Protein AF-A0A534GHW7-F1 (afdb_monomer)

Foldseek 3Di:
DQVLCVVQAQEEEEALLDDCVPVVVVVVSVVVVGHYHHAFAALLLEGDLVSLLVRDDSRAAEYEYAQARPAQQFGYPQQSSLVSCVVSVHAYEYECQQPQLQHDDDPVNGSHQWYKYDQVNLVFDPPDIDIDGDPVCPSVDDAPDQDDCPPNRNDDDDDPVVRVVRSVVSNVVSVVCRVVFQVVLQVLQVLLVVLQVVLPQKDWRNPPGDGGSFKTKIFHPQAAQQQLVVQLPPDDWDAQQRVPPPDSFFNSSNVSSVDDRRRSSRMIMTGDDDPDDSVNSVSNSVSNSVSSLVSNLQAPVDDPNHPPCVPVPDPDPFDWFKFWFDDPPDQKIKMKIFGHDAFFTQFIDMGMHHHPLLVVLLVVLRVVQHGDGLVCRDPDDLVVSCVVSVPDPVCSVNVVRVVRRSVRSSVRPDHDD

Structure (mmCIF, N/CA/C/O backbone):
data_AF-A0A534GHW7-F1
#
_entry.id   AF-A0A534GHW7-F1
#
loop_
_atom_site.group_PDB
_atom_site.id
_atom_site.type_symbol
_atom_site.label_atom_id
_atom_site.label_alt_id
_atom_site.label_comp_id
_atom_site.label_asym_id
_atom_site.label_entity_id
_atom_site.label_seq_id
_atom_site.pdbx_PDB_ins_code
_atom_site.Cartn_x
_atom_site.Cartn_y
_atom_site.Cartn_z
_atom_site.occupancy
_atom_site.B_iso_or_equiv
_atom_site.auth_seq_id
_atom_site.auth_comp_id
_atom_site.auth_asym_id
_atom_site.auth_atom_id
_atom_site.pdbx_PDB_model_num
ATOM 1 N N . VAL A 1 1 ? -13.220 -8.724 21.062 1.00 96.31 1 VAL A N 1
ATOM 2 C CA . VAL A 1 1 ? -14.625 -8.481 20.675 1.00 96.31 1 VAL A CA 1
ATOM 3 C C . VAL A 1 1 ? -15.309 -9.759 20.235 1.00 96.31 1 VAL A C 1
ATOM 5 O O . VAL A 1 1 ? -16.036 -10.298 21.050 1.00 96.31 1 VAL A O 1
ATOM 8 N N . ALA A 1 2 ? -15.024 -10.292 19.038 1.00 96.94 2 ALA A N 1
ATOM 9 C CA . ALA A 1 2 ? -15.758 -11.433 18.470 1.00 96.94 2 ALA A CA 1
ATOM 10 C C . ALA A 1 2 ? -15.942 -12.621 19.438 1.00 96.94 2 ALA A C 1
ATOM 12 O O . ALA A 1 2 ? -17.065 -12.957 19.785 1.00 96.94 2 ALA A O 1
ATOM 13 N N . ARG A 1 3 ? -14.846 -13.180 19.970 1.00 96.75 3 ARG A N 1
ATOM 14 C CA . ARG A 1 3 ? -14.887 -14.295 20.940 1.00 96.75 3 ARG A CA 1
ATOM 15 C C . ARG A 1 3 ? -15.690 -13.995 22.213 1.00 96.75 3 ARG A C 1
ATOM 17 O O . ARG A 1 3 ? -16.431 -14.851 22.672 1.00 96.75 3 ARG A O 1
ATOM 24 N N . ALA A 1 4 ? -15.579 -12.773 22.734 1.00 96.62 4 ALA A N 1
ATOM 25 C CA . ALA A 1 4 ? -16.242 -12.354 23.970 1.00 96.62 4 ALA A CA 1
ATOM 26 C C . ALA A 1 4 ? -17.755 -12.134 23.809 1.00 96.62 4 ALA A C 1
ATOM 28 O O . ALA A 1 4 ? -18.448 -11.999 24.805 1.00 96.62 4 ALA A O 1
ATOM 29 N N . ASN A 1 5 ? -18.244 -12.043 22.569 1.00 97.12 5 ASN A N 1
ATOM 30 C CA . ASN A 1 5 ? -19.647 -11.783 22.238 1.00 97.12 5 ASN A CA 1
ATOM 31 C C . ASN A 1 5 ? -20.218 -12.902 21.347 1.00 97.12 5 ASN A C 1
ATOM 33 O O . ASN A 1 5 ? -21.164 -12.674 20.598 1.00 97.12 5 ASN A O 1
ATOM 37 N N . ALA A 1 6 ? -19.609 -14.092 21.369 1.00 96.38 6 ALA A N 1
ATOM 38 C CA . ALA A 1 6 ? -19.961 -15.204 20.484 1.00 96.38 6 ALA A CA 1
ATOM 39 C C . ALA A 1 6 ? -21.380 -15.755 20.722 1.00 96.38 6 ALA A C 1
ATOM 41 O O . ALA A 1 6 ? -21.933 -16.426 19.853 1.00 96.38 6 ALA A O 1
ATOM 42 N N . ASP A 1 7 ? -21.934 -15.498 21.906 1.00 95.94 7 ASP A N 1
ATOM 43 C CA . ASP A 1 7 ? -23.313 -15.762 22.318 1.00 95.94 7 ASP A CA 1
ATOM 44 C C . ASP A 1 7 ? -24.317 -14.814 21.643 1.00 95.94 7 ASP A C 1
ATOM 46 O O . ASP A 1 7 ? -25.435 -15.218 21.335 1.00 95.94 7 ASP A O 1
ATOM 50 N N . ARG A 1 8 ? -23.904 -13.572 21.364 1.00 95.19 8 ARG A N 1
ATOM 51 C CA . ARG A 1 8 ? -24.715 -12.557 20.672 1.00 95.19 8 ARG A CA 1
ATOM 52 C C . ARG A 1 8 ? -24.676 -12.704 19.154 1.00 95.19 8 ARG A C 1
ATOM 54 O O . ARG A 1 8 ? -25.601 -12.275 18.474 1.00 95.19 8 ARG A O 1
ATOM 61 N N . GLY A 1 9 ? -23.600 -13.275 18.622 1.00 97.62 9 GLY A N 1
ATOM 62 C CA . GLY A 1 9 ? -23.440 -13.488 17.192 1.00 97.62 9 GLY A CA 1
ATOM 63 C C . GLY A 1 9 ? -22.033 -13.927 16.809 1.00 97.62 9 GLY A C 1
ATOM 64 O O . GLY A 1 9 ? -21.072 -13.799 17.570 1.00 97.62 9 GLY A O 1
ATOM 65 N N . ARG A 1 10 ? -21.899 -14.476 15.602 1.00 98.19 10 ARG A N 1
ATOM 66 C CA . ARG A 1 10 ? -20.637 -15.043 15.100 1.00 98.19 10 ARG A CA 1
ATOM 67 C C . ARG A 1 10 ? -20.241 -14.463 13.753 1.00 98.19 10 ARG A C 1
ATOM 69 O O . ARG A 1 10 ? -19.628 -15.147 12.934 1.00 98.19 10 ARG A O 1
ATOM 76 N N . HIS A 1 11 ? -20.565 -13.195 13.535 1.00 98.75 11 HIS A N 1
ATOM 77 C CA . HIS A 1 11 ? -20.242 -12.504 12.299 1.00 98.75 11 HIS A CA 1
ATOM 78 C C . HIS A 1 11 ? -19.362 -11.276 12.509 1.00 98.75 11 HIS A C 1
ATOM 80 O O . HIS A 1 11 ? -19.588 -10.465 13.410 1.00 98.75 11 HIS A O 1
ATOM 86 N N . VAL A 1 12 ? -18.349 -11.146 11.655 1.00 98.88 12 VAL A N 1
ATOM 87 C CA . VAL A 1 12 ? -17.439 -10.000 11.605 1.00 98.88 12 VAL A CA 1
ATOM 88 C C . VAL A 1 12 ? -17.437 -9.420 10.196 1.00 98.88 12 VAL A C 1
ATOM 90 O O . VAL A 1 12 ? -17.382 -10.160 9.218 1.00 98.88 12 VAL A O 1
ATOM 93 N N . VAL A 1 13 ? -17.450 -8.095 10.084 1.00 98.88 13 VAL A N 1
ATOM 94 C CA . VAL A 1 13 ? -17.284 -7.389 8.805 1.00 98.88 13 VAL A CA 1
ATOM 95 C C . VAL A 1 13 ? -15.915 -6.721 8.766 1.00 98.88 13 VAL A C 1
ATOM 97 O O . VAL A 1 13 ? -15.499 -6.073 9.726 1.00 98.88 13 VAL A O 1
ATOM 100 N N . SER A 1 14 ? -15.196 -6.874 7.660 1.00 98.62 14 SER A N 1
ATOM 101 C CA . SER A 1 14 ? -13.912 -6.216 7.423 1.00 98.62 14 SER A CA 1
ATOM 102 C C . SER A 1 14 ? -13.704 -5.95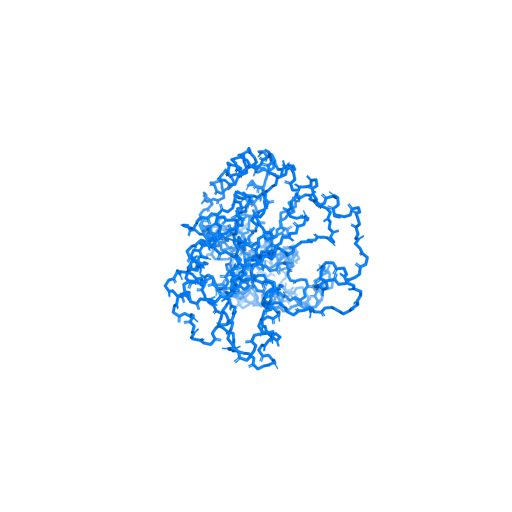1 5.929 1.00 98.62 14 SER A C 1
ATOM 104 O O . SER A 1 14 ? -14.601 -6.215 5.132 1.00 98.62 14 SER A O 1
ATOM 106 N N . ALA A 1 15 ? -12.553 -5.418 5.520 1.00 98.06 15 ALA A N 1
ATOM 107 C CA . ALA A 1 15 ? -12.258 -5.104 4.121 1.00 98.06 15 ALA A CA 1
ATOM 108 C C . ALA A 1 15 ? -11.076 -5.919 3.583 1.00 98.06 15 ALA A C 1
ATOM 110 O O . ALA A 1 15 ? -10.134 -6.243 4.303 1.00 98.06 15 ALA A O 1
ATOM 111 N N . ARG A 1 16 ? -11.084 -6.221 2.279 1.00 96.19 16 ARG A N 1
ATOM 112 C CA . ARG A 1 16 ? -9.970 -6.912 1.597 1.00 96.19 16 ARG A CA 1
ATOM 113 C C . ARG A 1 16 ? -8.669 -6.113 1.613 1.00 96.19 16 ARG A C 1
ATOM 115 O O . ARG A 1 16 ? -7.601 -6.692 1.449 1.00 96.19 16 ARG A O 1
ATOM 122 N N . THR A 1 17 ? -8.765 -4.801 1.798 1.00 95.62 17 THR A N 1
ATOM 123 C CA . THR A 1 17 ? -7.642 -3.861 1.806 1.00 95.62 17 THR A CA 1
ATOM 124 C C . THR A 1 17 ? -7.060 -3.601 3.191 1.00 95.62 17 THR A C 1
ATOM 126 O O . THR A 1 17 ? -6.163 -2.771 3.309 1.00 95.62 17 THR A O 1
ATOM 129 N N . GLU A 1 18 ? -7.554 -4.272 4.233 1.00 97.44 18 GLU A N 1
ATOM 130 C CA . GLU A 1 18 ? -7.006 -4.142 5.582 1.00 97.44 18 GLU A CA 1
ATOM 131 C C . GLU A 1 18 ? -5.560 -4.638 5.673 1.00 97.44 18 GLU A C 1
ATOM 133 O O . GLU A 1 18 ? -5.123 -5.518 4.930 1.00 97.44 18 GLU A O 1
ATOM 138 N N . HIS A 1 19 ? -4.833 -4.139 6.672 1.00 95.56 19 HIS A N 1
ATOM 139 C CA . HIS A 1 19 ? -3.516 -4.665 7.003 1.00 95.56 19 HIS A CA 1
ATOM 140 C C . HIS A 1 19 ? -3.597 -6.140 7.450 1.00 95.56 19 HIS A C 1
ATOM 142 O O . HIS A 1 19 ? -4.580 -6.585 8.049 1.00 95.56 19 HIS A O 1
ATOM 148 N N . LYS A 1 20 ? -2.517 -6.909 7.249 1.00 93.69 20 LYS A N 1
ATOM 149 C CA . LYS A 1 20 ? -2.427 -8.319 7.686 1.00 93.69 20 LYS A CA 1
ATOM 150 C C . LYS A 1 20 ? -2.700 -8.513 9.180 1.00 93.69 20 LYS A C 1
ATOM 152 O O . LYS A 1 20 ? -3.294 -9.511 9.569 1.00 93.69 20 LYS A O 1
ATOM 157 N N . ALA A 1 21 ? -2.370 -7.512 9.998 1.00 95.38 21 ALA A N 1
ATOM 158 C CA . ALA A 1 21 ? -2.681 -7.492 11.430 1.00 95.38 21 ALA A CA 1
ATOM 159 C C . ALA A 1 21 ? -4.191 -7.491 11.753 1.00 95.38 21 ALA A C 1
ATOM 161 O O . ALA A 1 21 ? -4.546 -7.747 12.896 1.00 95.38 21 ALA A O 1
ATOM 162 N N . VAL A 1 22 ? -5.067 -7.235 10.777 1.00 98.06 22 VAL A N 1
ATOM 163 C CA . VAL A 1 22 ? -6.527 -7.397 10.883 1.00 98.06 22 VAL A CA 1
ATOM 164 C C . VAL A 1 22 ? -6.985 -8.627 10.096 1.00 98.06 22 VAL A C 1
ATOM 166 O O . VAL A 1 22 ? -7.738 -9.448 10.624 1.00 98.06 22 VAL A O 1
ATOM 169 N N . LEU A 1 23 ? -6.489 -8.807 8.864 1.00 97.50 23 LEU A N 1
ATOM 170 C CA . LEU A 1 23 ? -6.886 -9.927 8.003 1.00 97.50 23 LEU A CA 1
ATOM 171 C C . LEU A 1 23 ? -6.559 -11.295 8.612 1.00 97.50 23 LEU A C 1
ATOM 173 O O . LEU A 1 23 ? -7.390 -12.198 8.545 1.00 97.50 23 LEU A O 1
ATOM 177 N N . ASP A 1 24 ? -5.376 -11.471 9.199 1.00 97.44 24 ASP A N 1
ATOM 178 C CA . ASP A 1 24 ? -4.948 -12.773 9.716 1.00 97.44 24 ASP A CA 1
ATOM 179 C C . ASP A 1 24 ? -5.665 -13.158 11.024 1.00 97.44 24 ASP A C 1
ATOM 181 O O . ASP A 1 24 ? -6.090 -14.312 11.136 1.00 97.44 24 ASP A O 1
ATOM 185 N N . PRO A 1 25 ? -5.928 -12.234 11.975 1.00 97.69 25 PRO A N 1
ATOM 186 C CA . PRO A 1 25 ? -6.873 -12.501 13.057 1.00 97.69 25 PRO A CA 1
ATOM 187 C C . PRO A 1 25 ? -8.283 -12.843 12.572 1.00 97.69 25 PRO A C 1
ATOM 189 O O . PRO A 1 25 ? -8.900 -13.743 13.137 1.00 97.69 25 PRO A O 1
ATOM 192 N N . CYS A 1 26 ? -8.783 -12.197 11.513 1.00 98.38 26 CYS A N 1
ATOM 193 C CA . CYS A 1 26 ? -10.072 -12.562 10.921 1.00 98.38 26 CYS A CA 1
ATOM 194 C C . CYS A 1 26 ? -10.055 -13.998 10.369 1.00 98.38 26 CYS A C 1
ATOM 196 O O . CYS A 1 26 ? -10.910 -14.793 10.743 1.00 98.38 26 CYS A O 1
ATOM 198 N N . LYS A 1 27 ? -9.020 -14.386 9.610 1.00 98.19 27 LYS A N 1
ATOM 199 C CA . LYS A 1 27 ? -8.849 -15.777 9.139 1.00 98.19 27 LYS A CA 1
ATOM 200 C C . LYS A 1 27 ? -8.752 -16.781 10.281 1.00 98.19 27 LYS A C 1
ATOM 202 O O . LYS A 1 27 ? -9.168 -17.932 10.163 1.00 98.19 27 LYS A O 1
ATOM 207 N N . ARG A 1 28 ? -8.149 -16.378 11.402 1.00 98.12 28 ARG A N 1
ATOM 208 C CA . ARG A 1 28 ? -8.100 -17.216 12.599 1.00 98.12 28 ARG A CA 1
ATOM 209 C C . ARG A 1 28 ? -9.494 -17.395 13.204 1.00 98.12 28 ARG A C 1
ATOM 211 O O . ARG A 1 28 ? -9.811 -18.514 13.588 1.00 98.12 28 ARG A O 1
ATOM 218 N N . LEU A 1 29 ? -10.311 -16.342 13.255 1.00 98.19 29 LEU A N 1
ATOM 219 C CA . LEU A 1 29 ? -11.706 -16.427 13.701 1.00 98.19 29 LEU A CA 1
ATOM 220 C C . LEU A 1 29 ? -12.549 -17.325 12.783 1.00 98.19 29 LEU A C 1
ATOM 222 O O . LEU A 1 29 ? -13.358 -18.095 13.291 1.00 98.19 29 LEU A O 1
ATOM 226 N N . GLU A 1 30 ? -12.321 -17.305 11.466 1.00 98.50 30 GLU A N 1
ATOM 227 C CA . GLU A 1 30 ? -12.989 -18.229 10.532 1.00 98.50 30 GLU A CA 1
ATOM 228 C C . GLU A 1 30 ? -12.737 -19.697 10.905 1.00 98.50 30 GLU A C 1
ATOM 230 O O . GLU A 1 30 ? -13.670 -20.491 11.012 1.00 98.50 30 GLU A O 1
ATOM 235 N N . LYS A 1 31 ? -11.483 -20.047 11.225 1.00 98.19 31 LYS A N 1
ATOM 236 C CA . LYS A 1 31 ? -11.115 -21.391 11.714 1.00 98.19 31 LYS A CA 1
ATOM 237 C C . LYS A 1 31 ? -11.736 -21.744 13.071 1.00 98.19 31 LYS A C 1
ATOM 239 O O . LYS A 1 31 ? -11.753 -22.911 13.444 1.00 98.19 31 LYS A O 1
ATOM 244 N N . GLU A 1 32 ? -12.217 -20.753 13.814 1.00 97.44 32 GLU A N 1
ATOM 245 C CA . GLU A 1 32 ? -12.887 -20.902 15.111 1.00 97.44 32 GLU A CA 1
ATOM 246 C C . GLU A 1 32 ? -14.426 -20.891 14.978 1.00 97.44 32 GLU A C 1
ATOM 248 O O . GLU A 1 32 ? -15.141 -20.831 15.982 1.00 97.44 32 GLU A O 1
ATOM 253 N N . GLY A 1 33 ? -14.952 -20.960 13.748 1.00 97.88 33 GLY A N 1
ATOM 254 C CA . GLY A 1 33 ? -16.387 -21.035 13.467 1.00 97.88 33 GLY A CA 1
ATOM 255 C C . GLY A 1 33 ? -17.099 -19.682 13.441 1.00 97.88 33 GLY A C 1
ATOM 256 O O . GLY A 1 33 ? -18.316 -19.633 13.610 1.00 97.88 33 GLY A O 1
ATOM 257 N N . PHE A 1 34 ? -16.365 -18.579 13.271 1.00 98.56 34 PHE A N 1
ATOM 258 C CA . PHE A 1 34 ? -16.959 -17.292 12.907 1.00 98.56 34 PHE A CA 1
ATOM 259 C C . PHE A 1 34 ? -17.116 -17.194 11.389 1.00 98.56 34 PHE A C 1
ATOM 261 O O . PHE A 1 34 ? -16.341 -17.763 10.628 1.00 98.56 34 PHE A O 1
ATOM 268 N N . SER A 1 35 ? -18.095 -16.417 10.948 1.00 98.50 35 SER A N 1
ATOM 269 C CA . SER A 1 35 ? -18.194 -15.971 9.561 1.00 98.50 35 SER A CA 1
ATOM 270 C C . SER A 1 35 ? -17.586 -14.577 9.436 1.00 98.50 35 SER A C 1
ATOM 272 O O . SER A 1 35 ? -17.829 -13.714 10.285 1.00 98.50 35 SER A O 1
ATOM 274 N N . VAL A 1 36 ? -16.792 -14.346 8.390 1.00 98.75 36 VAL A N 1
ATOM 275 C CA . VAL A 1 36 ? -16.214 -13.030 8.108 1.00 98.75 36 VAL A CA 1
ATOM 276 C C . VAL A 1 36 ? -16.628 -12.576 6.71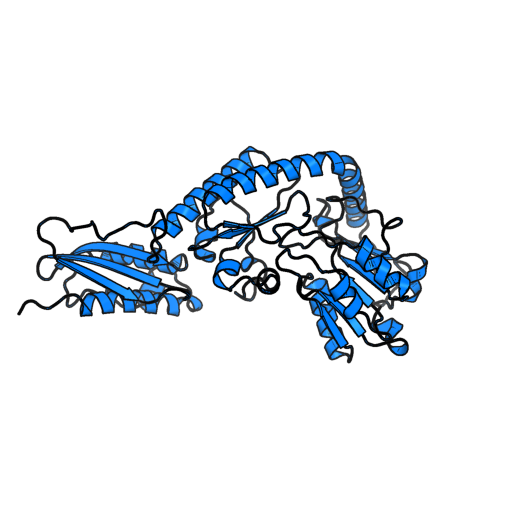5 1.00 98.75 36 VAL A C 1
ATOM 278 O O . VAL A 1 36 ? -16.375 -13.260 5.726 1.00 98.75 36 VAL A O 1
ATOM 281 N N . THR A 1 37 ? -17.242 -11.399 6.627 1.00 98.75 37 THR A N 1
ATOM 282 C CA . THR A 1 37 ? -17.497 -10.736 5.346 1.00 98.75 37 THR A CA 1
ATOM 283 C C . THR A 1 37 ? -16.350 -9.783 5.035 1.00 98.75 37 THR A C 1
ATOM 285 O O . THR A 1 37 ? -16.127 -8.817 5.764 1.00 98.75 37 THR A O 1
ATOM 288 N N . TYR A 1 38 ? -15.634 -10.042 3.937 1.00 98.44 38 TYR A N 1
ATOM 289 C CA . TYR A 1 38 ? -14.576 -9.170 3.423 1.00 98.44 38 TYR A CA 1
ATOM 290 C C . TYR A 1 38 ? -15.097 -8.299 2.278 1.00 98.44 38 TYR A C 1
ATOM 292 O O . TYR A 1 38 ? -15.200 -8.752 1.133 1.00 98.44 38 TYR A O 1
ATOM 300 N N . LEU A 1 39 ? -15.387 -7.038 2.587 1.00 98.25 39 LEU A N 1
ATOM 301 C CA . LEU A 1 39 ? -15.814 -6.025 1.630 1.00 98.25 39 LEU A CA 1
ATOM 302 C C . LEU A 1 39 ? -14.727 -5.758 0.588 1.00 98.25 39 LEU A C 1
ATOM 304 O O . LEU A 1 39 ? -13.536 -5.669 0.906 1.00 98.25 39 LEU A O 1
ATOM 308 N N . SER A 1 40 ? -15.156 -5.612 -0.661 1.00 96.06 40 SER A N 1
ATOM 309 C CA . SER A 1 40 ? -14.298 -5.155 -1.750 1.00 96.06 40 SER A CA 1
ATOM 310 C C . SER A 1 40 ? -14.448 -3.639 -1.877 1.00 96.06 40 SER A C 1
ATOM 312 O O . SER A 1 40 ? -15.584 -3.162 -1.870 1.00 96.06 40 SER A O 1
ATOM 314 N N . PRO A 1 41 ? -13.348 -2.878 -1.971 1.00 95.56 41 PRO A N 1
ATOM 315 C CA . PRO A 1 41 ? -13.435 -1.445 -2.212 1.00 95.56 41 PRO A CA 1
ATOM 316 C C . PRO A 1 41 ? -13.905 -1.161 -3.642 1.00 95.56 41 PRO A C 1
ATOM 318 O O . PRO A 1 41 ? -13.810 -2.017 -4.527 1.00 95.56 41 PRO A O 1
ATOM 321 N N . SER A 1 42 ? -14.343 0.068 -3.896 1.00 94.88 42 SER A N 1
ATOM 322 C CA . SER A 1 42 ? -14.475 0.576 -5.258 1.00 94.88 42 SER A CA 1
ATOM 323 C C . SER A 1 42 ? -13.092 0.801 -5.895 1.00 94.88 42 SER A C 1
ATOM 325 O O . SER A 1 42 ? -12.046 0.678 -5.249 1.00 94.88 42 SER A O 1
ATOM 327 N N . ARG A 1 43 ? -13.045 1.148 -7.190 1.00 92.94 43 ARG A N 1
ATOM 328 C CA . ARG A 1 43 ? -11.772 1.420 -7.897 1.00 92.94 43 ARG A CA 1
ATOM 329 C C . ARG A 1 43 ? -10.969 2.576 -7.282 1.00 92.94 43 ARG A C 1
ATOM 331 O O . ARG A 1 43 ? -9.760 2.655 -7.492 1.00 92.94 43 ARG A O 1
ATOM 338 N N . SER A 1 44 ? -11.623 3.456 -6.522 1.00 94.19 44 SER A N 1
ATOM 339 C CA . SER A 1 44 ? -10.986 4.544 -5.773 1.00 94.19 44 SER A CA 1
ATOM 340 C C . SER A 1 44 ? -10.346 4.070 -4.459 1.00 94.19 44 SER A C 1
ATOM 342 O O . SER A 1 44 ? -9.649 4.839 -3.805 1.00 94.19 44 SER A O 1
ATOM 344 N N . GLY A 1 45 ? -10.552 2.810 -4.060 1.00 95.06 45 GLY A N 1
ATOM 345 C CA . GLY A 1 45 ? -10.089 2.262 -2.787 1.00 95.06 45 GLY A CA 1
ATOM 346 C C . GLY A 1 45 ? -11.010 2.553 -1.597 1.00 95.06 45 GLY A C 1
ATOM 347 O O . GLY A 1 45 ? -10.707 2.100 -0.492 1.00 95.06 45 GLY A O 1
ATOM 348 N N . ALA A 1 46 ? -12.109 3.286 -1.797 1.00 96.25 46 ALA A N 1
ATOM 349 C CA . ALA A 1 46 ? -13.095 3.564 -0.759 1.00 96.25 46 ALA A CA 1
ATOM 350 C C . ALA A 1 46 ? -14.039 2.370 -0.541 1.00 96.25 46 ALA A C 1
ATOM 352 O O . ALA A 1 46 ? -14.342 1.612 -1.465 1.00 96.25 46 ALA A O 1
ATOM 353 N N . ILE A 1 47 ? -14.494 2.198 0.695 1.00 97.44 47 ILE A N 1
ATOM 354 C CA . ILE A 1 47 ? -15.586 1.298 1.055 1.00 97.44 47 ILE A CA 1
ATOM 355 C C . ILE A 1 47 ? -16.880 2.106 1.005 1.00 97.44 47 ILE A C 1
ATOM 357 O O . ILE A 1 47 ? -17.060 3.033 1.792 1.00 97.44 47 ILE A O 1
ATOM 361 N N . GLU A 1 48 ? -17.774 1.739 0.089 1.00 95.19 48 GLU A N 1
ATOM 362 C CA . GLU A 1 48 ? -19.055 2.428 -0.078 1.00 95.19 48 GLU A CA 1
ATOM 363 C C . GLU A 1 48 ? -19.969 2.180 1.143 1.00 95.19 48 GLU A C 1
ATOM 365 O O . GLU A 1 48 ? -20.140 1.016 1.543 1.00 95.19 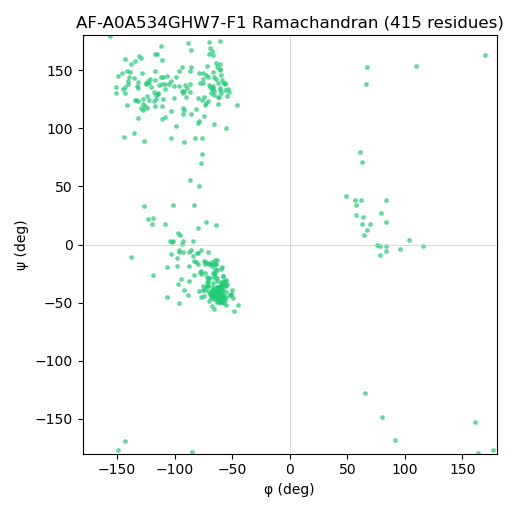48 GLU A O 1
ATOM 370 N N . PRO A 1 49 ? -20.570 3.226 1.748 1.00 96.00 49 PRO A N 1
ATOM 371 C CA . PRO A 1 49 ? -21.440 3.087 2.917 1.00 96.00 49 PRO A CA 1
ATOM 372 C C . PRO A 1 49 ? -22.608 2.118 2.712 1.00 96.00 49 PRO A C 1
ATOM 374 O O . PRO A 1 49 ? -22.961 1.379 3.631 1.00 96.00 49 PRO A O 1
ATOM 377 N N . GLU A 1 50 ? -23.178 2.061 1.509 1.00 97.00 50 GLU A N 1
ATOM 378 C CA . GLU A 1 50 ? -24.285 1.167 1.162 1.00 97.00 50 GLU A CA 1
ATOM 379 C C . GLU A 1 50 ? -23.839 -0.298 1.176 1.00 97.00 50 GLU A C 1
ATOM 381 O O . GLU A 1 50 ? -24.515 -1.154 1.749 1.00 97.00 50 GLU A O 1
ATOM 386 N N . ALA A 1 51 ? -22.669 -0.589 0.597 1.00 97.56 51 ALA A N 1
ATOM 387 C CA . ALA A 1 51 ? -22.091 -1.931 0.605 1.00 97.56 51 ALA A CA 1
ATOM 388 C C . ALA A 1 51 ? -21.731 -2.368 2.031 1.00 97.56 51 ALA A C 1
ATOM 390 O O . ALA A 1 51 ? -21.952 -3.521 2.408 1.00 97.56 51 ALA A O 1
ATOM 391 N N . PHE A 1 52 ? -21.221 -1.439 2.844 1.00 98.50 52 PHE A N 1
ATOM 392 C CA . PHE A 1 52 ? -20.962 -1.686 4.255 1.00 98.50 52 PHE A CA 1
ATOM 393 C C . PHE A 1 52 ? -22.253 -1.979 5.025 1.00 98.50 52 PHE A C 1
ATOM 395 O O . PHE A 1 52 ? -22.327 -2.997 5.707 1.00 98.50 52 PHE A O 1
ATOM 402 N N . ALA A 1 53 ? -23.287 -1.146 4.873 1.00 98.38 53 ALA A N 1
ATOM 403 C CA . ALA A 1 53 ? -24.581 -1.327 5.525 1.00 98.38 53 ALA A CA 1
ATOM 404 C C . ALA A 1 53 ? -25.236 -2.665 5.156 1.00 98.38 53 ALA A C 1
ATOM 406 O O . ALA A 1 53 ? -25.742 -3.353 6.041 1.00 98.38 53 ALA A O 1
ATOM 407 N N . ALA A 1 54 ? -25.182 -3.057 3.879 1.00 98.25 54 ALA A N 1
ATOM 408 C CA . ALA A 1 54 ? -25.716 -4.330 3.393 1.00 98.25 54 ALA A CA 1
ATOM 409 C C . ALA A 1 54 ? -24.972 -5.554 3.956 1.00 98.25 54 ALA A C 1
ATOM 411 O O . ALA A 1 54 ? -25.556 -6.628 4.088 1.00 98.25 54 ALA A O 1
ATOM 412 N N . ALA A 1 55 ? -23.692 -5.404 4.311 1.00 98.44 55 ALA A N 1
ATOM 413 C CA . ALA A 1 55 ? -22.919 -6.460 4.957 1.00 98.44 55 ALA A CA 1
ATOM 414 C C . ALA A 1 55 ? -23.206 -6.589 6.461 1.00 98.44 55 ALA A C 1
ATOM 416 O O . ALA A 1 55 ? -22.865 -7.612 7.054 1.00 98.44 55 ALA A O 1
ATOM 417 N N . LEU A 1 56 ? -23.814 -5.590 7.109 1.00 98.50 56 LEU A N 1
ATOM 418 C CA . LEU A 1 56 ? -24.185 -5.684 8.521 1.00 98.50 56 LEU A CA 1
ATOM 419 C C . LEU A 1 56 ? -25.438 -6.558 8.677 1.00 98.50 56 LEU A C 1
ATOM 421 O O . LEU A 1 56 ? -26.487 -6.288 8.099 1.00 98.50 56 LEU A O 1
ATOM 425 N N . ARG A 1 57 ? -25.330 -7.602 9.499 1.00 97.94 57 ARG A N 1
ATOM 426 C CA . ARG A 1 57 ? -26.377 -8.587 9.779 1.00 97.94 57 ARG A CA 1
ATOM 427 C C . ARG A 1 57 ? -26.808 -8.502 11.247 1.00 97.94 57 ARG A C 1
ATOM 429 O O . ARG A 1 57 ? -26.050 -7.968 12.060 1.00 97.94 57 ARG A O 1
ATOM 436 N N . PRO A 1 58 ? -27.964 -9.079 11.623 1.00 97.38 58 PRO A N 1
ATOM 437 C CA . PRO A 1 58 ? -28.390 -9.140 13.023 1.00 97.38 58 PRO A CA 1
ATOM 438 C C . PRO A 1 58 ? -27.397 -9.846 13.963 1.00 97.38 58 PRO A C 1
ATOM 440 O O . PRO A 1 58 ? -27.349 -9.525 15.143 1.00 97.38 58 PRO A O 1
ATOM 443 N N . ASP A 1 59 ? -26.588 -10.779 13.446 1.00 98.06 59 ASP A N 1
ATOM 444 C CA . ASP A 1 59 ? -25.568 -11.525 14.197 1.00 98.06 59 ASP A CA 1
ATOM 445 C C . ASP A 1 59 ? -24.150 -10.918 14.098 1.00 98.06 59 ASP A C 1
ATOM 447 O O . ASP A 1 59 ? -23.173 -11.539 14.537 1.00 98.06 59 ASP A O 1
ATOM 451 N N . THR A 1 60 ? -23.999 -9.724 13.503 1.00 98.75 60 THR A N 1
ATOM 452 C CA . THR A 1 60 ? -22.709 -9.022 13.435 1.00 98.75 60 THR A CA 1
ATOM 453 C C . THR A 1 60 ? -22.308 -8.504 14.811 1.00 98.75 60 THR A C 1
ATOM 455 O O . THR A 1 60 ? -23.005 -7.694 15.411 1.00 98.75 60 THR A O 1
ATOM 458 N N . VAL A 1 61 ? -21.128 -8.904 15.286 1.00 98.44 61 VAL A N 1
ATOM 459 C CA . VAL A 1 61 ? -20.601 -8.483 16.598 1.00 98.44 61 VAL A CA 1
ATOM 460 C C . VAL A 1 61 ? -19.458 -7.478 16.507 1.00 98.44 61 VAL A C 1
ATOM 462 O O . VAL A 1 61 ? -19.154 -6.800 17.488 1.00 98.44 61 VAL A O 1
ATOM 465 N N . LEU A 1 62 ? -18.802 -7.383 15.350 1.00 98.75 62 LEU A N 1
ATOM 466 C CA . LEU A 1 62 ? -17.697 -6.460 15.111 1.00 98.75 62 LEU A CA 1
ATOM 467 C C . LEU A 1 62 ? -17.650 -6.061 13.636 1.00 98.75 62 LEU A C 1
ATOM 469 O O . LEU A 1 62 ? -17.685 -6.925 12.762 1.00 98.75 62 LEU A O 1
ATOM 473 N N . ALA A 1 63 ? -17.455 -4.774 13.376 1.00 98.81 63 ALA A N 1
ATOM 474 C CA . ALA A 1 63 ? -16.942 -4.288 12.105 1.00 98.81 63 ALA A CA 1
ATOM 475 C C . ALA A 1 63 ? -15.549 -3.665 12.303 1.00 98.81 63 ALA A C 1
ATOM 477 O O . ALA A 1 63 ? -15.316 -2.955 13.283 1.00 98.81 63 ALA A O 1
ATOM 478 N N . SER A 1 64 ? -14.614 -3.955 11.397 1.00 98.81 64 SER A N 1
ATOM 479 C CA . SER A 1 64 ? -13.238 -3.447 11.430 1.00 98.81 64 SER A CA 1
ATOM 480 C C . SER A 1 64 ? -12.825 -2.898 10.072 1.00 98.81 64 SER A C 1
ATOM 482 O O . SER A 1 64 ? -12.590 -3.686 9.152 1.00 98.81 64 SER A O 1
ATOM 484 N N . ILE A 1 65 ? -12.697 -1.574 9.977 1.00 98.69 65 ILE A N 1
ATOM 485 C CA . ILE A 1 65 ? -12.284 -0.855 8.765 1.00 98.69 65 ILE A CA 1
ATOM 486 C C . ILE A 1 65 ? -11.191 0.144 9.141 1.00 98.69 65 ILE A C 1
ATOM 488 O O . ILE A 1 65 ? -11.389 0.981 10.017 1.00 98.69 65 ILE A O 1
ATOM 492 N N . MET A 1 66 ? -10.030 0.060 8.502 1.00 98.50 66 MET A N 1
ATOM 493 C CA . MET A 1 66 ? -8.917 0.974 8.721 1.00 98.50 66 MET A CA 1
ATOM 494 C C . MET A 1 66 ? -9.262 2.395 8.279 1.00 98.50 66 MET A C 1
ATOM 496 O O . MET A 1 66 ? -9.905 2.599 7.253 1.00 98.50 66 MET A O 1
ATOM 500 N N . TYR A 1 67 ? -8.769 3.395 9.006 1.00 98.56 67 TYR A N 1
ATOM 501 C CA . TYR A 1 67 ? -9.055 4.792 8.680 1.00 98.56 67 TYR A CA 1
ATOM 502 C C . TYR A 1 67 ? -8.265 5.261 7.454 1.00 98.56 67 TYR A C 1
ATOM 504 O O . TYR A 1 67 ? -8.807 5.906 6.564 1.00 98.56 67 TYR A O 1
ATOM 512 N N . VAL A 1 68 ? -6.976 4.919 7.386 1.00 98.25 68 VAL A N 1
ATOM 513 C CA . VAL A 1 68 ? -6.096 5.270 6.264 1.00 98.25 68 VAL A CA 1
ATOM 514 C C . VAL A 1 68 ? -5.429 4.010 5.750 1.00 98.25 68 VAL A C 1
ATOM 516 O O . VAL A 1 68 ? -4.682 3.362 6.488 1.00 98.25 68 VAL A O 1
ATOM 519 N N . ASN A 1 69 ? -5.631 3.694 4.472 1.00 97.75 69 ASN A N 1
ATOM 520 C CA . ASN A 1 69 ? -4.954 2.562 3.857 1.00 97.75 69 ASN A CA 1
ATOM 521 C C . ASN A 1 69 ? -3.439 2.799 3.775 1.00 97.75 69 ASN A C 1
ATOM 523 O O . ASN A 1 69 ? -2.970 3.812 3.258 1.00 97.75 69 ASN A O 1
ATOM 527 N N . ASN A 1 70 ? -2.648 1.844 4.264 1.00 95.12 70 ASN A N 1
ATOM 528 C CA . ASN A 1 70 ? -1.194 1.982 4.331 1.00 95.12 70 ASN A CA 1
ATOM 529 C C . ASN A 1 70 ? -0.473 1.852 2.981 1.00 95.12 70 ASN A C 1
ATOM 531 O O . ASN A 1 70 ? 0.715 2.173 2.918 1.00 95.12 70 ASN A O 1
ATOM 535 N N . GLU A 1 71 ? -1.127 1.351 1.934 1.00 94.38 71 GLU A N 1
ATOM 536 C CA . GLU A 1 71 ? -0.543 1.206 0.597 1.00 94.38 71 GLU A CA 1
ATOM 537 C C . GLU A 1 71 ? -0.897 2.377 -0.316 1.00 94.38 71 GLU A C 1
ATOM 539 O O . GLU A 1 71 ? 0.008 2.967 -0.902 1.00 94.38 71 GLU A O 1
ATOM 544 N N . ILE A 1 72 ? -2.181 2.731 -0.414 1.00 96.31 72 ILE A N 1
ATOM 545 C CA . ILE A 1 72 ? -2.678 3.762 -1.345 1.00 96.31 72 ILE A CA 1
ATOM 546 C C . ILE A 1 72 ? -3.002 5.102 -0.668 1.00 96.31 72 ILE A C 1
ATOM 548 O O . ILE A 1 72 ? -3.276 6.092 -1.341 1.00 96.31 72 ILE A O 1
ATOM 552 N N . GLY A 1 73 ? -2.976 5.155 0.667 1.00 96.94 73 GLY A N 1
ATOM 553 C CA . GLY A 1 73 ? -3.202 6.375 1.448 1.00 96.94 73 GLY A CA 1
ATOM 554 C C . GLY A 1 73 ? -4.658 6.834 1.540 1.00 96.94 73 GLY A C 1
ATOM 555 O O . GLY A 1 73 ? -4.908 7.874 2.149 1.00 96.94 73 GLY A O 1
ATOM 556 N N . VAL A 1 74 ? -5.594 6.118 0.912 1.00 98.12 74 VAL A N 1
ATOM 557 C CA . VAL A 1 74 ? -7.023 6.463 0.869 1.00 98.12 74 VAL A CA 1
ATOM 558 C C . VAL A 1 74 ? -7.612 6.497 2.275 1.00 98.12 74 VAL A C 1
ATOM 560 O O . VAL A 1 74 ? -7.336 5.601 3.078 1.00 98.12 74 VAL A O 1
ATOM 563 N N . LEU A 1 75 ? -8.399 7.538 2.554 1.00 98.25 75 LEU A N 1
ATOM 564 C CA . LEU A 1 75 ? -9.186 7.675 3.775 1.00 98.25 75 LEU A CA 1
ATOM 565 C C . LEU A 1 75 ? -10.539 6.993 3.589 1.00 98.25 75 LEU A C 1
ATOM 567 O O . LEU A 1 75 ? -11.236 7.258 2.612 1.00 98.25 75 LEU A O 1
ATOM 571 N N . GLN A 1 76 ? -10.919 6.169 4.558 1.00 98.38 76 GLN A N 1
ATOM 572 C CA . GLN A 1 76 ? -12.282 5.656 4.669 1.00 98.38 76 GLN A CA 1
ATOM 573 C C . GLN A 1 76 ? -13.153 6.644 5.449 1.00 98.38 76 GLN A C 1
ATOM 575 O O . GLN A 1 76 ? -12.663 7.315 6.363 1.00 98.38 76 GLN A O 1
ATOM 580 N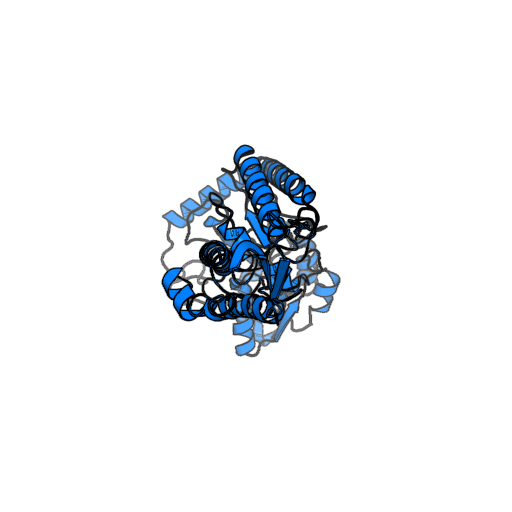 N . ASP A 1 77 ? -14.450 6.697 5.140 1.00 97.38 77 ASP A N 1
ATOM 581 C CA . ASP A 1 77 ? -15.419 7.508 5.886 1.00 97.38 77 ASP A CA 1
ATOM 582 C C . ASP A 1 77 ? -15.802 6.833 7.214 1.00 97.38 77 ASP A C 1
ATOM 584 O O . ASP A 1 77 ? -16.901 6.324 7.423 1.00 97.38 77 ASP A O 1
ATOM 588 N N . VAL A 1 78 ? -14.849 6.799 8.144 1.00 98.00 78 VAL A N 1
ATOM 589 C CA . VAL A 1 78 ? -15.013 6.191 9.474 1.00 98.00 78 VAL A CA 1
ATOM 590 C C . VAL A 1 78 ? -16.170 6.831 10.252 1.00 98.00 78 VAL A C 1
ATOM 592 O O . VAL A 1 78 ? -16.779 6.164 11.091 1.00 98.00 78 VAL A O 1
ATOM 595 N N . ALA A 1 79 ? -16.505 8.095 9.971 1.00 97.88 79 ALA A N 1
ATOM 596 C CA . ALA A 1 79 ? -17.645 8.764 10.582 1.00 97.88 79 ALA A CA 1
ATOM 597 C C . ALA A 1 79 ? -18.970 8.142 10.118 1.00 97.88 79 ALA A C 1
ATOM 599 O O . ALA A 1 79 ? -19.751 7.695 10.960 1.00 97.88 79 ALA A O 1
ATOM 600 N N . ALA A 1 80 ? -19.194 8.031 8.808 1.00 98.00 80 ALA A N 1
ATOM 601 C CA . ALA A 1 80 ? -20.399 7.404 8.269 1.00 98.00 80 ALA A CA 1
ATOM 602 C C . ALA A 1 80 ? -20.484 5.909 8.625 1.00 98.00 80 ALA A C 1
ATOM 604 O O . ALA A 1 80 ? -21.508 5.435 9.123 1.00 98.00 80 ALA A O 1
ATOM 605 N N . LEU A 1 81 ? -19.388 5.164 8.449 1.00 98.56 81 LEU A N 1
ATOM 606 C CA . LEU A 1 81 ? -19.352 3.720 8.712 1.00 98.56 81 LEU A CA 1
ATOM 607 C C . LEU A 1 81 ? -19.580 3.398 10.198 1.00 98.56 81 LEU A C 1
ATOM 609 O O . LEU A 1 81 ? -20.316 2.469 10.540 1.00 98.56 81 LEU A O 1
ATOM 613 N N . GLY A 1 82 ? -18.994 4.185 11.103 1.00 98.38 82 GLY A N 1
ATOM 614 C CA . GLY A 1 82 ? -19.202 3.998 12.535 1.00 98.38 82 GLY A CA 1
ATOM 615 C C . GLY A 1 82 ? -20.605 4.402 12.995 1.00 98.38 82 GLY A C 1
ATOM 616 O O . GLY A 1 82 ? -21.145 3.765 13.900 1.00 98.38 82 GLY A O 1
ATOM 617 N N . ALA A 1 83 ? -21.237 5.399 12.361 1.00 98.44 83 ALA A N 1
ATOM 618 C CA . ALA A 1 83 ? -22.630 5.755 12.642 1.00 98.44 83 ALA A CA 1
ATOM 619 C C . ALA A 1 83 ? -23.572 4.577 12.337 1.00 98.44 83 ALA A C 1
ATOM 621 O O . ALA A 1 83 ? -24.350 4.178 13.205 1.00 98.44 83 ALA A O 1
ATOM 622 N N . LEU A 1 84 ? -23.392 3.924 11.183 1.00 98.50 84 LEU A N 1
ATOM 623 C CA . LEU A 1 84 ? -24.137 2.718 10.797 1.00 98.50 84 LEU A CA 1
ATOM 624 C C . LEU A 1 84 ? -23.958 1.554 11.785 1.00 98.50 84 LEU A C 1
ATOM 626 O O . LEU A 1 84 ? -24.897 0.785 12.016 1.00 98.50 84 LEU A O 1
ATOM 630 N N . CYS A 1 85 ? -22.761 1.403 12.361 1.00 98.50 85 CYS A N 1
ATOM 631 C CA . CYS A 1 85 ? -22.500 0.406 13.403 1.00 98.50 85 CYS A CA 1
ATOM 632 C C . CYS A 1 85 ? -23.228 0.755 14.703 1.00 98.50 85 CYS A C 1
ATOM 634 O O . CYS A 1 85 ? -23.885 -0.100 15.298 1.00 98.50 85 CYS A O 1
ATOM 636 N N . ARG A 1 86 ? -23.145 2.024 15.119 1.00 97.19 86 ARG A N 1
ATOM 637 C CA . ARG A 1 86 ? -23.755 2.529 16.351 1.00 97.19 86 ARG A CA 1
ATOM 638 C C . ARG A 1 86 ? -25.273 2.392 16.340 1.00 97.19 86 ARG A C 1
ATOM 640 O O . ARG A 1 86 ? -25.825 1.931 17.333 1.00 97.19 86 ARG A O 1
ATOM 647 N N . GLU A 1 87 ? -25.924 2.721 15.226 1.00 97.31 87 GLU A N 1
ATOM 648 C CA . GLU A 1 87 ? -27.373 2.547 15.031 1.00 97.31 87 GLU A CA 1
ATOM 649 C C . GLU A 1 87 ? -27.831 1.099 15.253 1.00 97.31 87 GLU A C 1
ATOM 651 O O . GLU A 1 87 ? -28.942 0.860 15.718 1.00 97.31 87 GLU A O 1
ATOM 656 N N . ARG A 1 88 ? -26.961 0.127 14.958 1.00 97.19 88 ARG A N 1
ATOM 657 C CA . ARG A 1 88 ? -27.245 -1.311 15.069 1.00 97.19 88 ARG A CA 1
ATOM 658 C C . ARG A 1 88 ? -26.660 -1.956 16.330 1.00 97.19 88 ARG A C 1
ATOM 660 O O . ARG A 1 88 ? -26.750 -3.169 16.486 1.00 97.19 88 ARG A O 1
ATOM 667 N N . GLY A 1 89 ? -26.032 -1.181 17.219 1.00 96.50 89 GLY A N 1
ATOM 668 C CA . GLY A 1 89 ? -25.368 -1.710 18.417 1.00 96.50 89 GLY A CA 1
ATOM 669 C C . GLY A 1 89 ? -24.185 -2.646 18.122 1.00 96.50 89 GLY A C 1
ATOM 670 O O . GLY A 1 89 ? -23.842 -3.490 18.956 1.00 96.50 89 GLY A O 1
ATOM 671 N N . ILE A 1 90 ? -23.577 -2.511 16.939 1.00 98.56 90 ILE A N 1
ATOM 672 C CA . ILE A 1 90 ? -22.423 -3.290 16.484 1.00 98.56 90 ILE A CA 1
ATOM 673 C C . ILE A 1 90 ? -21.152 -2.566 16.917 1.00 98.56 90 ILE A C 1
ATOM 675 O O . ILE A 1 90 ? -21.021 -1.359 16.725 1.00 98.56 90 ILE A O 1
ATOM 679 N N . ALA A 1 91 ? -20.193 -3.307 17.471 1.00 98.56 91 ALA A N 1
ATOM 680 C CA . ALA A 1 91 ? -18.925 -2.721 17.871 1.00 98.56 91 ALA A CA 1
ATOM 681 C C . ALA A 1 91 ? -18.090 -2.318 16.647 1.00 98.56 91 ALA A C 1
ATOM 683 O O . ALA A 1 91 ? -17.955 -3.108 15.708 1.00 98.56 91 ALA A O 1
ATOM 684 N N . PHE A 1 92 ? -17.471 -1.138 16.685 1.00 98.81 92 PHE A N 1
ATOM 685 C CA . PHE A 1 92 ? -16.662 -0.639 15.574 1.00 98.81 92 PHE A CA 1
ATOM 686 C C . PHE A 1 92 ? -15.194 -0.423 15.953 1.00 98.81 92 PHE A C 1
ATOM 688 O O . PHE A 1 92 ? -14.864 0.322 16.881 1.00 98.81 92 PHE A O 1
ATOM 695 N N . HIS A 1 93 ? -14.300 -1.079 15.216 1.00 98.88 93 HIS A N 1
ATOM 696 C CA . HIS A 1 93 ? -12.854 -0.902 15.300 1.00 98.88 93 HIS A CA 1
ATOM 697 C C . HIS A 1 93 ? -12.328 -0.182 14.058 1.00 98.88 93 HIS A C 1
ATOM 699 O O . HIS A 1 93 ? -12.693 -0.525 12.935 1.00 98.88 93 HIS A O 1
ATOM 705 N N . SER A 1 94 ? -11.404 0.753 14.268 1.00 98.75 94 SER A N 1
ATOM 706 C CA . SER A 1 94 ? -10.648 1.370 13.185 1.00 98.75 94 SER A CA 1
ATOM 707 C C . SER A 1 94 ? -9.144 1.301 13.435 1.00 98.75 94 SER A C 1
ATOM 709 O O . SER A 1 94 ? -8.643 1.774 14.460 1.00 98.75 94 SER A O 1
ATOM 711 N N . ASP A 1 95 ? -8.401 0.740 12.477 1.00 98.69 95 ASP A N 1
ATOM 712 C CA . ASP A 1 95 ? -6.940 0.842 12.458 1.00 98.69 95 ASP A CA 1
ATOM 713 C C . ASP A 1 95 ? -6.531 2.254 12.012 1.00 98.69 95 ASP A C 1
ATOM 715 O O . ASP A 1 95 ? -6.711 2.653 10.859 1.00 98.69 95 ASP A O 1
ATOM 719 N N . CYS A 1 96 ? -5.974 3.021 12.947 1.00 98.44 96 CYS A N 1
ATOM 720 C CA . CYS A 1 96 ? -5.525 4.392 12.741 1.00 98.44 96 CYS A CA 1
ATOM 721 C C . CYS A 1 96 ? -3.996 4.508 12.735 1.00 98.44 96 CYS A C 1
ATOM 723 O O . CYS A 1 96 ? -3.474 5.618 12.854 1.00 98.44 96 CYS A O 1
ATOM 725 N N . ALA A 1 97 ? -3.254 3.409 12.552 1.00 97.69 97 ALA A N 1
ATOM 726 C CA . ALA A 1 97 ? -1.791 3.414 12.527 1.00 97.69 97 ALA A CA 1
ATOM 727 C C . ALA A 1 97 ? -1.204 4.400 11.503 1.00 97.69 97 ALA A C 1
ATOM 729 O O . ALA A 1 97 ? -0.148 4.986 11.740 1.00 97.69 97 ALA A O 1
ATOM 730 N N . GLN A 1 98 ? -1.874 4.591 10.362 1.00 97.50 98 GLN A N 1
ATOM 731 C CA . GLN A 1 98 ? -1.481 5.578 9.352 1.00 97.50 98 GLN A CA 1
ATOM 732 C C . GLN A 1 98 ? -2.248 6.902 9.433 1.00 97.50 98 GLN A C 1
ATOM 734 O O . GLN A 1 98 ? -1.818 7.864 8.806 1.00 97.50 98 GLN A O 1
ATOM 739 N N . ALA A 1 99 ? -3.328 6.975 10.211 1.00 97.62 99 ALA A N 1
ATOM 740 C CA . ALA A 1 99 ? -4.136 8.183 10.358 1.00 97.62 99 ALA A CA 1
ATOM 741 C C . ALA A 1 99 ? -3.618 9.097 11.475 1.00 97.62 99 ALA A C 1
ATOM 743 O O . ALA A 1 99 ? -3.518 10.311 11.289 1.00 97.62 99 ALA A O 1
ATOM 744 N N . ALA A 1 100 ? -3.252 8.511 12.621 1.00 97.06 100 ALA A N 1
ATOM 745 C CA . ALA A 1 100 ? -2.781 9.256 13.780 1.00 97.06 100 ALA A CA 1
ATOM 746 C C . ALA A 1 100 ? -1.630 10.195 13.388 1.00 97.06 100 ALA A C 1
ATOM 748 O O . ALA A 1 100 ? -0.692 9.783 12.696 1.00 97.06 100 ALA A O 1
ATOM 749 N N . GLY A 1 101 ? -1.739 11.461 13.812 1.00 95.50 101 GLY A N 1
ATOM 750 C CA . GLY A 1 101 ? -0.756 12.525 13.576 1.00 95.50 101 GLY A CA 1
ATOM 751 C C . GLY A 1 101 ? -0.542 12.928 12.116 1.00 95.50 101 GLY A C 1
ATOM 752 O O . GLY A 1 101 ? 0.374 13.693 11.839 1.00 95.50 101 GLY A O 1
ATOM 753 N N . LYS A 1 102 ? -1.365 12.430 11.186 1.00 96.75 102 LYS A N 1
ATOM 754 C CA . LYS A 1 102 ? -1.341 12.824 9.764 1.00 96.75 102 LYS A CA 1
ATOM 755 C C . LYS A 1 102 ? -2.652 13.447 9.305 1.00 96.75 102 LYS A C 1
ATOM 757 O O . LYS A 1 102 ? -2.652 14.238 8.368 1.00 96.75 102 LYS A O 1
ATOM 762 N N . VAL A 1 103 ? -3.751 13.090 9.964 1.00 96.38 103 VAL A N 1
ATOM 763 C CA . VAL A 1 103 ? -5.073 13.695 9.791 1.00 96.38 103 VAL A CA 1
ATOM 764 C C . VAL A 1 103 ? -5.694 13.962 11.166 1.00 96.38 103 VAL A C 1
ATOM 766 O O . VAL A 1 103 ? -5.287 13.318 12.142 1.00 96.38 103 VAL A O 1
ATOM 769 N N . PRO A 1 104 ? -6.664 14.888 11.277 1.00 95.31 104 PRO A N 1
ATOM 770 C CA . PRO A 1 104 ? -7.418 15.069 12.511 1.00 95.31 104 PRO A CA 1
ATOM 771 C C . PRO A 1 104 ? -8.056 13.752 12.974 1.00 95.31 104 PRO A C 1
ATOM 773 O O . PRO A 1 104 ? -8.742 13.069 12.210 1.00 95.31 104 PRO A O 1
ATOM 776 N N . LEU A 1 105 ? -7.813 13.388 14.233 1.00 96.06 105 LEU A N 1
ATOM 777 C CA . LEU A 1 105 ? -8.315 12.163 14.848 1.00 96.06 105 LEU A CA 1
ATOM 778 C C . LEU A 1 105 ? -8.857 12.489 16.239 1.00 96.06 105 LEU A C 1
ATOM 780 O O . LEU A 1 105 ? -8.106 12.522 17.210 1.00 96.06 105 LEU A O 1
ATOM 784 N N . ASP A 1 106 ? -10.167 12.709 16.321 1.00 96.56 106 ASP A N 1
ATOM 785 C CA . ASP A 1 106 ? -10.875 12.876 17.586 1.00 96.56 106 ASP A CA 1
ATOM 786 C C . ASP A 1 106 ? -11.787 11.670 17.837 1.00 96.56 106 ASP A C 1
ATOM 788 O O . ASP A 1 106 ? -12.821 11.485 17.196 1.00 96.56 106 ASP A O 1
ATOM 792 N N . VAL A 1 107 ? -11.397 10.831 18.795 1.00 95.94 107 VAL A N 1
ATOM 793 C CA . VAL A 1 107 ? -12.165 9.645 19.198 1.00 95.94 107 VAL A CA 1
ATOM 794 C C . VAL A 1 107 ? -13.454 9.993 19.947 1.00 95.94 107 VAL A C 1
ATOM 796 O O . VAL A 1 107 ? -14.322 9.133 20.090 1.00 95.94 107 VAL A O 1
ATOM 799 N N . HIS A 1 108 ? -13.611 11.223 20.440 1.00 94.94 108 HIS A N 1
ATOM 800 C CA . HIS A 1 108 ? -14.856 11.679 21.055 1.00 94.94 108 HIS A CA 1
ATOM 801 C C . HIS A 1 108 ? -15.895 12.045 19.996 1.00 94.94 108 HIS A C 1
ATOM 803 O O . HIS A 1 108 ? -17.055 11.664 20.156 1.00 94.94 108 HIS A O 1
ATOM 809 N N . ALA A 1 109 ? -15.468 12.689 18.908 1.00 96.12 109 ALA A N 1
ATOM 810 C CA . ALA A 1 109 ? -16.319 12.998 17.762 1.00 96.12 109 ALA A CA 1
ATOM 811 C C . ALA A 1 109 ? -16.612 11.768 16.883 1.00 96.12 109 ALA A C 1
ATOM 813 O O . ALA A 1 109 ? -17.734 11.596 16.409 1.00 96.12 109 ALA A O 1
ATOM 814 N N . LEU A 1 110 ? -15.628 10.885 16.676 1.00 96.44 110 LEU A N 1
ATOM 815 C CA . LEU A 1 110 ? -15.796 9.725 15.800 1.00 96.44 110 LEU A CA 1
ATOM 816 C C . LEU A 1 110 ? -16.644 8.614 16.447 1.00 96.44 110 LEU A C 1
ATOM 818 O O . LEU A 1 110 ? -16.430 8.262 17.615 1.00 96.44 110 LEU A O 1
ATOM 822 N N . PRO A 1 111 ? -17.554 7.969 15.693 1.00 97.25 111 PRO A N 1
ATOM 823 C CA . PRO A 1 111 ? -18.388 6.879 16.181 1.00 97.25 111 PRO A CA 1
ATOM 824 C C . PRO A 1 111 ? -17.660 5.520 16.251 1.00 97.25 111 PRO A C 1
ATOM 826 O O . PRO A 1 111 ? -18.157 4.507 15.780 1.00 97.25 111 PRO A O 1
ATOM 829 N N . VAL A 1 112 ? -16.480 5.494 16.874 1.00 98.06 112 VAL A N 1
ATOM 830 C CA . VAL A 1 112 ? -15.611 4.310 17.027 1.00 98.06 112 VAL A CA 1
ATOM 831 C C . VAL A 1 112 ? -15.622 3.774 18.457 1.00 98.06 112 VAL A C 1
ATOM 833 O O . VAL A 1 112 ? -15.661 4.555 19.405 1.00 98.06 112 VAL A O 1
ATOM 836 N N . ASP A 1 113 ? -15.529 2.463 18.649 1.00 98.62 113 ASP A N 1
ATOM 837 C CA . ASP A 1 113 ? -15.377 1.851 19.980 1.00 98.62 113 ASP A CA 1
ATOM 838 C C . ASP A 1 113 ? -13.921 1.527 20.297 1.00 98.62 113 ASP A C 1
ATOM 840 O O . ASP A 1 113 ? -13.483 1.645 21.448 1.00 98.62 113 ASP A O 1
ATOM 844 N N . PHE A 1 114 ? -13.170 1.164 19.258 1.00 98.75 114 PHE A N 1
ATOM 845 C CA . PHE A 1 114 ? -11.775 0.771 19.346 1.00 98.75 114 PHE A CA 1
ATOM 846 C C . PHE A 1 114 ? -10.944 1.474 18.279 1.00 98.75 114 PHE A C 1
ATOM 848 O O . PHE A 1 114 ? -11.340 1.523 17.114 1.00 98.75 114 PHE A O 1
ATOM 855 N N . VAL A 1 115 ? -9.770 1.976 18.659 1.00 98.62 115 VAL A N 1
ATOM 856 C CA . VAL A 1 115 ? -8.822 2.576 17.711 1.00 98.62 115 VAL A CA 1
ATOM 857 C C . VAL A 1 115 ? -7.416 2.056 17.966 1.00 98.62 115 VAL A C 1
ATOM 859 O O . VAL A 1 115 ? -6.899 2.192 19.074 1.00 98.62 115 VAL A O 1
ATOM 862 N N . SER A 1 116 ? -6.790 1.492 16.934 1.00 98.69 116 SER A N 1
ATOM 863 C CA . SER A 1 116 ? -5.394 1.044 16.995 1.00 98.69 116 SER A CA 1
ATOM 864 C C . SER A 1 116 ? -4.443 2.151 16.540 1.00 98.69 116 SER A C 1
ATOM 866 O O . SER A 1 116 ? -4.649 2.762 15.492 1.00 98.69 116 SER A O 1
ATOM 868 N N . VAL A 1 117 ? -3.382 2.405 17.309 1.00 98.31 117 VAL A N 1
ATOM 869 C CA . VAL A 1 117 ? -2.325 3.379 16.985 1.00 98.31 117 VAL A CA 1
ATOM 870 C C . VAL A 1 117 ? -0.937 2.828 17.308 1.00 98.31 117 VAL A C 1
ATOM 872 O O . VAL A 1 117 ? -0.771 1.958 18.163 1.00 98.31 117 VAL A O 1
ATOM 875 N N . THR A 1 118 ? 0.085 3.353 16.633 1.00 98.31 118 THR A N 1
ATOM 876 C CA . THR A 1 118 ? 1.479 2.914 16.785 1.00 98.31 118 THR A CA 1
ATOM 877 C C . THR A 1 118 ? 2.441 4.096 16.749 1.00 98.31 118 THR A C 1
ATOM 879 O O . THR A 1 118 ? 2.275 5.016 15.947 1.00 98.31 118 THR A O 1
ATOM 882 N N . ALA A 1 119 ? 3.477 4.060 17.587 1.00 98.31 119 ALA A N 1
ATOM 883 C CA . ALA A 1 119 ? 4.401 5.180 17.745 1.00 98.31 119 ALA A CA 1
ATOM 884 C C . ALA A 1 119 ? 5.320 5.387 16.533 1.00 98.31 119 ALA A C 1
ATOM 886 O O . ALA A 1 119 ? 5.540 6.512 16.095 1.00 98.31 119 ALA A O 1
ATOM 887 N N . HIS A 1 120 ? 5.830 4.314 15.927 1.00 97.38 120 HIS A N 1
ATOM 888 C CA . HIS A 1 120 ? 6.828 4.424 14.852 1.00 97.38 120 HIS A CA 1
ATOM 889 C C . HIS A 1 120 ? 6.284 4.975 13.522 1.00 97.38 120 HIS A C 1
ATOM 891 O O . HIS A 1 120 ? 7.054 5.220 12.597 1.00 97.38 120 HIS A O 1
ATOM 897 N N . LYS A 1 121 ? 4.964 5.175 13.403 1.00 96.56 121 LYS A N 1
ATOM 898 C CA . LYS A 1 121 ? 4.334 5.894 12.279 1.00 96.56 121 LYS A CA 1
ATOM 899 C C . LYS A 1 121 ? 4.115 7.385 12.574 1.00 96.56 121 LYS A C 1
ATOM 901 O O . LYS A 1 121 ? 3.602 8.092 11.710 1.00 96.56 121 LYS A O 1
ATOM 906 N N . LEU A 1 122 ? 4.520 7.828 13.763 1.00 95.81 122 LEU A N 1
ATOM 907 C CA . LEU A 1 122 ? 4.481 9.191 14.304 1.00 95.81 122 LEU A CA 1
ATOM 908 C C . LEU A 1 122 ? 5.893 9.700 14.648 1.00 95.81 122 LEU A C 1
ATOM 910 O O . LEU A 1 122 ? 6.042 10.630 15.432 1.00 95.81 122 LEU A O 1
ATOM 914 N N . TYR A 1 123 ? 6.934 9.056 14.107 1.00 97.69 123 TYR A N 1
ATOM 915 C CA . TYR A 1 123 ? 8.344 9.289 14.458 1.00 97.69 123 TYR A CA 1
ATOM 916 C C . TYR A 1 123 ? 8.704 8.968 15.922 1.00 97.69 123 TYR A C 1
ATOM 918 O O . TYR A 1 123 ? 9.750 9.386 16.408 1.00 97.69 123 TYR A O 1
ATOM 926 N N . GLY A 1 124 ? 7.865 8.198 16.622 1.00 98.19 124 GLY A N 1
ATOM 927 C CA . GLY A 1 124 ? 8.174 7.636 17.935 1.00 98.19 124 GLY A CA 1
ATOM 928 C C . GLY A 1 124 ? 8.946 6.307 17.862 1.00 98.19 124 GLY A C 1
ATOM 929 O O . GLY A 1 124 ? 9.252 5.808 16.774 1.00 98.19 124 GLY A O 1
ATOM 930 N N . PRO A 1 125 ? 9.249 5.690 19.017 1.00 98.31 125 PRO A N 1
ATOM 931 C CA . PRO A 1 125 ? 10.018 4.448 19.073 1.00 98.31 125 PRO A CA 1
ATOM 932 C C . PRO A 1 125 ? 9.272 3.249 18.461 1.00 98.31 125 PRO A C 1
ATOM 934 O O . PRO A 1 125 ? 8.047 3.134 18.521 1.00 98.31 125 PRO A O 1
ATOM 937 N N . LYS A 1 126 ? 10.023 2.309 17.874 1.00 98.12 126 LYS A N 1
ATOM 938 C CA . LYS A 1 126 ? 9.498 0.996 17.461 1.00 98.12 126 LYS A CA 1
ATOM 939 C C . LYS A 1 126 ? 9.302 0.106 18.691 1.00 98.12 126 LYS A C 1
ATOM 941 O O . LYS A 1 126 ? 10.166 0.081 19.560 1.00 98.12 126 LYS A O 1
ATOM 946 N N . GLY A 1 127 ? 8.234 -0.693 18.697 1.00 97.31 127 GLY A N 1
ATOM 947 C CA . GLY A 1 127 ? 7.945 -1.654 19.772 1.00 97.31 127 GLY A CA 1
ATOM 948 C C . GLY A 1 127 ? 6.838 -1.229 20.740 1.00 97.31 127 GLY A C 1
ATOM 949 O O . GLY A 1 127 ? 6.540 -1.970 21.673 1.00 97.31 127 GLY A O 1
ATOM 950 N N . VAL A 1 128 ? 6.187 -0.087 20.499 1.00 98.38 128 VAL A N 1
ATOM 951 C CA . VAL A 1 128 ? 5.073 0.404 21.316 1.00 98.38 128 VAL A CA 1
ATOM 952 C C . VAL A 1 128 ? 3.921 0.925 20.459 1.00 98.38 128 VAL A C 1
ATOM 954 O O . VAL A 1 128 ? 4.104 1.526 19.396 1.00 98.38 128 VAL A O 1
ATOM 957 N N . GLY A 1 129 ? 2.712 0.674 20.945 1.00 98.00 129 GLY A N 1
ATOM 958 C CA . GLY A 1 129 ? 1.457 1.139 20.378 1.00 98.00 129 GLY A CA 1
ATOM 959 C C . GLY A 1 129 ? 0.384 1.168 21.458 1.00 98.00 129 GLY A C 1
ATOM 960 O O . GLY A 1 129 ? 0.649 0.832 22.612 1.00 98.00 129 GLY A O 1
ATOM 961 N N . ALA A 1 130 ? -0.821 1.580 21.084 1.00 98.19 130 ALA A N 1
ATOM 962 C CA . ALA A 1 130 ? -1.957 1.623 21.991 1.00 98.19 130 ALA A CA 1
ATOM 963 C C . ALA A 1 130 ? -3.236 1.200 21.271 1.00 98.19 130 ALA A C 1
ATOM 965 O O . ALA A 1 130 ? -3.407 1.434 20.074 1.00 98.19 130 ALA A O 1
ATOM 966 N N . LEU A 1 131 ? -4.138 0.594 22.039 1.00 98.19 131 LEU A N 1
ATOM 967 C CA . LEU A 1 131 ? -5.523 0.383 21.656 1.00 98.19 131 LEU A CA 1
ATOM 968 C C . LEU A 1 131 ? -6.368 1.325 22.507 1.00 98.19 131 LEU A C 1
ATOM 970 O O . LEU A 1 131 ? -6.504 1.126 23.715 1.00 98.19 131 LEU A O 1
ATOM 974 N N . TYR A 1 132 ? -6.935 2.353 21.889 1.00 98.50 132 TYR A N 1
ATOM 975 C CA . TYR A 1 132 ? -7.987 3.124 22.531 1.00 98.50 132 TYR A CA 1
ATOM 976 C C . TYR A 1 132 ? -9.220 2.235 22.691 1.00 98.50 132 TYR A C 1
ATOM 978 O O . TYR A 1 132 ? -9.629 1.552 21.751 1.00 98.50 132 TYR A O 1
ATOM 986 N N . VAL A 1 133 ? -9.817 2.278 23.879 1.00 98.25 133 VAL A N 1
ATOM 987 C CA . VAL A 1 133 ? -11.050 1.567 24.213 1.00 98.25 133 VAL A CA 1
ATOM 988 C C . VAL A 1 133 ? -12.030 2.579 24.785 1.00 98.25 133 VAL A C 1
ATOM 990 O O . VAL A 1 133 ? -11.791 3.140 25.861 1.00 98.25 133 VAL A O 1
ATOM 993 N N . ARG A 1 134 ? -13.152 2.802 24.094 1.00 97.56 134 ARG A N 1
ATOM 994 C CA . ARG A 1 134 ? -14.233 3.649 24.610 1.00 97.56 134 ARG A CA 1
ATOM 995 C C . ARG A 1 134 ? -14.723 3.089 25.947 1.00 97.56 134 ARG A C 1
ATOM 997 O O . ARG A 1 134 ? -14.888 1.881 26.097 1.00 97.56 134 ARG A O 1
ATOM 1004 N N . ARG A 1 135 ? -14.993 3.960 26.930 1.00 93.25 135 ARG A N 1
ATOM 1005 C CA . ARG A 1 135 ? -15.345 3.551 28.309 1.00 93.25 135 ARG A CA 1
ATOM 1006 C C . ARG A 1 135 ? -16.484 2.517 28.359 1.00 93.25 135 ARG A C 1
ATOM 1008 O O . ARG A 1 135 ? -16.354 1.539 29.086 1.00 93.25 135 ARG A O 1
ATOM 1015 N N . GLY A 1 136 ? -17.540 2.697 27.561 1.00 93.31 136 GLY A N 1
ATOM 1016 C CA . GLY A 1 136 ? -18.669 1.756 27.472 1.00 93.31 136 GLY A CA 1
ATOM 1017 C C . GLY A 1 136 ? -18.373 0.450 26.720 1.00 93.31 136 GLY A C 1
ATOM 1018 O O . GLY A 1 136 ? -19.087 -0.526 26.896 1.00 93.31 136 GLY A O 1
ATOM 1019 N N . ALA A 1 137 ? -17.297 0.395 25.931 1.00 96.38 137 ALA A N 1
ATOM 1020 C CA . ALA A 1 137 ? -16.939 -0.761 25.110 1.00 96.38 137 ALA A CA 1
ATOM 1021 C C . ALA A 1 137 ? -15.978 -1.740 25.809 1.00 96.38 137 ALA A C 1
ATOM 1023 O O . ALA A 1 137 ? -15.713 -2.819 25.280 1.00 96.38 137 ALA A O 1
ATOM 1024 N N . LYS A 1 138 ? -15.460 -1.411 27.007 1.00 95.25 138 LYS A N 1
ATOM 1025 C CA . LYS A 1 138 ? -14.516 -2.282 27.739 1.00 95.25 138 LYS A CA 1
ATOM 1026 C C . LYS A 1 138 ? -15.083 -3.689 27.964 1.00 95.25 138 LYS A C 1
ATOM 1028 O O . LYS A 1 138 ? -14.351 -4.660 27.802 1.00 95.25 138 LYS A O 1
ATOM 1033 N N . GLY A 1 139 ? -16.372 -3.796 28.300 1.00 95.12 139 GLY A N 1
ATOM 1034 C CA . GLY A 1 139 ? -17.048 -5.078 28.540 1.00 95.12 139 GLY A CA 1
ATOM 1035 C C . GLY A 1 139 ? -17.144 -5.984 27.308 1.00 95.12 139 GLY A C 1
ATOM 1036 O O . GLY A 1 139 ? -17.405 -7.169 27.446 1.00 95.12 139 GLY A O 1
ATOM 1037 N N . LEU A 1 140 ? -16.882 -5.455 26.109 1.00 96.69 140 LEU A N 1
ATOM 1038 C CA . LEU A 1 140 ? -16.893 -6.217 24.859 1.00 96.69 140 LEU A CA 1
ATOM 1039 C C . LEU A 1 140 ? -15.550 -6.916 24.578 1.00 96.69 140 LEU A C 1
ATOM 1041 O O . LEU A 1 140 ? -15.410 -7.619 23.573 1.00 96.69 140 LEU A O 1
ATOM 1045 N N . LEU A 1 141 ? -14.523 -6.687 25.398 1.00 96.94 141 LEU A N 1
ATOM 1046 C CA . LEU A 1 141 ? -13.196 -7.264 25.215 1.00 96.94 141 LEU A CA 1
ATOM 1047 C C . LEU A 1 141 ? -12.981 -8.467 26.132 1.00 96.94 141 LEU A C 1
ATOM 1049 O O . LEU A 1 141 ? -13.232 -8.400 27.329 1.00 96.94 141 LEU A O 1
ATOM 1053 N N . GLN A 1 142 ? -12.396 -9.522 25.566 1.00 94.31 142 GLN A N 1
ATOM 1054 C CA . GLN A 1 142 ? -11.669 -10.523 26.341 1.00 94.31 142 GLN A CA 1
ATOM 1055 C C . GLN A 1 142 ? -10.162 -10.275 26.177 1.00 94.31 142 GLN A C 1
ATOM 1057 O O . GLN A 1 142 ? -9.733 -9.966 25.055 1.00 94.31 142 GLN A O 1
ATOM 1062 N N . PRO A 1 143 ? -9.352 -10.427 27.236 1.00 93.44 143 PRO A N 1
ATOM 1063 C CA . PRO A 1 143 ? -7.897 -10.423 27.124 1.00 93.44 143 PRO A CA 1
ATOM 1064 C C . PRO A 1 143 ? -7.399 -11.545 26.201 1.00 93.44 143 PRO A C 1
ATOM 1066 O O . PRO A 1 143 ? -7.981 -12.629 26.150 1.00 93.44 143 PRO A O 1
ATOM 1069 N N . LEU A 1 144 ? -6.316 -11.283 25.463 1.00 93.44 144 LEU A N 1
ATOM 1070 C CA . LEU A 1 144 ? -5.608 -12.300 24.664 1.00 93.44 144 LEU A CA 1
ATOM 1071 C C . LEU A 1 144 ? -4.379 -12.866 25.383 1.00 93.44 144 LEU A C 1
ATOM 1073 O O . LEU A 1 144 ? -3.859 -13.908 24.997 1.00 93.44 144 LEU A O 1
ATOM 1077 N N . LEU A 1 145 ? -3.900 -12.147 26.393 1.00 94.19 145 LEU A N 1
ATOM 1078 C CA . LEU A 1 145 ? -2.726 -12.469 27.186 1.00 94.19 145 LEU A CA 1
ATOM 1079 C C . LEU A 1 145 ? -3.163 -12.581 28.646 1.00 94.19 145 LEU A C 1
ATOM 1081 O O . LEU A 1 145 ? -3.990 -11.790 29.103 1.00 94.19 145 LEU A O 1
ATOM 1085 N N . TYR A 1 146 ? -2.582 -13.532 29.371 1.00 92.88 146 TYR A N 1
ATOM 1086 C CA . TYR A 1 146 ? -2.910 -13.823 30.767 1.00 92.88 146 TYR A CA 1
ATOM 1087 C C . TYR A 1 146 ? -1.686 -13.575 31.656 1.00 92.88 146 TYR A C 1
ATOM 1089 O O . TYR A 1 146 ? -0.553 -13.819 31.243 1.00 92.88 146 TYR A O 1
ATOM 1097 N N . GLY A 1 147 ? -1.905 -13.023 32.848 1.00 91.94 147 GLY A N 1
ATOM 1098 C CA . GLY A 1 147 ? -0.851 -12.586 33.764 1.00 91.94 147 GLY A CA 1
ATOM 1099 C C . GLY A 1 147 ? -1.390 -11.590 34.794 1.00 91.94 147 GLY A C 1
ATOM 1100 O O . GLY A 1 147 ? -2.574 -11.626 35.119 1.00 91.94 147 GLY A O 1
ATOM 1101 N N . GLY A 1 148 ? -0.532 -10.700 35.302 1.00 91.81 148 GLY A N 1
ATOM 1102 C CA . GLY A 1 148 ? -0.907 -9.684 36.295 1.00 91.81 148 GLY A CA 1
ATOM 1103 C C . GLY A 1 148 ? -1.989 -8.686 35.837 1.00 91.81 148 GLY A C 1
ATOM 1104 O O . GLY A 1 148 ? -2.424 -8.669 34.689 1.00 91.81 148 GLY A O 1
ATOM 1105 N N . GLY A 1 149 ? -2.424 -7.812 36.751 1.00 92.81 149 GLY A N 1
ATOM 1106 C CA . GLY A 1 149 ? -3.534 -6.867 36.534 1.00 92.81 149 GLY A CA 1
ATOM 1107 C C . GLY A 1 149 ? -3.213 -5.587 35.744 1.00 92.81 149 GLY A C 1
ATOM 1108 O O . GLY A 1 149 ? -4.007 -4.646 35.782 1.00 92.81 149 GLY A O 1
ATOM 1109 N N . GLN A 1 150 ? -2.066 -5.506 35.058 1.00 96.44 150 GLN A N 1
ATOM 1110 C CA . GLN A 1 150 ? -1.675 -4.314 34.288 1.00 96.44 150 GLN A CA 1
ATOM 1111 C C . GLN A 1 150 ? -2.683 -3.994 33.171 1.00 96.44 150 GLN A C 1
ATOM 1113 O O . GLN A 1 150 ? -3.433 -4.864 32.724 1.00 96.44 150 GLN A O 1
ATOM 1118 N N . GLU A 1 151 ? -2.735 -2.723 32.747 1.00 95.69 151 GLU A N 1
ATOM 1119 C CA . GLU A 1 151 ? -3.676 -2.233 31.725 1.00 95.69 151 GLU A CA 1
ATOM 1120 C C . GLU A 1 151 ? -5.129 -2.661 32.001 1.00 95.69 151 GLU A C 1
ATOM 1122 O O . GLU A 1 151 ? -5.872 -3.079 31.110 1.00 95.69 151 GLU A O 1
ATOM 1127 N N . ARG A 1 152 ? -5.540 -2.591 33.277 1.00 93.75 152 ARG A N 1
ATOM 1128 C CA . ARG A 1 152 ? -6.883 -2.982 33.746 1.00 93.75 152 ARG A CA 1
ATOM 1129 C C . ARG A 1 152 ? -7.234 -4.435 33.388 1.00 93.75 152 ARG A C 1
ATOM 1131 O O . ARG A 1 152 ? -8.382 -4.705 33.016 1.00 93.75 152 ARG A O 1
ATOM 1138 N N . SER A 1 153 ? -6.237 -5.316 33.481 1.00 92.38 153 SER A N 1
ATOM 1139 C CA . SER A 1 153 ? -6.277 -6.750 33.160 1.00 92.38 153 SER A CA 1
ATOM 1140 C C . SER A 1 153 ? -6.478 -7.090 31.678 1.00 92.38 153 SER A C 1
ATOM 1142 O O . SER A 1 153 ? -6.744 -8.243 31.353 1.00 92.38 153 SER A O 1
ATOM 1144 N N . LEU A 1 154 ? -6.352 -6.119 30.764 1.00 93.38 154 LEU A N 1
ATOM 1145 C CA . LEU A 1 154 ? -6.481 -6.364 29.320 1.00 93.38 154 LEU A CA 1
ATOM 1146 C C . LEU A 1 154 ? -5.158 -6.779 28.668 1.00 93.38 154 LEU A C 1
ATOM 1148 O O . LEU A 1 154 ? -5.162 -7.525 27.687 1.00 93.38 154 LEU A O 1
ATOM 1152 N N . ARG A 1 155 ? -4.033 -6.282 29.195 1.00 96.25 155 ARG A N 1
ATOM 1153 C CA . ARG A 1 155 ? -2.690 -6.533 28.663 1.00 96.25 155 ARG A CA 1
ATOM 1154 C C . ARG A 1 155 ? -1.695 -6.644 29.831 1.00 96.25 155 ARG A C 1
ATOM 1156 O O . ARG A 1 155 ? -1.144 -5.627 30.252 1.00 96.25 155 ARG A O 1
ATOM 1163 N N . PRO A 1 156 ? -1.440 -7.857 30.349 1.00 95.25 156 PRO A N 1
ATOM 1164 C CA . PRO A 1 156 ? -0.465 -8.086 31.411 1.00 95.25 156 PRO A CA 1
ATOM 1165 C C . PRO A 1 156 ? 0.979 -7.812 30.967 1.00 95.25 156 PRO A C 1
ATOM 1167 O O . PRO A 1 156 ? 1.303 -7.793 29.776 1.00 95.25 156 PRO A O 1
ATOM 1170 N N . GLY A 1 157 ? 1.863 -7.662 31.953 1.00 94.94 157 GLY A N 1
ATOM 1171 C CA . GLY A 1 157 ? 3.308 -7.521 31.764 1.00 94.94 157 GLY A CA 1
ATOM 1172 C C . GLY A 1 157 ? 3.821 -6.120 32.082 1.00 94.94 157 GLY A C 1
ATOM 1173 O O . GLY A 1 157 ? 3.086 -5.136 31.996 1.00 94.94 157 GLY A O 1
ATOM 1174 N N . THR A 1 158 ? 5.098 -6.037 32.456 1.00 96.25 158 THR A N 1
ATOM 1175 C CA . THR A 1 158 ? 5.756 -4.778 32.825 1.00 96.25 158 THR A CA 1
ATOM 1176 C C . THR A 1 158 ? 5.653 -3.758 31.695 1.00 96.25 158 THR A C 1
ATOM 1178 O O . THR A 1 158 ? 5.904 -4.066 30.525 1.00 96.25 158 THR A O 1
ATOM 1181 N N . LEU A 1 159 ? 5.265 -2.535 32.048 1.00 97.06 159 LEU A N 1
ATOM 1182 C CA . LEU A 1 159 ? 5.150 -1.433 31.105 1.00 97.06 159 LEU A CA 1
ATOM 1183 C C . LEU A 1 159 ? 6.547 -0.928 30.733 1.00 97.06 159 LEU A C 1
ATOM 1185 O O . LEU A 1 159 ? 7.354 -0.602 31.602 1.00 97.06 159 LEU A O 1
ATOM 1189 N N . ALA A 1 160 ? 6.839 -0.860 29.435 1.00 97.75 160 ALA A N 1
ATOM 1190 C CA . ALA A 1 160 ? 8.103 -0.334 28.934 1.00 97.75 160 ALA A CA 1
ATOM 1191 C C . ALA A 1 160 ? 8.099 1.202 29.021 1.00 97.75 160 ALA A C 1
ATOM 1193 O O . ALA A 1 160 ? 7.870 1.885 28.025 1.00 97.75 160 ALA A O 1
ATOM 1194 N N . THR A 1 161 ? 8.323 1.746 30.221 1.00 98.38 161 THR A N 1
ATOM 1195 C CA . THR A 1 161 ? 8.145 3.176 30.536 1.00 98.38 161 THR A CA 1
ATOM 1196 C C . THR A 1 161 ? 8.830 4.104 29.533 1.00 98.38 161 THR A C 1
ATOM 1198 O O . THR A 1 161 ? 8.196 5.023 29.033 1.00 98.38 161 THR A O 1
ATOM 1201 N N . HIS A 1 162 ? 10.085 3.834 29.161 1.00 98.38 162 HIS A N 1
ATOM 1202 C CA . HIS A 1 162 ? 10.832 4.644 28.188 1.00 98.38 162 HIS A CA 1
ATOM 1203 C C . HIS A 1 162 ? 10.171 4.676 26.796 1.00 98.38 162 HIS A C 1
ATOM 1205 O O . HIS A 1 162 ? 10.120 5.724 26.156 1.00 98.38 162 HIS A O 1
ATOM 1211 N N . GLN A 1 163 ? 9.614 3.549 26.341 1.00 98.56 163 GLN A N 1
ATOM 1212 C CA . GLN A 1 163 ? 8.880 3.474 25.079 1.00 98.56 163 GLN A CA 1
ATOM 1213 C C . GLN A 1 163 ? 7.549 4.228 25.158 1.00 98.56 163 GLN A C 1
ATOM 1215 O O . GLN A 1 163 ? 7.200 4.954 24.232 1.00 98.56 163 GLN A O 1
ATOM 1220 N N . ILE A 1 164 ? 6.826 4.094 26.273 1.00 98.69 164 ILE A N 1
ATOM 1221 C CA . ILE A 1 164 ? 5.554 4.793 26.505 1.00 98.69 164 ILE A CA 1
ATOM 1222 C C . ILE A 1 164 ? 5.771 6.309 26.553 1.00 98.69 164 ILE A C 1
ATOM 1224 O O . ILE A 1 164 ? 5.034 7.045 25.902 1.00 98.69 164 ILE A O 1
ATOM 1228 N N . VAL A 1 165 ? 6.813 6.773 27.249 1.00 98.75 165 VAL A N 1
ATOM 1229 C CA . VAL A 1 165 ? 7.216 8.189 27.266 1.00 98.75 165 VAL A CA 1
ATOM 1230 C C . VAL A 1 165 ? 7.543 8.666 25.852 1.00 98.75 165 VAL A C 1
ATOM 1232 O O . VAL A 1 165 ? 6.993 9.671 25.408 1.00 98.75 165 VAL A O 1
ATOM 1235 N N . GLY A 1 166 ? 8.364 7.919 25.106 1.00 98.75 166 GLY A N 1
ATOM 1236 C CA . GLY A 1 166 ? 8.691 8.257 23.719 1.00 98.75 166 GLY A CA 1
ATOM 1237 C C . GLY A 1 166 ? 7.462 8.318 22.806 1.00 98.75 166 GLY A C 1
ATOM 1238 O O . GLY A 1 166 ? 7.387 9.176 21.929 1.00 98.75 166 GLY A O 1
ATOM 1239 N N . PHE A 1 167 ? 6.469 7.452 23.024 1.00 98.69 167 PHE A N 1
ATOM 1240 C CA . PHE A 1 167 ? 5.201 7.511 22.302 1.00 98.69 167 PHE A CA 1
ATOM 1241 C C . PHE A 1 167 ? 4.389 8.761 22.678 1.00 98.69 167 PHE A C 1
ATOM 1243 O O . PHE A 1 167 ? 3.920 9.465 21.787 1.00 98.69 167 PHE A O 1
ATOM 1250 N N . GLY A 1 168 ? 4.274 9.087 23.969 1.00 98.62 168 GLY A N 1
ATOM 1251 C CA . GLY A 1 168 ? 3.591 10.300 24.431 1.00 98.62 168 GLY A CA 1
ATOM 1252 C C . GLY A 1 168 ? 4.178 11.576 23.818 1.00 98.62 168 GLY A C 1
ATOM 1253 O O . GLY A 1 168 ? 3.439 12.377 23.248 1.00 98.62 168 GLY A O 1
ATOM 1254 N N . VAL A 1 169 ? 5.508 11.706 23.835 1.00 98.62 169 VAL A N 1
ATOM 1255 C CA . VAL A 1 169 ? 6.224 12.840 23.224 1.00 98.62 169 VAL A CA 1
ATOM 1256 C C . VAL A 1 169 ? 6.004 12.892 21.708 1.00 98.62 169 VAL A C 1
ATOM 1258 O O . VAL A 1 169 ? 5.760 13.962 21.153 1.00 98.62 169 VAL A O 1
ATOM 1261 N N . ALA A 1 170 ? 6.033 11.747 21.017 1.00 98.50 170 ALA A N 1
ATOM 1262 C CA . ALA A 1 170 ? 5.750 11.698 19.583 1.00 98.50 170 ALA A CA 1
ATOM 1263 C C . ALA A 1 170 ? 4.323 12.174 19.254 1.00 98.50 170 ALA A C 1
ATOM 1265 O O . ALA A 1 170 ? 4.135 12.922 18.294 1.00 98.50 170 ALA A O 1
ATOM 1266 N N . CYS A 1 171 ? 3.329 11.793 20.064 1.00 98.31 171 CYS A N 1
ATOM 1267 C CA . CYS A 1 171 ? 1.952 12.273 19.931 1.00 98.31 171 CYS A CA 1
ATOM 1268 C C . CYS A 1 171 ? 1.837 13.785 20.160 1.00 98.31 171 CYS A C 1
ATOM 1270 O O . CYS A 1 171 ? 1.154 14.454 19.388 1.00 98.31 171 CYS A O 1
ATOM 1272 N N . GLU A 1 172 ? 2.510 14.329 21.178 1.00 98.38 172 GLU A N 1
ATOM 1273 C CA . GLU A 1 172 ? 2.523 15.770 21.463 1.00 98.38 172 GLU A CA 1
ATOM 1274 C C . GLU A 1 172 ? 3.097 16.569 20.284 1.00 98.38 172 GLU A C 1
ATOM 1276 O O . GLU A 1 172 ? 2.473 17.516 19.797 1.00 98.38 172 GLU A O 1
ATOM 1281 N N . ILE A 1 173 ? 4.258 16.148 19.770 1.00 98.12 173 ILE A N 1
ATOM 1282 C CA . ILE A 1 173 ? 4.898 16.785 18.615 1.00 98.12 173 ILE A CA 1
ATOM 1283 C C . ILE A 1 173 ? 3.992 16.684 17.386 1.00 98.12 173 ILE A C 1
ATOM 1285 O O . ILE A 1 173 ? 3.774 17.683 16.705 1.00 98.12 173 ILE A O 1
ATOM 1289 N N . ALA A 1 174 ? 3.433 15.501 17.113 1.00 97.25 174 ALA A N 1
ATOM 1290 C CA . ALA A 1 174 ? 2.546 15.300 15.975 1.00 97.25 174 ALA A CA 1
ATOM 1291 C C . ALA A 1 174 ? 1.293 16.183 16.056 1.00 97.25 174 ALA A C 1
ATOM 1293 O O . ALA A 1 174 ? 0.914 16.774 15.052 1.00 97.25 174 ALA A O 1
ATOM 1294 N N . ALA A 1 175 ? 0.677 16.330 17.234 1.00 96.19 175 ALA A N 1
ATOM 1295 C CA . ALA A 1 175 ? -0.482 17.202 17.421 1.00 96.19 175 ALA A CA 1
ATOM 1296 C C . ALA A 1 175 ? -0.147 18.678 17.144 1.00 96.19 175 ALA A C 1
ATOM 1298 O O . ALA A 1 175 ? -0.912 19.366 16.469 1.00 96.19 175 ALA A O 1
ATOM 1299 N N . ARG A 1 176 ? 1.015 19.150 17.615 1.00 97.56 176 ARG A N 1
ATOM 1300 C CA . ARG A 1 176 ? 1.488 20.523 17.386 1.00 97.56 176 ARG A CA 1
ATOM 1301 C C . ARG A 1 176 ? 1.832 20.792 15.919 1.00 97.56 176 ARG A C 1
ATOM 1303 O O . ARG A 1 176 ? 1.567 21.880 15.414 1.00 97.56 176 ARG A O 1
ATOM 1310 N N . GLU A 1 177 ? 2.446 19.826 15.241 1.00 96.50 177 GLU A N 1
ATOM 1311 C CA . GLU A 1 177 ? 2.939 19.992 13.868 1.00 96.50 177 GLU A CA 1
ATOM 1312 C C . GLU A 1 177 ? 1.886 19.691 12.794 1.00 96.50 177 GLU A C 1
ATOM 1314 O O . GLU A 1 177 ? 2.040 20.160 11.664 1.00 96.50 177 GLU A O 1
ATOM 1319 N N . LEU A 1 178 ? 0.807 18.974 13.137 1.00 94.88 178 LEU A N 1
ATOM 1320 C CA . LEU A 1 178 ? -0.195 18.454 12.201 1.00 94.88 178 LEU A CA 1
ATOM 1321 C C . LEU A 1 178 ? -0.660 19.472 11.140 1.00 94.88 178 LEU A C 1
ATOM 1323 O O . LEU A 1 178 ? -0.572 19.131 9.960 1.00 94.88 178 LEU A O 1
ATOM 1327 N N . PRO A 1 179 ? -1.102 20.708 11.471 1.00 93.56 179 PRO A N 1
ATOM 1328 C CA . PRO A 1 179 ? -1.601 21.638 10.452 1.00 93.56 179 PRO A CA 1
ATOM 1329 C C . PRO A 1 179 ? -0.528 22.048 9.433 1.00 93.56 179 PRO A C 1
ATOM 1331 O O . PRO A 1 179 ? -0.802 22.163 8.237 1.00 93.56 179 PRO A O 1
ATOM 1334 N N . ARG A 1 180 ? 0.715 22.243 9.895 1.00 95.75 180 ARG A N 1
ATOM 1335 C CA . ARG A 1 180 ? 1.844 22.645 9.045 1.00 95.75 180 ARG A CA 1
ATOM 1336 C C . ARG A 1 180 ? 2.379 21.464 8.237 1.00 95.75 180 ARG A C 1
ATOM 1338 O O . ARG A 1 180 ? 2.637 21.612 7.043 1.00 95.75 180 ARG A O 1
ATOM 1345 N N . GLU A 1 181 ? 2.554 20.307 8.874 1.00 95.62 181 GLU A N 1
ATOM 1346 C CA . GLU A 1 181 ? 3.088 19.103 8.230 1.00 95.62 181 GLU A CA 1
ATOM 1347 C C . GLU A 1 181 ? 2.110 18.575 7.170 1.00 95.62 181 GLU A C 1
ATOM 1349 O O . GLU A 1 181 ? 2.542 18.262 6.063 1.00 95.62 181 GLU A O 1
ATOM 1354 N N . ALA A 1 182 ? 0.799 18.579 7.439 1.00 95.25 182 ALA A N 1
ATOM 1355 C CA . ALA A 1 182 ? -0.214 18.144 6.478 1.00 95.25 182 ALA A CA 1
ATOM 1356 C C . ALA A 1 182 ? -0.214 18.988 5.192 1.00 95.25 182 ALA A C 1
ATOM 1358 O O . ALA A 1 182 ? -0.161 18.430 4.093 1.00 95.25 182 ALA A O 1
ATOM 1359 N N . SER A 1 183 ? -0.216 20.320 5.307 1.00 96.56 183 SER A N 1
ATOM 1360 C CA . SER A 1 183 ? -0.193 21.217 4.141 1.00 96.56 183 SER A CA 1
ATOM 1361 C C . SER A 1 183 ? 1.092 21.056 3.328 1.00 96.56 183 SER A C 1
ATOM 1363 O O . SER A 1 183 ? 1.045 20.895 2.108 1.00 96.56 183 SER A O 1
ATOM 1365 N N . ARG A 1 184 ? 2.246 21.014 4.006 1.00 98.06 184 ARG A N 1
ATOM 1366 C CA . ARG A 1 184 ? 3.555 20.850 3.360 1.00 98.06 184 ARG A CA 1
ATOM 1367 C C . ARG A 1 184 ? 3.673 19.508 2.633 1.00 98.06 184 ARG A C 1
ATOM 1369 O O . ARG A 1 184 ? 4.086 19.474 1.479 1.00 98.06 184 ARG A O 1
ATOM 1376 N N . LEU A 1 185 ? 3.298 18.405 3.286 1.00 98.06 185 LEU A N 1
ATOM 1377 C CA . LEU A 1 185 ? 3.354 17.070 2.683 1.00 98.06 185 LEU A CA 1
ATOM 1378 C C . LEU A 1 185 ? 2.392 16.930 1.506 1.00 98.06 185 LEU A C 1
ATOM 1380 O O . LEU A 1 185 ? 2.761 16.315 0.511 1.00 98.06 185 LEU A O 1
ATOM 1384 N N . THR A 1 186 ? 1.202 17.532 1.592 1.00 97.88 186 THR A N 1
ATOM 1385 C CA . THR A 1 186 ? 0.253 17.559 0.473 1.00 97.88 186 THR A CA 1
ATOM 1386 C C . THR A 1 186 ? 0.868 18.267 -0.730 1.00 97.88 186 THR A C 1
ATOM 1388 O O . THR A 1 186 ? 0.862 17.706 -1.820 1.00 97.88 186 THR A O 1
ATOM 1391 N N . ALA A 1 187 ? 1.472 19.445 -0.538 1.00 98.25 187 ALA A N 1
ATOM 1392 C CA . ALA A 1 187 ? 2.131 20.173 -1.622 1.00 98.25 187 ALA A CA 1
ATOM 1393 C C . ALA A 1 187 ? 3.262 19.353 -2.269 1.00 98.25 187 ALA A C 1
ATOM 1395 O O . ALA A 1 187 ? 3.319 19.236 -3.491 1.00 98.25 187 ALA A O 1
ATOM 1396 N N . LEU A 1 188 ? 4.118 18.716 -1.461 1.00 98.62 188 LEU A N 1
ATOM 1397 C CA . LEU A 1 188 ? 5.179 17.839 -1.966 1.00 98.62 188 LEU A CA 1
ATOM 1398 C C . LEU A 1 188 ? 4.628 16.633 -2.742 1.00 98.62 188 LEU A C 1
ATOM 1400 O O . LEU A 1 188 ? 5.136 16.298 -3.812 1.00 98.62 188 LEU A O 1
ATOM 1404 N N . ARG A 1 189 ? 3.573 15.994 -2.222 1.00 98.06 189 ARG A N 1
ATOM 1405 C CA . ARG A 1 189 ? 2.901 14.864 -2.873 1.00 98.06 189 ARG A CA 1
ATOM 1406 C C . ARG A 1 189 ? 2.320 15.267 -4.225 1.00 98.06 189 ARG A C 1
ATOM 1408 O O . ARG A 1 189 ? 2.490 14.525 -5.188 1.00 98.06 189 ARG A O 1
ATOM 1415 N N . GLU A 1 190 ? 1.645 16.413 -4.299 1.00 97.81 190 GLU A N 1
ATOM 1416 C CA . GLU A 1 190 ? 1.050 16.905 -5.546 1.00 97.81 190 GLU A CA 1
ATOM 1417 C C . GLU A 1 190 ? 2.116 17.294 -6.575 1.00 97.81 190 GLU A C 1
ATOM 1419 O O . GLU A 1 190 ? 1.967 16.934 -7.739 1.00 97.81 190 GLU A O 1
ATOM 1424 N N . ARG A 1 191 ? 3.229 17.923 -6.163 1.00 98.06 191 ARG A N 1
ATOM 1425 C CA . ARG A 1 191 ? 4.368 18.189 -7.067 1.00 98.06 191 ARG A CA 1
ATOM 1426 C C . ARG A 1 191 ? 4.924 16.893 -7.663 1.00 98.06 191 ARG A C 1
ATOM 1428 O O . ARG A 1 191 ? 5.132 16.812 -8.873 1.00 98.06 191 ARG A O 1
ATOM 1435 N N . LEU A 1 192 ? 5.112 15.862 -6.831 1.00 98.38 192 LEU A N 1
ATOM 1436 C CA . LEU A 1 192 ? 5.556 14.547 -7.299 1.00 98.38 192 LEU A CA 1
ATOM 1437 C C . LEU A 1 192 ? 4.543 13.930 -8.272 1.00 98.38 192 LEU A C 1
ATOM 1439 O O . LEU A 1 192 ? 4.921 13.450 -9.337 1.00 98.38 192 LEU A O 1
ATOM 1443 N N . TRP A 1 193 ? 3.254 13.956 -7.926 1.00 98.00 193 TRP A N 1
ATOM 1444 C CA . TRP A 1 193 ? 2.195 13.407 -8.770 1.00 98.00 193 TRP A CA 1
ATOM 1445 C C . TRP A 1 193 ? 2.126 14.095 -10.136 1.00 98.00 193 TRP A C 1
ATOM 1447 O O . TRP A 1 193 ? 2.118 13.402 -11.151 1.00 98.00 193 TRP A O 1
ATOM 1457 N N . GLN A 1 194 ? 2.140 15.430 -10.172 1.00 97.00 194 GLN A N 1
ATOM 1458 C CA . GLN A 1 194 ? 2.119 16.209 -11.412 1.00 97.00 194 GLN A CA 1
ATOM 1459 C C . GLN A 1 194 ? 3.268 15.794 -12.336 1.00 97.00 194 GLN A C 1
ATOM 1461 O O . GLN A 1 194 ? 3.015 15.368 -13.462 1.00 97.00 194 GLN A O 1
ATOM 1466 N N . SER A 1 195 ? 4.502 15.781 -11.824 1.00 96.94 195 SER A N 1
ATOM 1467 C CA . SER A 1 195 ? 5.685 15.423 -12.615 1.00 96.94 195 SER A CA 1
ATOM 1468 C C . SER A 1 195 ? 5.640 13.992 -13.173 1.00 96.94 195 SER A C 1
ATOM 1470 O O . SER A 1 195 ? 6.038 13.746 -14.314 1.00 96.94 195 SER A O 1
ATOM 1472 N N . LEU A 1 196 ? 5.132 13.034 -12.391 1.00 97.50 196 LEU A N 1
ATOM 1473 C CA . LEU A 1 196 ? 5.012 11.642 -12.833 1.00 97.50 196 LEU A CA 1
ATOM 1474 C C . LEU A 1 196 ? 3.855 11.437 -13.818 1.00 97.50 196 LEU A C 1
ATOM 1476 O O . LEU A 1 196 ? 3.979 10.634 -14.740 1.00 97.50 196 LEU A O 1
ATOM 1480 N N . SER A 1 197 ? 2.743 12.155 -13.647 1.00 96.19 197 SER A N 1
ATOM 1481 C CA . SER A 1 197 ? 1.552 12.017 -14.494 1.00 96.19 197 SER A CA 1
ATOM 1482 C C . SER A 1 197 ? 1.796 12.423 -15.954 1.00 96.19 197 SER A C 1
ATOM 1484 O O . SER A 1 197 ? 1.213 11.834 -16.864 1.00 96.19 197 SER A O 1
ATOM 1486 N N . GLU A 1 198 ? 2.737 13.342 -16.195 1.00 94.25 198 GLU A N 1
ATOM 1487 C CA . GLU A 1 198 ? 3.151 13.792 -17.532 1.00 94.25 198 GLU A CA 1
ATOM 1488 C C . GLU A 1 198 ? 3.798 12.692 -18.390 1.00 94.25 198 GLU A C 1
ATOM 1490 O O . GLU A 1 198 ? 3.894 12.834 -19.608 1.00 94.25 198 GLU A O 1
ATOM 1495 N N . LEU A 1 199 ? 4.246 11.581 -17.792 1.00 91.69 199 LEU A N 1
ATOM 1496 C CA . LEU A 1 199 ? 4.853 10.470 -18.536 1.00 91.69 199 LEU A CA 1
ATOM 1497 C C . LEU A 1 199 ? 3.858 9.719 -19.433 1.00 91.69 199 LEU A C 1
ATOM 1499 O O . LEU A 1 199 ? 4.296 8.950 -20.292 1.00 91.69 199 LEU A O 1
ATOM 1503 N N . GLY A 1 200 ? 2.548 9.884 -19.218 1.00 90.00 200 GLY A N 1
ATOM 1504 C CA . GLY A 1 200 ? 1.510 9.085 -19.872 1.00 90.00 200 GLY A CA 1
ATOM 1505 C C . GLY A 1 200 ? 1.535 7.611 -19.439 1.00 90.00 200 GLY A C 1
ATOM 1506 O O . GLY A 1 200 ? 2.564 7.079 -19.010 1.00 90.00 200 GLY A O 1
ATOM 1507 N N . GLY A 1 201 ? 0.388 6.929 -19.500 1.00 92.12 201 GLY A N 1
ATOM 1508 C CA . GLY A 1 201 ? 0.274 5.544 -19.014 1.00 92.12 201 GLY A CA 1
ATOM 1509 C C . GLY A 1 201 ? 0.662 5.398 -17.534 1.00 92.12 201 GLY A C 1
ATOM 1510 O O . GLY A 1 201 ? 1.295 4.415 -17.149 1.00 92.12 201 GLY A O 1
ATOM 1511 N N . VAL A 1 202 ? 0.375 6.422 -16.722 1.00 95.62 202 VAL A N 1
ATOM 1512 C CA . VAL A 1 202 ? 0.613 6.439 -15.273 1.00 95.62 202 VAL A CA 1
ATOM 1513 C C . VAL A 1 202 ? -0.728 6.496 -14.561 1.00 95.62 202 VAL A C 1
ATOM 1515 O O . VAL A 1 202 ? -1.571 7.340 -14.856 1.00 95.62 202 VAL A O 1
ATOM 1518 N N . HIS A 1 203 ? -0.920 5.597 -13.603 1.00 94.94 203 HIS A N 1
ATOM 1519 C CA . HIS A 1 203 ? -2.186 5.399 -12.911 1.00 94.94 203 HIS A CA 1
ATOM 1520 C C . HIS A 1 203 ? -2.046 5.712 -11.432 1.00 94.94 203 HIS A C 1
ATOM 1522 O O . HIS A 1 203 ? -1.310 5.032 -10.721 1.00 94.94 203 HIS A O 1
ATOM 1528 N N . LEU A 1 204 ? -2.806 6.689 -10.946 1.00 96.31 204 LEU A N 1
ATOM 1529 C CA . LEU A 1 204 ? -2.940 6.930 -9.514 1.00 96.31 204 LEU A CA 1
ATOM 1530 C C . LEU A 1 204 ? -3.814 5.840 -8.882 1.00 96.31 204 LEU A C 1
ATOM 1532 O O . LEU A 1 204 ? -4.985 5.672 -9.233 1.00 96.31 204 LEU A O 1
ATOM 1536 N N . ASN A 1 205 ? -3.253 5.096 -7.933 1.00 96.31 205 ASN A N 1
ATOM 1537 C CA . ASN A 1 205 ? -3.994 4.095 -7.177 1.00 96.31 205 ASN A CA 1
ATOM 1538 C C . ASN A 1 205 ? -4.767 4.787 -6.049 1.00 96.31 205 ASN A C 1
ATOM 1540 O O . ASN A 1 205 ? -4.187 5.411 -5.162 1.00 96.31 205 ASN A O 1
ATOM 1544 N N . GLY A 1 206 ? -6.096 4.705 -6.127 1.00 93.88 206 GLY A N 1
ATOM 1545 C CA . GLY A 1 206 ? -7.008 5.483 -5.293 1.00 93.88 206 GLY A CA 1
ATOM 1546 C C . GLY A 1 206 ? -7.287 6.895 -5.817 1.00 93.88 206 GLY A C 1
ATOM 1547 O O . GLY A 1 206 ? -7.319 7.860 -5.049 1.00 93.88 206 GLY A O 1
ATOM 1548 N N . ALA A 1 207 ? -7.416 7.040 -7.140 1.00 93.31 207 ALA A N 1
ATOM 1549 C CA . ALA A 1 207 ? -7.849 8.282 -7.776 1.00 93.31 207 ALA A CA 1
ATOM 1550 C C . ALA A 1 207 ? -9.294 8.639 -7.378 1.00 93.31 207 ALA A C 1
ATOM 1552 O O . ALA A 1 207 ? -10.141 7.756 -7.253 1.00 93.31 207 ALA A O 1
ATOM 1553 N N . GLY A 1 208 ? -9.569 9.932 -7.182 1.00 90.19 208 GLY A N 1
ATOM 1554 C CA . GLY A 1 208 ? -10.899 10.444 -6.824 1.00 90.19 208 GLY A CA 1
ATOM 1555 C C . GLY A 1 208 ? -11.305 10.284 -5.353 1.00 90.19 208 GLY A C 1
ATOM 1556 O O . GLY A 1 208 ? -12.300 10.874 -4.952 1.00 90.19 208 GLY A O 1
ATOM 1557 N N . ALA A 1 209 ? -10.541 9.550 -4.536 1.00 93.62 209 ALA A N 1
ATOM 1558 C CA . ALA A 1 209 ? -10.799 9.418 -3.102 1.00 93.62 209 ALA A CA 1
ATOM 1559 C C . ALA A 1 209 ? -9.958 10.402 -2.261 1.00 93.62 209 ALA A C 1
ATOM 1561 O O . ALA A 1 209 ? -8.810 10.696 -2.623 1.00 93.62 209 ALA A O 1
ATOM 1562 N N . PRO A 1 210 ? -10.472 10.866 -1.103 1.00 95.50 210 PRO A N 1
ATOM 1563 C CA . PRO A 1 210 ? -9.673 11.591 -0.120 1.00 95.50 210 PRO A CA 1
ATOM 1564 C C . PRO A 1 210 ? -8.453 10.770 0.317 1.00 95.50 210 PRO A C 1
ATOM 1566 O O . PRO A 1 210 ? -8.540 9.557 0.520 1.00 95.50 210 PRO A O 1
ATOM 1569 N N . ARG A 1 211 ? -7.296 11.424 0.471 1.00 95.81 211 ARG A N 1
ATOM 1570 C CA . ARG A 1 211 ? -6.020 10.747 0.750 1.00 95.81 211 ARG A CA 1
ATOM 1571 C C . ARG A 1 211 ? -5.172 11.493 1.766 1.00 95.81 211 ARG A C 1
ATOM 1573 O O . ARG A 1 211 ? -5.080 12.719 1.735 1.00 95.81 211 ARG A O 1
ATOM 1580 N N . VAL A 1 212 ? -4.468 10.729 2.594 1.00 97.06 212 VAL A N 1
ATOM 1581 C CA . VAL A 1 212 ? -3.506 11.239 3.569 1.00 97.06 212 VAL A CA 1
ATOM 1582 C C . VAL A 1 212 ? -2.393 12.043 2.872 1.00 97.06 212 VAL A C 1
ATOM 1584 O O . VAL A 1 212 ? -1.941 11.640 1.793 1.00 97.06 212 VAL A O 1
ATOM 1587 N N . PRO A 1 213 ? -1.912 13.153 3.463 1.00 96.62 213 PRO A N 1
ATOM 1588 C CA . PRO A 1 213 ? -0.977 14.076 2.815 1.00 96.62 213 PRO A CA 1
ATOM 1589 C C . PRO A 1 213 ? 0.275 13.454 2.190 1.00 96.62 213 PRO A C 1
ATOM 1591 O O . PRO A 1 213 ? 0.656 13.834 1.093 1.00 96.62 213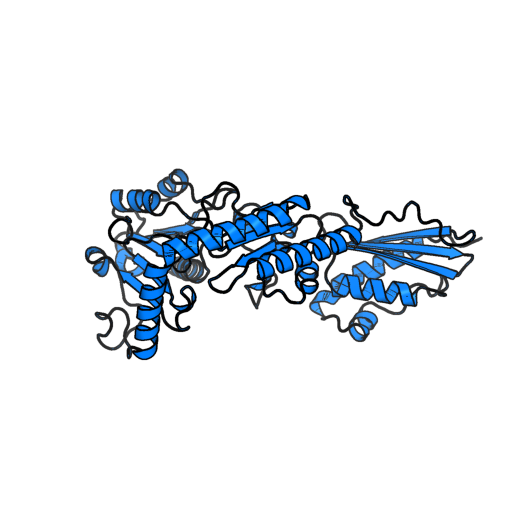 PRO A O 1
ATOM 1594 N N . GLY A 1 214 ? 0.919 12.498 2.867 1.00 95.75 214 GLY A N 1
ATOM 1595 C CA . GLY A 1 214 ? 2.259 12.030 2.491 1.00 95.75 214 GLY A CA 1
ATOM 1596 C C . GLY A 1 214 ? 2.327 10.769 1.626 1.00 95.75 214 GLY A C 1
ATOM 1597 O O . GLY A 1 214 ? 3.423 10.390 1.228 1.00 95.75 214 GLY A O 1
ATOM 1598 N N . ILE A 1 215 ? 1.214 10.079 1.352 1.00 97.69 215 ILE A N 1
ATOM 1599 C CA . ILE A 1 215 ? 1.248 8.823 0.579 1.00 97.69 215 ILE A CA 1
ATOM 1600 C C . ILE A 1 215 ? 0.843 9.088 -0.871 1.00 97.69 215 ILE A C 1
ATOM 1602 O O . ILE A 1 215 ? -0.237 9.612 -1.127 1.00 97.69 215 ILE A O 1
ATOM 1606 N N . LEU A 1 216 ? 1.691 8.668 -1.810 1.00 97.88 216 LEU A N 1
ATOM 1607 C CA . LEU A 1 216 ? 1.399 8.581 -3.239 1.00 97.88 216 LEU A CA 1
ATOM 1608 C C . LEU A 1 216 ? 1.664 7.149 -3.700 1.00 97.88 216 LEU A C 1
ATOM 1610 O O . LEU A 1 216 ? 2.746 6.617 -3.462 1.00 97.88 216 LEU A O 1
ATOM 1614 N N . ASN A 1 217 ? 0.692 6.528 -4.360 1.00 97.56 217 ASN A N 1
ATOM 1615 C CA . ASN A 1 217 ? 0.847 5.198 -4.936 1.00 97.56 217 ASN A CA 1
ATOM 1616 C C . ASN A 1 217 ? 0.479 5.247 -6.417 1.00 97.56 217 ASN A C 1
ATOM 1618 O O . ASN A 1 217 ? -0.646 5.612 -6.760 1.00 97.56 217 ASN A O 1
ATOM 1622 N N . VAL A 1 218 ? 1.435 4.913 -7.276 1.00 96.81 218 VAL A N 1
ATOM 1623 C CA . VAL A 1 218 ? 1.307 5.046 -8.729 1.00 96.81 218 VAL A CA 1
ATOM 1624 C C . VAL A 1 218 ? 1.749 3.773 -9.426 1.00 96.81 218 VAL A C 1
ATOM 1626 O O . VAL A 1 218 ? 2.741 3.167 -9.030 1.00 96.81 218 VAL A O 1
ATOM 1629 N N . SER A 1 219 ? 1.020 3.382 -10.466 1.00 95.38 219 SER A N 1
ATOM 1630 C CA . SER A 1 219 ? 1.377 2.273 -11.349 1.00 95.38 219 SER A CA 1
ATOM 1631 C C . SER A 1 219 ? 1.772 2.778 -12.730 1.00 95.38 219 SER A C 1
ATOM 1633 O O . SER A 1 219 ? 1.174 3.727 -13.239 1.00 95.38 219 SER A O 1
ATOM 1635 N N . PHE A 1 220 ? 2.748 2.120 -13.347 1.00 94.12 220 PHE A N 1
ATOM 1636 C CA . PHE A 1 220 ? 3.307 2.514 -14.637 1.00 94.12 220 PHE A CA 1
ATOM 1637 C C . PHE A 1 220 ? 3.033 1.437 -15.689 1.00 94.12 220 PHE A C 1
ATOM 1639 O O . PHE A 1 220 ? 3.385 0.272 -15.514 1.00 94.12 220 PHE A O 1
ATOM 1646 N N . GLU A 1 221 ? 2.416 1.813 -16.804 1.00 91.38 221 GLU A N 1
ATOM 1647 C CA . GLU A 1 221 ? 2.241 0.913 -17.943 1.00 91.38 221 GLU A CA 1
ATOM 1648 C C . GLU A 1 221 ? 3.560 0.661 -18.676 1.00 91.38 221 GLU A C 1
ATOM 1650 O O . GLU A 1 221 ? 4.451 1.522 -18.711 1.00 91.38 221 GLU A O 1
ATOM 1655 N N . ALA A 1 222 ? 3.629 -0.504 -19.327 1.00 87.25 222 ALA A N 1
ATOM 1656 C CA . ALA A 1 222 ? 4.722 -0.917 -20.206 1.00 87.25 222 ALA A CA 1
ATOM 1657 C C . ALA A 1 222 ? 6.114 -0.936 -19.544 1.00 87.25 222 ALA A C 1
ATOM 1659 O O . ALA A 1 222 ? 7.128 -0.844 -20.235 1.00 87.25 222 ALA A O 1
ATOM 1660 N N . VAL A 1 223 ? 6.170 -1.100 -18.219 1.00 88.94 223 VAL A N 1
ATOM 1661 C CA . VAL A 1 223 ? 7.408 -1.341 -17.466 1.00 88.94 223 VAL A CA 1
ATOM 1662 C C . VAL A 1 223 ? 7.257 -2.569 -16.575 1.00 88.94 223 VAL A C 1
ATOM 1664 O O . VAL A 1 223 ? 6.163 -2.875 -16.103 1.00 88.94 223 VAL A O 1
ATOM 1667 N N . GLU A 1 224 ? 8.355 -3.288 -16.373 1.00 88.62 224 GLU A N 1
ATOM 1668 C CA . GLU A 1 224 ? 8.412 -4.430 -15.461 1.00 88.62 224 GLU A CA 1
ATOM 1669 C C . GLU A 1 224 ? 8.840 -3.943 -14.064 1.00 88.62 224 GLU A C 1
ATOM 1671 O O . GLU A 1 224 ? 9.700 -3.067 -13.939 1.00 88.62 224 GLU A O 1
ATOM 1676 N N . GLY A 1 225 ? 8.189 -4.460 -13.018 1.00 86.69 225 GLY A N 1
ATOM 1677 C CA . GLY A 1 225 ? 8.287 -3.934 -11.655 1.00 86.69 225 GLY A CA 1
ATOM 1678 C C . GLY A 1 225 ? 9.651 -4.123 -10.988 1.00 86.69 225 GLY A C 1
ATOM 1679 O O . GLY A 1 225 ? 10.152 -3.183 -10.370 1.00 86.69 225 GLY A O 1
ATOM 1680 N N . GLU A 1 226 ? 10.276 -5.299 -11.108 1.00 86.25 226 GLU A N 1
ATOM 1681 C CA . GLU A 1 226 ? 11.608 -5.545 -10.535 1.00 86.25 226 GLU A CA 1
ATOM 1682 C C . GLU A 1 226 ? 12.670 -4.653 -11.192 1.00 86.25 226 GLU A C 1
ATOM 1684 O O . GLU A 1 226 ? 13.528 -4.088 -10.510 1.00 86.25 226 GLU A O 1
ATOM 1689 N N . SER A 1 227 ? 12.587 -4.500 -12.513 1.00 88.69 227 SER A N 1
ATOM 1690 C CA . SER A 1 227 ? 13.455 -3.637 -13.307 1.00 88.69 227 SER A CA 1
ATOM 1691 C C . SER A 1 227 ? 13.299 -2.176 -12.926 1.00 88.69 227 SER A C 1
ATOM 1693 O O . SER A 1 227 ? 14.308 -1.507 -12.711 1.00 88.69 227 SER A O 1
ATOM 1695 N N . LEU A 1 228 ? 12.058 -1.708 -12.751 1.00 91.44 228 LEU A N 1
ATOM 1696 C CA . LEU A 1 228 ? 11.789 -0.346 -12.299 1.00 91.44 228 LEU A CA 1
ATOM 1697 C C . LEU A 1 228 ? 12.473 -0.064 -10.959 1.00 91.44 228 LEU A C 1
ATOM 1699 O O . LEU A 1 228 ? 13.201 0.910 -10.846 1.00 91.44 228 LEU A O 1
ATOM 1703 N N . VAL A 1 229 ? 12.303 -0.923 -9.954 1.00 90.00 229 VAL A N 1
ATOM 1704 C CA . VAL A 1 229 ? 12.923 -0.705 -8.632 1.00 90.00 229 VAL A CA 1
ATOM 1705 C C . VAL A 1 229 ? 14.439 -0.765 -8.704 1.00 90.00 229 VAL A C 1
ATOM 1707 O O . VAL A 1 229 ? 15.114 0.065 -8.100 1.00 90.00 229 VAL A O 1
ATOM 1710 N N . SER A 1 230 ? 14.978 -1.740 -9.437 1.00 88.12 230 SER A N 1
ATOM 1711 C CA . SER A 1 230 ? 16.422 -1.936 -9.542 1.00 88.12 230 SER A CA 1
ATOM 1712 C C . SER A 1 230 ? 17.128 -0.752 -10.204 1.00 88.12 230 SER A C 1
ATOM 1714 O O . SER A 1 230 ? 18.304 -0.531 -9.919 1.00 88.12 230 SER A O 1
ATOM 1716 N N . GLY A 1 231 ? 16.447 -0.015 -11.087 1.00 89.81 231 GLY A N 1
ATOM 1717 C CA . GLY A 1 231 ? 16.997 1.175 -11.734 1.00 89.81 231 GLY A CA 1
ATOM 1718 C C . GLY A 1 231 ? 16.937 2.450 -10.887 1.00 89.81 231 GLY A C 1
ATOM 1719 O O . GLY A 1 231 ? 17.646 3.410 -11.176 1.00 89.81 231 GLY A O 1
ATOM 1720 N N . LEU A 1 232 ? 16.149 2.474 -9.807 1.00 93.00 232 LEU A N 1
ATOM 1721 C CA . LEU A 1 232 ? 15.976 3.645 -8.937 1.00 93.00 232 LEU A CA 1
ATOM 1722 C C . LEU A 1 232 ? 17.043 3.722 -7.838 1.00 93.00 232 LEU A C 1
ATOM 1724 O O . LEU A 1 232 ? 16.746 3.801 -6.642 1.00 93.00 232 LEU A O 1
ATOM 1728 N N . THR A 1 233 ? 18.313 3.716 -8.241 1.00 88.44 233 THR A N 1
ATOM 1729 C CA . THR A 1 233 ? 19.441 3.849 -7.313 1.00 88.44 233 THR A CA 1
ATOM 1730 C C . THR A 1 233 ? 19.386 5.192 -6.587 1.00 88.44 233 THR A C 1
ATOM 1732 O O . THR A 1 233 ? 19.308 6.242 -7.221 1.00 88.44 233 THR A O 1
ATOM 1735 N N . GLY A 1 234 ? 19.446 5.164 -5.256 1.00 89.62 234 GLY A N 1
ATOM 1736 C CA . GLY A 1 234 ? 19.362 6.367 -4.419 1.00 89.62 234 GLY A CA 1
ATOM 1737 C C . GLY A 1 234 ? 17.960 6.678 -3.886 1.00 89.62 234 GLY A C 1
ATOM 1738 O O . GLY A 1 234 ? 17.824 7.589 -3.075 1.00 89.62 234 GLY A O 1
ATOM 1739 N N . LEU A 1 235 ? 16.931 5.907 -4.263 1.00 93.94 235 LEU A N 1
ATOM 1740 C CA . LEU A 1 235 ? 15.584 6.032 -3.704 1.00 93.94 235 LEU A CA 1
ATOM 1741 C C . LEU A 1 235 ? 15.216 4.836 -2.823 1.00 93.94 235 LEU A C 1
ATOM 1743 O O . LEU A 1 235 ? 15.209 3.688 -3.260 1.00 93.94 235 LEU A O 1
ATOM 1747 N N . ALA A 1 236 ? 14.820 5.117 -1.582 1.00 93.00 236 ALA A N 1
ATOM 1748 C CA . ALA A 1 236 ? 14.210 4.131 -0.695 1.00 93.00 236 ALA A CA 1
ATOM 1749 C C . ALA A 1 236 ? 12.681 4.165 -0.851 1.00 93.00 236 ALA A C 1
ATOM 1751 O O . ALA A 1 236 ? 11.982 4.891 -0.142 1.00 93.00 236 ALA A O 1
ATOM 1752 N N . VAL A 1 237 ? 12.161 3.382 -1.797 1.00 91.44 237 VAL A N 1
ATOM 1753 C CA . VAL A 1 237 ? 10.721 3.267 -2.081 1.00 91.44 237 VAL A CA 1
ATOM 1754 C C . VAL A 1 237 ? 10.212 1.854 -1.822 1.00 91.44 237 VAL A C 1
ATOM 1756 O O . VAL A 1 237 ? 10.974 0.900 -1.696 1.00 91.44 237 VAL A O 1
ATOM 1759 N N . SER A 1 238 ? 8.894 1.719 -1.716 1.00 85.88 238 SER A N 1
ATOM 1760 C CA . SER A 1 238 ? 8.226 0.430 -1.548 1.00 85.88 238 SER A CA 1
ATOM 1761 C C . SER A 1 238 ? 7.434 0.104 -2.804 1.00 85.88 238 SER A C 1
ATOM 1763 O O . SER A 1 238 ? 6.839 0.997 -3.403 1.00 85.88 238 SER A O 1
ATOM 1765 N N . THR A 1 239 ? 7.386 -1.172 -3.178 1.00 80.62 239 THR A N 1
ATOM 1766 C CA . THR A 1 239 ? 6.495 -1.656 -4.239 1.00 80.62 239 THR A CA 1
ATOM 1767 C C . THR A 1 239 ? 5.399 -2.535 -3.681 1.00 80.62 239 THR A C 1
ATOM 1769 O O . THR A 1 239 ? 5.544 -3.112 -2.598 1.00 80.62 239 THR A O 1
ATOM 1772 N N . GLY A 1 240 ? 4.311 -2.665 -4.444 1.00 60.59 240 GLY A N 1
ATOM 1773 C CA . GLY A 1 240 ? 3.205 -3.559 -4.105 1.00 60.59 240 GLY A CA 1
ATOM 1774 C C . GLY A 1 240 ? 3.613 -5.033 -3.969 1.00 60.59 240 GLY A C 1
ATOM 1775 O O . GLY A 1 240 ? 2.896 -5.790 -3.324 1.00 60.59 240 GLY A O 1
ATOM 1776 N N . ALA A 1 241 ? 4.761 -5.433 -4.527 1.00 51.12 241 ALA A N 1
ATOM 1777 C CA . ALA A 1 241 ? 5.321 -6.781 -4.403 1.00 51.12 241 ALA A CA 1
ATOM 1778 C C . ALA A 1 241 ? 6.341 -6.919 -3.248 1.00 51.12 241 ALA A C 1
ATOM 1780 O O . ALA A 1 241 ? 6.461 -7.984 -2.652 1.00 51.12 241 ALA A O 1
ATOM 1781 N N . ALA A 1 242 ? 7.067 -5.852 -2.884 1.00 37.41 242 ALA A N 1
ATOM 1782 C CA . ALA A 1 242 ? 8.249 -5.961 -2.017 1.00 37.41 242 ALA A CA 1
ATOM 1783 C C . ALA A 1 242 ? 7.971 -6.002 -0.502 1.00 37.41 242 ALA A C 1
ATOM 1785 O O . ALA A 1 242 ? 8.864 -6.348 0.269 1.00 37.41 242 ALA A O 1
ATOM 1786 N N . CYS A 1 243 ? 6.766 -5.658 -0.030 1.00 38.69 243 CYS A N 1
ATOM 1787 C CA . CYS A 1 243 ? 6.484 -5.681 1.416 1.00 38.69 243 CYS A CA 1
ATOM 1788 C C . CYS A 1 243 ? 6.167 -7.077 1.986 1.00 38.69 243 CYS A C 1
ATOM 1790 O O . CYS A 1 243 ? 6.101 -7.209 3.208 1.00 38.69 243 CYS A O 1
ATOM 1792 N N . ASN A 1 244 ? 6.026 -8.113 1.150 1.00 36.97 244 ASN A N 1
ATOM 1793 C CA . ASN A 1 244 ? 5.949 -9.504 1.597 1.00 36.97 244 ASN A CA 1
ATOM 1794 C C . ASN A 1 244 ? 7.296 -10.182 1.334 1.00 36.97 244 ASN A C 1
ATOM 1796 O O . ASN A 1 244 ? 7.514 -10.764 0.277 1.00 36.97 244 ASN A O 1
ATOM 1800 N N . SER A 1 245 ? 8.197 -10.156 2.315 1.00 35.38 245 SER A N 1
ATOM 1801 C CA . SER A 1 245 ? 9.537 -10.764 2.254 1.00 35.38 245 SER A CA 1
ATOM 1802 C C . SER A 1 245 ? 9.557 -12.301 2.109 1.00 35.38 245 SER A C 1
ATOM 1804 O O . SER A 1 245 ? 10.575 -12.922 2.389 1.00 35.38 245 SER A O 1
ATOM 1806 N N . ALA A 1 246 ? 8.448 -12.932 1.714 1.00 35.19 246 ALA A N 1
ATOM 1807 C CA . ALA A 1 246 ? 8.323 -14.383 1.594 1.00 35.19 246 ALA A CA 1
ATOM 1808 C C . ALA A 1 246 ? 7.567 -14.864 0.342 1.00 35.19 246 ALA A C 1
ATOM 1810 O O . ALA A 1 246 ? 7.581 -16.060 0.076 1.00 35.19 246 ALA A O 1
ATOM 1811 N N . THR A 1 247 ? 6.897 -13.994 -0.424 1.00 43.97 247 THR A N 1
ATOM 1812 C CA . THR A 1 247 ? 6.149 -14.415 -1.626 1.00 43.97 247 THR A CA 1
ATOM 1813 C C . THR A 1 247 ? 6.099 -13.293 -2.668 1.00 43.97 247 THR A C 1
ATOM 1815 O O . THR A 1 247 ? 5.708 -12.182 -2.316 1.00 43.97 247 THR A O 1
ATOM 1818 N N . PRO A 1 248 ? 6.432 -13.567 -3.946 1.00 53.62 248 PRO A N 1
ATOM 1819 C CA . PRO A 1 248 ? 6.434 -12.586 -5.042 1.00 53.62 248 PRO A CA 1
ATOM 1820 C C . PRO A 1 248 ? 5.024 -12.166 -5.510 1.00 53.62 248 PRO A C 1
ATOM 1822 O O . PRO A 1 248 ? 4.853 -11.655 -6.616 1.00 53.62 248 PRO A O 1
ATOM 1825 N N . ASP A 1 249 ? 3.998 -12.383 -4.686 1.00 63.75 249 ASP A N 1
ATOM 1826 C CA . ASP A 1 249 ? 2.617 -12.124 -5.064 1.00 63.75 249 ASP A CA 1
ATOM 1827 C C . ASP A 1 249 ? 2.352 -10.615 -5.208 1.00 63.75 249 ASP A C 1
ATOM 1829 O O . ASP A 1 249 ? 2.712 -9.833 -4.321 1.00 63.75 249 ASP A O 1
ATOM 1833 N N . PRO A 1 250 ? 1.644 -10.186 -6.269 1.00 73.81 250 PRO A N 1
ATOM 1834 C CA . PRO A 1 250 ? 1.251 -8.792 -6.440 1.00 73.81 250 PRO A CA 1
ATOM 1835 C C . PRO A 1 250 ? 0.368 -8.319 -5.278 1.00 73.81 250 PRO A C 1
ATOM 1837 O O . PRO A 1 250 ? -0.410 -9.102 -4.704 1.00 73.81 250 PRO A O 1
ATOM 1840 N N . SER A 1 251 ? 0.443 -7.016 -4.976 1.00 83.69 251 SER A N 1
ATOM 1841 C CA . SER A 1 251 ? -0.329 -6.379 -3.900 1.00 83.69 251 SER A CA 1
ATOM 1842 C C . SER A 1 251 ? -1.793 -6.817 -3.945 1.00 83.69 251 SER A C 1
ATOM 1844 O O . SER A 1 251 ? -2.511 -6.611 -4.928 1.00 83.69 251 SER A O 1
ATOM 1846 N N . TYR A 1 252 ? -2.248 -7.442 -2.857 1.00 88.44 252 TYR A N 1
ATOM 1847 C CA . TYR A 1 252 ? -3.650 -7.827 -2.706 1.00 88.44 252 TYR A CA 1
ATOM 1848 C C . TYR A 1 252 ? -4.556 -6.595 -2.592 1.00 88.44 252 TYR A C 1
ATOM 1850 O O . TYR A 1 252 ? -5.720 -6.681 -2.972 1.00 88.44 252 TYR A O 1
ATOM 1858 N N . VAL A 1 253 ? -4.019 -5.453 -2.139 1.00 91.81 253 VAL A N 1
ATOM 1859 C CA . VAL A 1 253 ? -4.727 -4.170 -2.152 1.00 91.81 253 VAL A CA 1
ATOM 1860 C C . VAL A 1 253 ? -4.965 -3.747 -3.595 1.00 91.81 253 VAL A C 1
ATOM 1862 O O . VAL A 1 253 ? -6.113 -3.597 -3.988 1.00 91.81 253 VAL A O 1
ATOM 1865 N N . LEU A 1 254 ? -3.924 -3.644 -4.426 1.00 92.69 254 LEU A N 1
ATOM 1866 C CA . LEU A 1 254 ? -4.086 -3.212 -5.822 1.00 92.69 254 LEU A CA 1
ATOM 1867 C C . LEU A 1 254 ? -4.960 -4.170 -6.644 1.00 92.69 254 LEU A C 1
ATOM 1869 O O . LEU A 1 254 ? -5.783 -3.713 -7.439 1.00 92.69 254 LEU A O 1
ATOM 1873 N N . ARG A 1 255 ? -4.866 -5.482 -6.397 1.00 90.81 255 ARG A N 1
ATOM 1874 C CA . ARG A 1 255 ? -5.798 -6.462 -6.981 1.00 90.81 255 ARG A CA 1
ATOM 1875 C C . ARG A 1 255 ? -7.242 -6.227 -6.536 1.00 90.81 255 ARG A C 1
ATOM 1877 O O . ARG A 1 255 ? -8.144 -6.323 -7.361 1.00 90.81 255 ARG A O 1
ATOM 1884 N N . ALA A 1 256 ? -7.476 -5.869 -5.272 1.00 90.00 256 ALA A N 1
ATOM 1885 C CA . ALA A 1 256 ? -8.813 -5.533 -4.778 1.00 90.00 256 ALA A CA 1
ATOM 1886 C C . ALA A 1 256 ? -9.386 -4.252 -5.414 1.00 90.00 256 ALA A C 1
ATOM 1888 O O . ALA A 1 256 ? -10.601 -4.138 -5.521 1.00 90.00 256 ALA A O 1
ATOM 1889 N N . LEU A 1 257 ? -8.539 -3.332 -5.897 1.00 91.25 257 LEU A N 1
ATOM 1890 C CA . LEU A 1 257 ? -8.954 -2.175 -6.711 1.00 91.25 257 LEU A CA 1
ATOM 1891 C C . LEU A 1 257 ? -9.265 -2.549 -8.178 1.00 91.25 257 LEU A C 1
ATOM 1893 O O . LEU A 1 257 ? -9.678 -1.693 -8.965 1.00 91.25 257 LEU A O 1
ATOM 1897 N N . GLY A 1 258 ? -9.044 -3.807 -8.575 1.00 89.00 258 GLY A N 1
ATOM 1898 C CA . GLY A 1 258 ? -9.236 -4.283 -9.943 1.00 89.00 258 GLY A CA 1
ATOM 1899 C C . GLY A 1 258 ? -8.087 -3.934 -10.891 1.00 89.00 258 GLY A C 1
ATOM 1900 O O . GLY A 1 258 ? -8.331 -3.770 -12.088 1.00 89.00 258 GLY A O 1
ATOM 1901 N N . ARG A 1 259 ? -6.859 -3.771 -10.373 1.00 88.94 259 ARG A N 1
ATOM 1902 C CA . ARG A 1 259 ? -5.639 -3.712 -11.195 1.00 88.94 259 ARG A CA 1
ATOM 1903 C C . ARG A 1 259 ? -5.239 -5.121 -11.622 1.00 88.94 259 ARG A C 1
ATOM 1905 O O . ARG A 1 259 ? -5.309 -6.050 -10.816 1.00 88.94 259 ARG A O 1
ATOM 1912 N N . ASP A 1 260 ? -4.808 -5.264 -12.871 1.00 87.50 260 ASP A N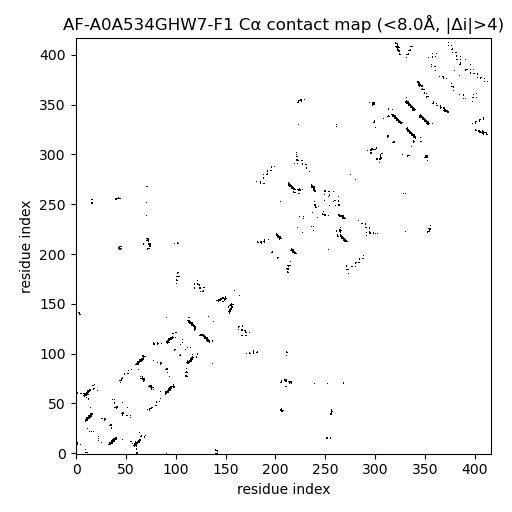 1
ATOM 1913 C CA . ASP A 1 260 ? -4.193 -6.507 -13.328 1.00 87.50 260 ASP A CA 1
ATOM 1914 C C . ASP A 1 260 ? -2.834 -6.750 -12.643 1.00 87.50 260 ASP A C 1
ATOM 1916 O O . ASP A 1 260 ? -2.267 -5.874 -11.980 1.00 87.50 260 ASP A O 1
ATOM 1920 N N . THR A 1 261 ? -2.327 -7.976 -12.775 1.00 83.88 261 THR A N 1
ATOM 1921 C CA . THR A 1 261 ? -1.074 -8.415 -12.150 1.00 83.88 261 THR A CA 1
ATOM 1922 C C . THR A 1 261 ? 0.116 -7.555 -12.564 1.00 83.88 261 THR A C 1
ATOM 1924 O O . THR A 1 261 ? 0.894 -7.152 -11.700 1.00 83.88 261 THR A O 1
ATOM 1927 N N . GLN A 1 262 ? 0.234 -7.240 -13.856 1.00 83.12 262 GLN A N 1
ATOM 1928 C CA . GLN A 1 262 ? 1.372 -6.508 -14.405 1.00 83.12 262 GLN A CA 1
ATOM 1929 C C . GLN A 1 262 ? 1.406 -5.079 -13.852 1.00 83.12 262 GLN A C 1
ATOM 1931 O O . GLN A 1 262 ? 2.434 -4.631 -13.348 1.00 83.12 262 GLN A O 1
ATOM 1936 N N . LEU A 1 263 ? 0.264 -4.393 -13.856 1.00 88.06 263 LEU A N 1
ATOM 1937 C CA . LEU A 1 263 ? 0.125 -3.028 -13.360 1.00 88.06 263 LEU A CA 1
ATOM 1938 C C . LEU A 1 263 ? 0.239 -2.945 -11.826 1.00 88.06 263 LEU A C 1
ATOM 1940 O O . LEU A 1 263 ? 0.682 -1.933 -11.275 1.00 88.06 263 LEU A O 1
ATOM 1944 N N . ALA A 1 264 ? -0.146 -4.006 -11.111 1.00 88.81 264 ALA A N 1
ATOM 1945 C CA . ALA A 1 264 ? 0.082 -4.118 -9.673 1.00 88.81 264 ALA A CA 1
ATOM 1946 C C . ALA A 1 264 ? 1.571 -4.334 -9.335 1.00 88.81 264 ALA A C 1
ATOM 1948 O O . ALA A 1 264 ? 2.046 -3.806 -8.325 1.00 88.81 264 ALA A O 1
ATOM 1949 N N . GLN A 1 265 ? 2.312 -5.076 -10.165 1.00 86.50 265 GLN A N 1
ATOM 1950 C CA . GLN A 1 265 ? 3.758 -5.288 -10.017 1.00 86.50 265 GLN A CA 1
ATOM 1951 C C . GLN A 1 265 ? 4.565 -4.034 -10.371 1.00 86.50 265 GLN A C 1
ATOM 1953 O O . GLN A 1 265 ? 5.531 -3.720 -9.679 1.00 86.50 265 GLN A O 1
ATOM 1958 N N . SER A 1 266 ? 4.139 -3.267 -11.376 1.00 90.44 266 SER A N 1
ATOM 1959 C CA . SER A 1 266 ? 4.765 -2.002 -11.780 1.00 90.44 266 SER A CA 1
ATOM 1960 C C . SER A 1 266 ? 4.301 -0.794 -10.950 1.00 90.44 266 SER A C 1
ATOM 1962 O O . SER A 1 266 ? 4.182 0.321 -11.463 1.00 90.44 266 SER A O 1
ATOM 1964 N N . SER A 1 267 ? 4.026 -1.005 -9.658 1.00 94.12 267 SER A N 1
ATOM 1965 C CA . SER A 1 267 ? 3.575 0.038 -8.732 1.00 94.12 267 SER A CA 1
ATOM 1966 C C . SER A 1 267 ? 4.670 0.503 -7.772 1.00 94.12 267 SER A C 1
ATOM 1968 O O . SER A 1 267 ? 5.397 -0.304 -7.188 1.00 94.12 267 SER A O 1
ATOM 1970 N N . LEU A 1 268 ? 4.740 1.817 -7.552 1.00 95.44 268 LEU A N 1
ATOM 1971 C CA . LEU A 1 268 ? 5.602 2.456 -6.561 1.00 95.44 268 LEU A CA 1
ATOM 1972 C C . LEU A 1 268 ? 4.754 3.195 -5.523 1.00 95.44 268 LEU A C 1
ATOM 1974 O O . LEU A 1 268 ? 3.878 3.994 -5.864 1.00 95.44 268 LEU A O 1
ATOM 1978 N N . ARG A 1 269 ? 5.059 2.970 -4.242 1.00 96.31 269 ARG A N 1
ATOM 1979 C CA . ARG A 1 269 ? 4.556 3.760 -3.118 1.00 96.31 269 ARG A CA 1
ATOM 1980 C C . ARG A 1 269 ? 5.643 4.704 -2.620 1.00 96.31 269 ARG A C 1
ATOM 1982 O O . ARG A 1 269 ? 6.622 4.273 -2.006 1.00 96.31 269 ARG A O 1
ATOM 1989 N N . PHE A 1 270 ? 5.386 5.994 -2.772 1.00 97.44 270 PHE A N 1
ATOM 1990 C CA . PHE A 1 270 ? 6.132 7.070 -2.136 1.00 97.44 270 PHE A CA 1
ATOM 1991 C C . PHE A 1 270 ? 5.442 7.442 -0.824 1.00 97.44 270 PHE A C 1
ATOM 1993 O O . PHE A 1 270 ? 4.223 7.613 -0.759 1.00 97.44 270 PHE A O 1
ATOM 2000 N N . SER A 1 271 ? 6.214 7.506 0.255 1.00 96.75 271 SER A N 1
ATOM 2001 C CA . SER A 1 271 ? 5.726 7.861 1.589 1.00 96.75 271 SER A CA 1
ATOM 2002 C C . SER A 1 271 ? 6.580 8.999 2.125 1.00 96.75 271 SER A C 1
ATOM 2004 O O . SER A 1 271 ? 7.614 8.773 2.746 1.00 96.75 271 SER A O 1
ATOM 2006 N N . LEU A 1 272 ? 6.151 10.220 1.820 1.00 97.88 272 LEU A N 1
ATOM 2007 C CA . LEU A 1 272 ? 6.803 11.455 2.227 1.00 97.88 272 LEU A CA 1
ATOM 2008 C C . LEU A 1 272 ? 6.590 11.697 3.723 1.00 97.88 272 LEU A C 1
ATOM 2010 O O . LEU A 1 272 ? 5.535 11.373 4.277 1.00 97.88 272 LEU A O 1
ATOM 2014 N N . GLY A 1 273 ? 7.594 12.285 4.366 1.00 96.81 273 GLY A N 1
ATOM 2015 C CA . GLY A 1 273 ? 7.592 12.535 5.801 1.00 96.81 273 GLY A CA 1
ATOM 2016 C C . GLY A 1 273 ? 8.240 13.859 6.189 1.00 96.81 273 GLY A C 1
ATOM 2017 O O . GLY A 1 273 ? 8.540 14.720 5.358 1.00 96.81 273 GLY A O 1
ATOM 2018 N N . ARG A 1 274 ? 8.464 14.023 7.489 1.00 96.31 274 ARG A N 1
ATOM 2019 C CA . ARG A 1 274 ? 8.883 15.265 8.140 1.00 96.31 274 ARG A CA 1
ATOM 2020 C C . ARG A 1 274 ? 10.171 15.831 7.558 1.00 96.31 274 ARG A C 1
ATOM 2022 O O . ARG A 1 274 ? 10.295 17.042 7.436 1.00 96.31 274 ARG A O 1
ATOM 2029 N N . PHE A 1 275 ? 11.075 14.945 7.158 1.00 97.00 275 PHE A N 1
ATOM 2030 C CA . PHE A 1 275 ? 12.386 15.291 6.616 1.00 97.00 275 PHE A CA 1
ATOM 2031 C C . PHE A 1 275 ? 12.438 15.321 5.086 1.00 97.00 275 PHE A C 1
ATOM 2033 O O . PHE A 1 275 ? 13.466 15.692 4.543 1.00 97.00 275 PHE A O 1
ATOM 2040 N N . SER A 1 276 ? 11.357 14.952 4.388 1.00 98.19 276 SER A N 1
ATOM 2041 C CA . SER A 1 276 ? 11.307 15.052 2.927 1.00 98.19 276 SER A CA 1
ATOM 2042 C C . SER A 1 276 ? 11.316 16.515 2.500 1.00 98.19 276 SER A C 1
ATOM 2044 O O . SER A 1 276 ? 10.545 17.313 3.035 1.00 98.19 276 SER A O 1
ATOM 2046 N N . THR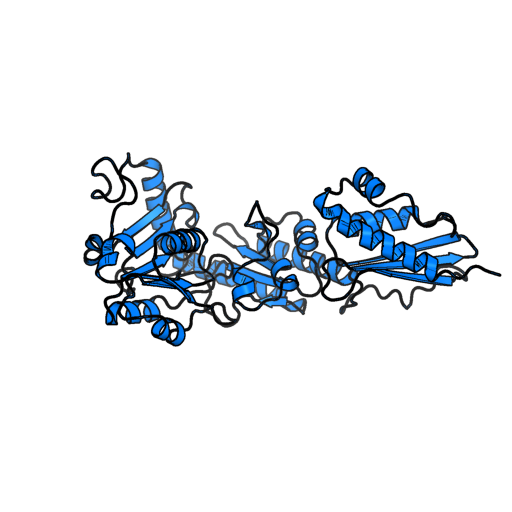 A 1 277 ? 12.138 16.856 1.521 1.00 98.12 277 THR A N 1
ATOM 2047 C CA . THR A 1 277 ? 12.301 18.208 0.976 1.00 98.12 277 THR A CA 1
ATOM 2048 C C . THR A 1 277 ? 11.773 18.308 -0.457 1.00 98.12 277 THR A C 1
ATOM 2050 O O . THR A 1 277 ? 11.425 17.305 -1.080 1.00 98.12 277 THR A O 1
ATOM 2053 N N . GLU A 1 278 ? 11.700 19.528 -0.993 1.00 98.06 278 GLU A N 1
ATOM 2054 C CA . GLU A 1 278 ? 11.381 19.746 -2.411 1.00 98.06 278 GLU A CA 1
ATOM 2055 C C . GLU A 1 278 ? 12.441 19.136 -3.333 1.00 98.06 278 GLU A C 1
ATOM 2057 O O . GLU A 1 278 ? 12.081 18.480 -4.306 1.00 98.06 278 GLU A O 1
ATOM 2062 N N . SER A 1 279 ? 13.724 19.249 -2.973 1.00 98.12 279 SER A N 1
ATOM 2063 C CA . SER A 1 279 ? 14.824 18.627 -3.717 1.00 98.12 279 SER A CA 1
ATOM 2064 C C . SER A 1 279 ? 14.731 17.102 -3.740 1.00 98.12 279 SER A C 1
ATOM 2066 O O . SER A 1 279 ? 15.010 16.499 -4.773 1.00 98.12 279 SER A O 1
ATOM 2068 N N . ASP A 1 280 ? 14.286 16.466 -2.648 1.00 98.06 280 ASP A N 1
ATOM 2069 C CA . ASP A 1 280 ? 14.075 15.010 -2.636 1.00 98.06 280 ASP A CA 1
ATOM 2070 C C . ASP A 1 280 ? 12.958 14.604 -3.603 1.00 98.06 280 ASP A C 1
ATOM 2072 O O . ASP A 1 280 ? 13.057 13.581 -4.278 1.00 98.06 280 ASP A O 1
ATOM 2076 N N . VAL A 1 281 ? 11.888 15.404 -3.675 1.00 98.31 281 VAL A N 1
ATOM 2077 C CA . VAL A 1 281 ? 10.769 15.177 -4.601 1.00 98.31 281 VAL A CA 1
ATOM 2078 C C . VAL A 1 281 ? 11.209 15.351 -6.049 1.00 98.31 281 VAL A C 1
ATOM 2080 O O . VAL A 1 281 ? 10.851 14.527 -6.885 1.00 98.31 281 VAL A O 1
ATOM 2083 N N . GLU A 1 282 ? 11.992 16.384 -6.346 1.00 97.94 282 GLU A N 1
ATOM 2084 C CA . GLU A 1 282 ? 12.512 16.650 -7.690 1.00 97.94 282 GLU A CA 1
ATOM 2085 C C . GLU A 1 282 ? 13.480 15.552 -8.140 1.00 97.94 282 GLU A C 1
ATOM 2087 O O . GLU A 1 282 ? 13.334 15.015 -9.239 1.00 97.94 282 GLU A O 1
ATOM 2092 N N . PHE A 1 283 ? 14.396 15.136 -7.259 1.00 98.00 283 PHE A N 1
ATOM 2093 C CA . PHE A 1 283 ? 15.278 13.997 -7.503 1.00 98.00 283 PHE A CA 1
ATOM 2094 C C . PHE A 1 283 ? 14.482 12.707 -7.738 1.00 98.00 283 PHE A C 1
ATOM 2096 O O . PHE A 1 283 ? 14.736 11.989 -8.706 1.00 98.00 283 PHE A O 1
ATOM 2103 N N . ALA A 1 284 ? 13.488 12.425 -6.889 1.00 97.94 284 ALA A N 1
ATOM 2104 C CA . ALA A 1 284 ? 12.660 11.233 -7.025 1.00 97.94 284 ALA A CA 1
ATOM 2105 C C . ALA A 1 284 ? 11.861 11.227 -8.331 1.00 97.94 284 ALA A C 1
ATOM 2107 O O . ALA A 1 284 ? 11.807 10.204 -9.014 1.00 97.94 284 ALA A O 1
ATOM 2108 N N . ALA A 1 285 ? 11.263 12.362 -8.693 1.00 97.75 285 ALA A N 1
ATOM 2109 C CA . ALA A 1 285 ? 10.516 12.506 -9.930 1.00 97.75 285 ALA A CA 1
ATOM 2110 C C . ALA A 1 285 ? 11.417 12.274 -11.149 1.00 97.75 285 ALA A C 1
ATOM 2112 O O . ALA A 1 285 ? 11.069 11.475 -12.018 1.00 97.75 285 ALA A O 1
ATOM 2113 N N . GLU A 1 286 ? 12.590 12.910 -11.199 1.00 97.56 286 GLU A N 1
ATOM 2114 C CA . GLU A 1 286 ? 13.488 12.773 -12.345 1.00 97.56 286 GLU A CA 1
ATOM 2115 C C . GLU A 1 286 ? 14.057 11.359 -12.471 1.00 97.56 286 GLU A C 1
ATOM 2117 O O . GLU A 1 286 ? 14.009 10.785 -13.559 1.00 97.56 286 GLU A O 1
ATOM 2122 N N . ALA A 1 287 ? 14.497 10.746 -11.368 1.00 97.44 287 ALA A N 1
ATOM 2123 C CA . ALA A 1 287 ? 14.990 9.371 -11.381 1.00 97.44 287 ALA A CA 1
ATOM 2124 C C . ALA A 1 287 ? 13.930 8.392 -11.918 1.00 97.44 287 ALA A C 1
ATOM 2126 O O . ALA A 1 287 ? 14.226 7.548 -12.765 1.00 97.44 287 ALA A O 1
ATOM 2127 N N . VAL A 1 288 ? 12.670 8.549 -11.495 1.00 97.38 288 VAL A N 1
ATOM 2128 C CA . VAL A 1 288 ? 11.554 7.727 -11.986 1.00 97.38 288 VAL A CA 1
ATOM 2129 C C . VAL A 1 288 ? 11.259 7.996 -13.456 1.00 97.38 288 VAL A C 1
ATOM 2131 O O . VAL A 1 288 ? 11.066 7.048 -14.215 1.00 97.38 288 VAL A O 1
ATOM 2134 N N . ARG A 1 289 ? 11.254 9.258 -13.900 1.00 96.56 289 ARG A N 1
ATOM 2135 C CA . ARG A 1 289 ? 11.023 9.606 -15.312 1.00 96.56 289 ARG A CA 1
ATOM 2136 C C . ARG A 1 289 ? 12.096 9.022 -16.221 1.00 96.56 289 ARG A C 1
ATOM 2138 O O . ARG A 1 289 ? 11.757 8.457 -17.262 1.00 96.56 289 ARG A O 1
ATOM 2145 N N . VAL A 1 290 ? 13.365 9.148 -15.837 1.00 95.69 290 VAL A N 1
ATOM 2146 C CA . VAL A 1 290 ? 14.501 8.581 -16.575 1.00 95.69 290 VAL A CA 1
ATOM 2147 C C . VAL A 1 290 ? 14.358 7.068 -16.674 1.00 95.69 290 VAL A C 1
ATOM 2149 O O . VAL A 1 290 ? 14.416 6.523 -17.777 1.00 95.69 290 VAL A O 1
ATOM 2152 N N . GLU A 1 291 ? 14.094 6.394 -15.555 1.00 95.44 291 GLU A N 1
ATOM 2153 C CA . GLU A 1 291 ? 14.025 4.935 -15.535 1.00 95.44 291 GLU A CA 1
ATOM 2154 C C . GLU A 1 291 ? 12.808 4.389 -16.294 1.00 95.44 291 GLU A C 1
ATOM 2156 O O . GLU A 1 291 ? 12.939 3.472 -17.106 1.00 95.44 291 GLU A O 1
ATOM 2161 N N . VAL A 1 292 ? 11.629 4.996 -16.127 1.00 94.69 292 VAL A N 1
ATOM 2162 C CA . VAL A 1 292 ? 10.419 4.608 -16.870 1.00 94.69 292 VAL A CA 1
ATOM 2163 C C . VAL A 1 292 ? 10.622 4.792 -18.373 1.00 94.69 292 VAL A C 1
ATOM 2165 O O . VAL A 1 292 ? 10.270 3.903 -19.149 1.00 94.69 292 VAL A O 1
ATOM 2168 N N . ARG A 1 293 ? 11.225 5.908 -18.810 1.00 93.44 293 ARG A N 1
ATOM 2169 C CA . ARG A 1 293 ? 11.548 6.128 -20.230 1.00 93.44 293 ARG A CA 1
ATOM 2170 C C . ARG A 1 293 ? 12.535 5.090 -20.747 1.00 93.44 293 ARG A C 1
ATOM 2172 O O . ARG A 1 293 ? 12.311 4.542 -21.822 1.00 93.44 293 ARG A O 1
ATOM 2179 N N . ARG A 1 294 ? 13.589 4.785 -19.984 1.00 92.56 294 ARG A N 1
ATOM 2180 C CA . ARG A 1 294 ? 14.594 3.776 -20.346 1.00 92.56 294 ARG A CA 1
ATOM 2181 C C . ARG A 1 294 ? 13.961 2.395 -20.532 1.00 92.56 294 ARG A C 1
ATOM 2183 O O . ARG A 1 294 ? 14.212 1.744 -21.543 1.00 92.56 294 ARG A O 1
ATOM 2190 N N . LEU A 1 295 ? 13.113 1.964 -19.598 1.00 92.25 295 LEU A N 1
ATOM 2191 C CA . LEU A 1 295 ? 12.431 0.666 -19.666 1.00 92.25 295 LEU A CA 1
ATOM 2192 C C . LEU A 1 295 ? 11.407 0.602 -20.802 1.00 92.25 295 LEU A C 1
ATOM 2194 O O . LEU A 1 295 ? 11.367 -0.386 -21.534 1.00 92.25 295 LEU A O 1
ATOM 2198 N N . ARG A 1 296 ? 10.628 1.669 -21.013 1.00 90.81 296 ARG A N 1
ATOM 2199 C CA . ARG A 1 296 ? 9.705 1.760 -22.155 1.00 90.81 296 ARG A CA 1
ATOM 2200 C C . ARG A 1 296 ? 10.444 1.744 -23.493 1.00 90.81 296 ARG A C 1
ATOM 2202 O O . ARG A 1 296 ? 9.962 1.113 -24.429 1.00 90.81 296 ARG A O 1
ATOM 2209 N N . ALA A 1 297 ? 11.617 2.378 -23.572 1.00 87.56 297 ALA A N 1
ATOM 2210 C CA . ALA A 1 297 ? 12.457 2.382 -24.767 1.00 87.56 297 ALA A CA 1
ATOM 2211 C C . ALA A 1 297 ? 13.024 0.992 -25.106 1.00 87.56 297 ALA A C 1
ATOM 2213 O O . ALA A 1 297 ? 13.187 0.667 -26.284 1.00 87.56 297 ALA A O 1
ATOM 2214 N N . LEU A 1 298 ? 13.306 0.181 -24.079 1.00 88.06 298 LEU A N 1
ATOM 2215 C CA . LEU A 1 298 ? 13.789 -1.196 -24.209 1.00 88.06 298 LEU A CA 1
ATOM 2216 C C . LEU A 1 298 ? 12.680 -2.198 -24.550 1.00 88.06 298 LEU A C 1
ATOM 2218 O O . LEU A 1 298 ? 12.983 -3.248 -25.106 1.00 88.06 298 LEU A O 1
ATOM 2222 N N . SER A 1 299 ? 11.418 -1.909 -24.233 1.00 86.06 299 SER A N 1
ATOM 2223 C CA . SER A 1 299 ? 10.313 -2.859 -24.403 1.00 86.06 299 SER A CA 1
ATOM 2224 C C . SER A 1 299 ? 10.020 -3.185 -25.883 1.00 86.06 299 SER A C 1
ATOM 2226 O O . SER A 1 299 ? 9.904 -2.268 -26.701 1.00 86.06 299 SER A O 1
ATOM 2228 N N . PRO A 1 300 ? 9.795 -4.466 -26.256 1.00 80.38 300 PRO A N 1
ATOM 2229 C CA . PRO A 1 300 ? 9.415 -4.843 -27.622 1.00 80.38 300 PRO A CA 1
ATOM 2230 C C . PRO A 1 300 ? 8.022 -4.355 -28.052 1.00 80.38 300 PRO A C 1
ATOM 2232 O O . PRO A 1 300 ? 7.714 -4.393 -29.247 1.00 80.38 300 PRO A O 1
ATOM 2235 N N . ALA A 1 301 ? 7.190 -3.924 -27.094 1.00 72.50 301 ALA A N 1
ATOM 2236 C CA . ALA A 1 301 ? 5.812 -3.487 -27.311 1.00 72.50 301 ALA A CA 1
ATOM 2237 C C . ALA A 1 301 ? 5.689 -2.144 -28.053 1.00 72.50 301 ALA A C 1
ATOM 2239 O O . ALA A 1 301 ? 4.611 -1.847 -28.550 1.00 72.50 301 ALA A O 1
ATOM 2240 N N . GLY A 1 302 ? 6.765 -1.349 -28.136 1.00 59.16 302 GLY A N 1
ATOM 2241 C CA . GLY A 1 302 ? 6.776 -0.076 -28.866 1.00 59.16 302 GLY A CA 1
ATOM 2242 C C . GLY A 1 302 ? 5.779 0.954 -28.318 1.00 59.16 302 GLY A C 1
ATOM 2243 O O . GLY A 1 302 ? 4.709 1.150 -28.879 1.00 59.16 302 GLY A O 1
ATOM 2244 N N . GLY A 1 303 ? 6.131 1.639 -27.227 1.00 51.97 303 GLY A N 1
ATOM 2245 C CA . GLY A 1 303 ? 5.426 2.854 -26.790 1.00 51.97 303 GLY A CA 1
ATOM 2246 C C . GLY A 1 303 ? 6.015 4.116 -27.432 1.00 51.97 303 GLY A C 1
ATOM 2247 O O . GLY A 1 303 ? 7.070 4.052 -28.061 1.00 51.97 303 GLY A O 1
ATOM 2248 N N . ALA A 1 304 ? 5.382 5.279 -27.236 1.00 40.69 304 ALA A N 1
ATOM 2249 C CA . ALA A 1 304 ? 5.952 6.579 -27.603 1.00 40.69 304 ALA A CA 1
ATOM 2250 C C . ALA A 1 304 ? 7.336 6.757 -26.932 1.00 40.69 304 ALA A C 1
ATOM 2252 O O . ALA A 1 304 ? 7.419 7.017 -25.734 1.00 40.69 304 ALA A O 1
ATOM 2253 N N . GLY A 1 305 ? 8.420 6.529 -27.684 1.00 44.06 305 GLY A N 1
ATOM 2254 C CA . GLY A 1 305 ? 9.805 6.506 -27.182 1.00 44.06 305 GLY A CA 1
ATOM 2255 C C . GLY A 1 305 ? 10.534 5.154 -27.275 1.00 44.06 305 GLY A C 1
ATOM 2256 O O . GLY A 1 305 ? 11.702 5.078 -26.899 1.00 44.06 305 GLY A O 1
ATOM 2257 N N . GLY A 1 306 ? 9.885 4.097 -27.776 1.00 52.69 306 GLY A N 1
ATOM 2258 C CA . GLY A 1 306 ? 10.521 2.825 -28.135 1.00 52.69 306 GLY A CA 1
ATOM 2259 C C . GLY A 1 306 ? 11.650 3.020 -29.148 1.00 52.69 306 GLY A C 1
ATOM 2260 O O . GLY A 1 306 ? 11.482 3.782 -30.099 1.00 52.69 306 GLY A O 1
ATOM 2261 N N . GLN A 1 307 ? 12.785 2.329 -28.985 1.00 57.19 307 GLN A N 1
ATOM 2262 C CA . GLN A 1 307 ? 13.773 2.267 -30.066 1.00 57.19 307 GLN A CA 1
ATOM 2263 C C . GLN A 1 307 ? 13.158 1.506 -31.244 1.00 57.19 307 GLN A C 1
ATOM 2265 O O . GLN A 1 307 ? 13.018 0.283 -31.197 1.00 57.19 307 GLN A O 1
ATOM 2270 N N . ASP A 1 308 ? 12.755 2.234 -32.285 1.00 61.50 308 ASP A N 1
ATOM 2271 C CA . ASP A 1 308 ? 12.290 1.624 -33.521 1.00 61.50 308 ASP A CA 1
ATOM 2272 C C . ASP A 1 308 ? 13.494 1.184 -34.358 1.00 61.50 308 ASP A C 1
ATOM 2274 O O . ASP A 1 308 ? 14.203 1.986 -34.969 1.00 61.50 308 ASP A O 1
ATOM 2278 N N . PHE A 1 309 ? 13.740 -0.123 -34.358 1.00 66.56 309 PHE A N 1
ATOM 2279 C CA . PHE A 1 309 ? 14.783 -0.729 -35.175 1.00 66.56 309 PHE A CA 1
ATOM 2280 C C . PHE A 1 309 ? 14.323 -1.014 -36.611 1.00 66.56 309 PHE A C 1
ATOM 2282 O O . PHE A 1 309 ? 15.116 -1.540 -37.386 1.00 66.56 309 PHE A O 1
ATOM 2289 N N . SER A 1 310 ? 13.095 -0.646 -37.005 1.00 62.34 310 SER A N 1
ATOM 2290 C CA . SER A 1 310 ? 12.619 -0.779 -38.391 1.00 62.34 310 SER A CA 1
ATOM 2291 C C . SER A 1 310 ? 13.482 0.012 -39.386 1.00 62.34 310 SER A C 1
ATOM 2293 O O . SER A 1 310 ? 13.700 -0.436 -40.509 1.00 62.34 310 SER A O 1
ATOM 2295 N N . ALA A 1 311 ? 14.036 1.150 -38.949 1.00 60.72 311 ALA A N 1
ATOM 2296 C CA . ALA A 1 311 ? 14.929 1.998 -39.737 1.00 60.72 311 ALA A CA 1
ATOM 2297 C C . ALA A 1 311 ? 16.417 1.598 -39.644 1.00 60.72 311 ALA A C 1
ATOM 2299 O O . ALA A 1 311 ? 17.257 2.171 -40.341 1.00 60.72 311 ALA A O 1
ATOM 2300 N N . TRP A 1 312 ? 16.784 0.640 -38.783 1.00 70.31 312 TRP A N 1
ATOM 2301 C CA . TRP A 1 312 ? 18.173 0.199 -38.638 1.00 70.31 312 TRP A CA 1
ATOM 2302 C C . TRP A 1 312 ? 18.542 -0.743 -39.781 1.00 70.31 312 TRP A C 1
ATOM 2304 O O . TRP A 1 312 ? 18.135 -1.892 -39.781 1.00 70.31 312 TRP A O 1
ATOM 2314 N N . GLN A 1 313 ? 19.337 -0.270 -40.742 1.00 62.88 313 GLN A N 1
ATOM 2315 C CA . GLN A 1 313 ? 19.690 -1.055 -41.934 1.00 62.88 313 GLN A CA 1
ATOM 2316 C C . GLN A 1 313 ? 20.879 -2.013 -41.738 1.00 62.88 313 GLN A C 1
ATOM 2318 O O . GLN A 1 313 ? 21.136 -2.842 -42.606 1.00 62.88 313 GLN A O 1
ATOM 2323 N N . GLY A 1 314 ? 21.602 -1.923 -40.612 1.00 60.16 314 GLY A N 1
ATOM 2324 C CA . GLY A 1 314 ? 22.898 -2.587 -40.435 1.00 60.16 314 GLY A CA 1
ATOM 2325 C C . GLY A 1 314 ? 23.964 -2.005 -41.381 1.00 60.16 314 GLY A C 1
ATOM 2326 O O . GLY A 1 314 ? 23.702 -1.686 -42.537 1.00 60.16 314 GLY A O 1
ATOM 2327 N N . GLY A 1 315 ? 25.192 -1.795 -40.909 1.00 58.66 315 GLY A N 1
ATOM 2328 C CA . GLY A 1 315 ? 26.239 -1.226 -41.769 1.00 58.66 315 GLY A CA 1
ATOM 2329 C C . GLY A 1 315 ? 26.530 -2.099 -43.005 1.00 58.66 315 GLY A C 1
ATOM 2330 O O . GLY A 1 315 ? 26.770 -3.295 -42.861 1.00 58.66 315 GLY A O 1
ATOM 2331 N N . GLY A 1 316 ? 26.552 -1.498 -44.204 1.00 59.22 316 GLY A N 1
ATOM 2332 C CA . GLY A 1 316 ? 27.157 -2.061 -45.423 1.00 59.22 316 GLY A CA 1
ATOM 2333 C C . GLY A 1 316 ? 26.554 -3.370 -45.959 1.00 59.22 316 GLY A C 1
ATOM 2334 O O . GLY A 1 316 ? 27.213 -4.405 -45.916 1.00 59.22 316 GLY A O 1
ATOM 2335 N N . GLY A 1 317 ? 25.336 -3.332 -46.516 1.00 68.38 317 GLY A N 1
ATOM 2336 C CA . GLY A 1 317 ? 24.747 -4.465 -47.257 1.00 68.38 317 GLY A CA 1
ATOM 2337 C C . GLY A 1 317 ? 24.373 -5.684 -46.401 1.00 68.38 317 GLY A C 1
ATOM 2338 O O . GLY A 1 317 ? 24.218 -6.787 -46.930 1.00 68.38 317 GLY A O 1
ATOM 2339 N N . ALA A 1 318 ? 24.259 -5.504 -45.083 1.00 80.12 318 ALA A N 1
ATOM 2340 C CA . ALA A 1 318 ? 23.847 -6.546 -44.154 1.00 80.12 318 ALA A CA 1
ATOM 2341 C C . ALA A 1 318 ? 22.354 -6.888 -44.316 1.00 80.12 318 ALA A C 1
ATOM 2343 O O . ALA A 1 318 ? 21.518 -6.029 -44.578 1.00 80.12 318 ALA A O 1
ATOM 2344 N N . THR A 1 319 ? 22.012 -8.163 -44.146 1.00 86.56 319 THR A N 1
ATOM 2345 C CA . THR A 1 319 ? 20.627 -8.628 -44.017 1.00 86.56 319 THR A CA 1
ATOM 2346 C C . THR A 1 319 ? 20.209 -8.538 -42.555 1.00 86.56 319 THR A C 1
ATOM 2348 O O . THR A 1 319 ? 20.981 -8.898 -41.667 1.00 86.56 319 THR A O 1
ATOM 2351 N N . LEU A 1 320 ? 18.992 -8.076 -42.291 1.00 89.44 320 LEU A N 1
ATOM 2352 C CA . LEU A 1 320 ? 18.447 -8.024 -40.938 1.00 89.44 320 LEU A CA 1
ATOM 2353 C C . LEU A 1 320 ? 17.714 -9.322 -40.617 1.00 89.44 320 LEU A C 1
ATOM 2355 O O . LEU A 1 320 ? 16.825 -9.747 -41.351 1.00 89.44 320 LEU A O 1
ATOM 2359 N N . VAL A 1 321 ? 18.080 -9.934 -39.499 1.00 90.88 321 VAL A N 1
ATOM 2360 C CA . VAL A 1 321 ? 17.440 -11.123 -38.943 1.00 90.88 321 VAL A CA 1
ATOM 2361 C C . VAL A 1 321 ? 16.808 -10.733 -37.619 1.00 90.88 321 VAL A C 1
ATOM 2363 O O . VAL A 1 321 ? 17.462 -10.145 -36.758 1.00 90.88 321 VAL A O 1
ATOM 2366 N N . ARG A 1 322 ? 15.539 -11.088 -37.440 1.00 92.44 322 ARG A N 1
ATOM 2367 C CA . ARG A 1 322 ? 14.793 -10.830 -36.212 1.00 92.44 322 ARG A CA 1
ATOM 2368 C C . ARG A 1 322 ? 14.270 -12.136 -35.636 1.00 92.44 322 ARG A C 1
ATOM 2370 O O . ARG A 1 322 ? 13.757 -12.975 -36.370 1.00 92.44 322 ARG A O 1
ATOM 2377 N N . GLY A 1 323 ? 14.361 -12.261 -34.320 1.00 93.25 323 GLY A N 1
ATOM 2378 C CA . GLY A 1 323 ? 13.799 -13.365 -33.554 1.00 93.25 323 GLY A CA 1
ATOM 2379 C C . GLY A 1 323 ? 13.209 -12.840 -32.258 1.00 93.25 323 GLY A C 1
ATOM 2380 O O . GLY A 1 323 ? 13.777 -11.947 -31.629 1.00 93.25 323 GLY A O 1
ATOM 2381 N N . GLU A 1 324 ? 12.042 -13.347 -31.882 1.00 94.38 324 GLU A N 1
ATOM 2382 C CA . GLU A 1 324 ? 11.352 -12.948 -30.661 1.00 94.38 324 GLU A CA 1
ATOM 2383 C C . GLU A 1 324 ? 10.750 -14.152 -29.952 1.00 94.38 324 GLU A C 1
ATOM 2385 O O . GLU A 1 324 ? 10.356 -15.125 -30.591 1.00 94.38 324 GLU A O 1
ATOM 2390 N N . ALA A 1 325 ? 10.687 -14.065 -28.629 1.00 94.75 325 ALA A N 1
ATOM 2391 C CA . ALA A 1 325 ? 10.007 -15.024 -27.777 1.00 94.75 325 ALA A CA 1
ATOM 2392 C C . ALA A 1 325 ? 9.394 -14.298 -26.582 1.00 94.75 325 ALA A C 1
ATOM 2394 O O . ALA A 1 325 ? 9.926 -13.295 -26.094 1.00 94.75 325 ALA A O 1
ATOM 2395 N N . GLY A 1 326 ? 8.263 -14.810 -26.119 1.00 90.88 326 GLY A N 1
ATOM 2396 C CA . GLY A 1 326 ? 7.394 -14.108 -25.190 1.00 90.88 326 GLY A CA 1
ATOM 2397 C C . GLY A 1 326 ? 6.312 -13.290 -25.910 1.00 90.88 326 GLY A C 1
ATOM 2398 O O . GLY A 1 326 ? 6.137 -13.415 -27.125 1.00 90.88 326 GLY A O 1
ATOM 2399 N N . GLY A 1 327 ? 5.603 -12.418 -25.192 1.00 85.94 327 GLY A N 1
ATOM 2400 C CA . GLY A 1 327 ? 4.608 -11.544 -25.815 1.00 85.94 327 GLY A CA 1
ATOM 2401 C C . GLY A 1 327 ? 3.818 -10.661 -24.846 1.00 85.94 327 GLY A C 1
ATOM 2402 O O . GLY A 1 327 ? 4.071 -10.672 -23.639 1.00 85.94 327 GLY A O 1
ATOM 2403 N N . PRO A 1 328 ? 2.847 -9.886 -25.364 1.00 80.62 328 PRO A N 1
ATOM 2404 C CA . PRO A 1 328 ? 1.963 -9.057 -24.549 1.00 80.62 328 PRO A CA 1
ATOM 2405 C C . PRO A 1 328 ? 1.261 -9.868 -23.451 1.00 80.62 328 PRO A C 1
ATOM 2407 O O . PRO A 1 328 ? 0.735 -10.949 -23.709 1.00 80.62 328 PRO A O 1
ATOM 2410 N N . GLY A 1 329 ? 1.253 -9.344 -22.224 1.00 75.44 329 GLY A N 1
ATOM 2411 C CA . GLY A 1 329 ? 0.644 -10.003 -21.063 1.00 75.44 329 GLY A CA 1
ATOM 2412 C C . GLY A 1 329 ? 1.476 -11.133 -20.445 1.00 75.44 329 GLY A C 1
ATOM 2413 O O . GLY A 1 329 ? 1.058 -11.698 -19.437 1.00 75.44 329 GLY A O 1
ATOM 2414 N N . GLN A 1 330 ? 2.648 -11.455 -21.002 1.00 83.19 330 GLN A N 1
ATOM 2415 C CA . GLN A 1 330 ? 3.607 -12.367 -20.378 1.00 83.19 330 GLN A CA 1
ATOM 2416 C C . GLN A 1 330 ? 4.642 -11.596 -19.549 1.00 83.19 330 GLN A C 1
ATOM 2418 O O . GLN A 1 330 ? 4.974 -10.449 -19.843 1.00 83.19 330 GLN A O 1
ATOM 2423 N N . GLU A 1 331 ? 5.190 -12.244 -18.518 1.00 82.06 331 GLU A N 1
ATOM 2424 C CA . GLU A 1 331 ? 6.172 -11.629 -17.608 1.00 82.06 331 GLU A CA 1
ATOM 2425 C C . GLU A 1 331 ? 7.521 -11.327 -18.274 1.00 82.06 331 GLU A C 1
ATOM 2427 O O . GLU A 1 331 ? 8.338 -10.577 -17.740 1.00 82.06 331 GLU A O 1
ATOM 2432 N N . THR A 1 332 ? 7.811 -11.958 -19.413 1.00 89.19 332 THR A N 1
ATOM 2433 C CA . THR A 1 332 ? 9.067 -11.785 -20.140 1.00 89.19 332 THR A CA 1
ATOM 2434 C C . THR A 1 332 ? 8.814 -11.811 -21.642 1.00 89.19 332 THR A C 1
ATOM 2436 O O . THR A 1 332 ? 8.154 -12.712 -22.153 1.00 89.19 332 THR A O 1
ATOM 2439 N N . TRP A 1 333 ? 9.355 -10.823 -22.350 1.00 92.88 333 TRP A N 1
ATOM 2440 C CA . TRP A 1 333 ? 9.318 -10.710 -23.803 1.00 92.88 333 TRP A CA 1
ATOM 2441 C C . TRP A 1 333 ? 10.656 -10.174 -24.296 1.00 92.88 333 TRP A C 1
ATOM 2443 O O . TRP A 1 333 ? 11.062 -9.076 -23.919 1.00 92.88 333 TRP A O 1
ATOM 2453 N N . VAL A 1 334 ? 11.346 -10.942 -25.135 1.00 94.25 334 VAL A N 1
ATOM 2454 C CA . VAL A 1 334 ? 12.658 -10.586 -25.681 1.00 94.25 334 VAL A CA 1
ATOM 2455 C C . VAL A 1 334 ? 12.606 -10.648 -27.198 1.00 94.25 334 VAL A C 1
ATOM 2457 O O . VAL A 1 334 ? 12.027 -11.563 -27.781 1.00 94.25 334 VAL A O 1
ATOM 2460 N N . ARG A 1 335 ? 13.234 -9.670 -27.847 1.00 94.50 335 ARG A N 1
ATOM 2461 C CA . ARG A 1 335 ? 13.410 -9.622 -29.296 1.00 94.50 335 ARG A CA 1
ATOM 2462 C C . ARG A 1 335 ? 14.845 -9.246 -29.622 1.00 94.50 335 ARG A C 1
ATOM 2464 O O . ARG A 1 335 ? 15.305 -8.187 -29.209 1.00 94.50 335 ARG A O 1
ATOM 2471 N N . PHE A 1 336 ? 15.521 -10.073 -30.405 1.00 94.62 336 PHE A N 1
ATOM 2472 C CA . PHE A 1 336 ? 16.835 -9.768 -30.960 1.00 94.62 336 PHE A CA 1
ATOM 2473 C C . PHE A 1 336 ? 16.711 -9.273 -32.400 1.00 94.62 336 PHE A C 1
ATOM 2475 O O . PHE A 1 336 ? 15.883 -9.755 -33.176 1.00 94.62 336 PHE A O 1
ATOM 2482 N N . HIS A 1 337 ? 17.575 -8.325 -32.747 1.00 93.12 337 HIS A N 1
ATOM 2483 C CA . HIS A 1 337 ? 17.765 -7.795 -34.092 1.00 93.12 337 HIS A CA 1
ATOM 2484 C C . HIS A 1 337 ? 19.239 -7.966 -34.455 1.00 93.12 337 HIS A C 1
ATOM 2486 O O . HIS A 1 337 ? 20.113 -7.409 -33.790 1.00 93.12 337 HIS A O 1
ATOM 2492 N N . LEU A 1 338 ? 19.531 -8.757 -35.482 1.00 93.38 338 LEU A N 1
ATOM 2493 C CA . LEU A 1 338 ? 20.887 -9.075 -35.920 1.00 93.38 338 LEU A CA 1
ATOM 2494 C C . LEU A 1 338 ? 21.105 -8.533 -37.331 1.00 93.38 338 LEU A C 1
ATOM 2496 O O . LEU A 1 338 ? 20.339 -8.845 -38.236 1.00 93.38 338 LEU A O 1
ATOM 2500 N N . ALA A 1 339 ? 22.178 -7.777 -37.534 1.00 92.38 339 ALA A N 1
ATOM 2501 C CA . ALA A 1 339 ? 22.663 -7.426 -38.858 1.00 92.38 339 ALA A CA 1
ATOM 2502 C C . ALA A 1 339 ? 23.710 -8.466 -39.247 1.00 92.38 339 ALA A C 1
ATOM 2504 O O . ALA A 1 339 ? 24.779 -8.544 -38.633 1.00 92.38 339 ALA A O 1
ATOM 2505 N N . VAL A 1 340 ? 23.399 -9.285 -40.245 1.00 91.00 340 VAL A N 1
ATOM 2506 C CA . VAL A 1 340 ? 24.259 -10.376 -40.707 1.00 91.00 340 VAL A CA 1
ATOM 2507 C C . VAL A 1 340 ? 24.803 -10.070 -42.096 1.00 91.00 340 VAL A C 1
ATOM 2509 O O . VAL A 1 340 ? 24.087 -9.584 -42.964 1.00 91.00 340 VAL A O 1
ATOM 2512 N N . ALA A 1 341 ? 26.078 -10.362 -42.333 1.00 89.62 341 ALA A N 1
ATOM 2513 C CA . ALA A 1 341 ? 26.671 -10.274 -43.665 1.00 89.62 341 ALA A CA 1
ATOM 2514 C C . ALA A 1 341 ? 27.402 -11.581 -43.969 1.00 89.62 341 ALA A C 1
ATOM 2516 O O . ALA A 1 341 ? 28.346 -11.953 -43.267 1.00 89.62 341 ALA A O 1
ATOM 2517 N N . GLY A 1 342 ? 26.932 -12.288 -44.999 1.00 86.50 342 GLY A N 1
ATOM 2518 C CA . GLY A 1 342 ? 27.332 -13.671 -45.254 1.00 86.50 342 GLY A CA 1
ATOM 2519 C C . GLY A 1 342 ? 26.858 -14.594 -44.129 1.00 86.50 342 GLY A C 1
ATOM 2520 O O . GLY A 1 342 ? 25.685 -14.566 -43.762 1.00 86.50 342 GLY A O 1
ATOM 2521 N N . ASP A 1 343 ? 27.780 -15.380 -43.576 1.00 89.75 343 ASP A N 1
ATOM 2522 C CA . ASP A 1 343 ? 27.537 -16.294 -42.454 1.00 89.75 343 ASP A CA 1
ATOM 2523 C C . ASP A 1 343 ? 28.044 -15.719 -41.120 1.00 89.75 343 ASP A C 1
ATOM 2525 O O . ASP A 1 343 ? 28.606 -16.425 -40.293 1.00 89.75 343 ASP A O 1
ATOM 2529 N N . THR A 1 344 ? 27.973 -14.401 -40.918 1.00 91.75 344 THR A N 1
ATOM 2530 C CA . THR A 1 344 ? 28.503 -13.778 -39.695 1.00 91.75 344 THR A CA 1
ATOM 2531 C C . THR A 1 344 ? 27.641 -12.621 -39.217 1.00 91.75 344 THR A C 1
ATOM 2533 O O . THR A 1 344 ? 27.271 -11.744 -40.001 1.00 91.75 344 THR A O 1
ATOM 2536 N N . VAL A 1 345 ? 27.391 -12.572 -37.908 1.00 93.88 345 VAL A N 1
ATOM 2537 C CA . VAL A 1 345 ? 26.748 -11.433 -37.240 1.00 93.88 345 VAL A CA 1
ATOM 2538 C C . VAL A 1 345 ? 27.724 -10.259 -37.170 1.00 93.88 345 VAL A C 1
ATOM 2540 O O . VAL A 1 345 ? 28.811 -10.363 -36.597 1.00 93.88 345 VAL A O 1
ATOM 2543 N N . LYS A 1 346 ? 27.348 -9.120 -37.746 1.00 93.19 346 LYS A N 1
ATOM 2544 C CA . LYS A 1 346 ? 28.145 -7.885 -37.726 1.00 93.19 346 LYS A CA 1
ATOM 2545 C C . LYS A 1 346 ? 27.787 -6.991 -36.550 1.00 93.19 346 LYS A C 1
ATOM 2547 O O . LYS A 1 346 ? 28.682 -6.418 -35.930 1.00 93.19 346 LYS A O 1
ATOM 2552 N N . GLU A 1 347 ? 26.504 -6.920 -36.229 1.00 92.38 347 GLU A N 1
ATOM 2553 C CA . GLU A 1 347 ? 25.973 -6.139 -35.119 1.00 92.38 347 GLU A CA 1
ATOM 2554 C C . GLU A 1 347 ? 24.722 -6.840 -34.571 1.00 92.38 347 GLU A C 1
ATOM 2556 O O . GLU A 1 347 ? 23.972 -7.466 -35.323 1.00 92.38 347 GLU A O 1
ATOM 2561 N N . ALA A 1 348 ? 24.520 -6.756 -33.259 1.00 92.56 348 ALA A N 1
ATOM 2562 C CA . ALA A 1 348 ? 23.371 -7.319 -32.566 1.00 92.56 348 ALA A CA 1
ATOM 2563 C C . ALA A 1 348 ? 22.779 -6.268 -31.626 1.00 92.56 348 ALA A C 1
ATOM 2565 O O . ALA A 1 348 ? 23.502 -5.585 -30.898 1.00 92.56 348 ALA A O 1
ATOM 2566 N N . ARG A 1 349 ? 21.456 -6.149 -31.646 1.00 92.69 349 ARG A N 1
ATOM 2567 C CA . ARG A 1 349 ? 20.660 -5.295 -30.764 1.00 92.69 349 ARG A CA 1
ATOM 2568 C C . ARG A 1 349 ? 19.516 -6.110 -30.183 1.00 92.69 349 ARG A C 1
ATOM 2570 O O . ARG A 1 349 ? 19.169 -7.169 -30.706 1.00 92.69 349 ARG A O 1
ATOM 2577 N N . PHE A 1 350 ? 18.917 -5.614 -29.109 1.00 93.44 350 PHE A N 1
ATOM 2578 C CA . PHE A 1 350 ? 17.791 -6.287 -28.478 1.00 93.44 350 PHE A CA 1
ATOM 2579 C C . PHE A 1 350 ? 16.750 -5.300 -27.955 1.00 93.44 350 PHE A C 1
ATOM 2581 O O . PHE A 1 350 ? 17.033 -4.126 -27.725 1.00 93.44 350 PHE A O 1
ATOM 2588 N N . GLN A 1 351 ? 15.545 -5.819 -27.765 1.00 93.31 351 GLN A N 1
ATOM 2589 C CA . GLN A 1 351 ? 14.467 -5.240 -26.978 1.00 93.31 351 GLN A CA 1
ATOM 2590 C C . GLN A 1 351 ? 14.074 -6.278 -25.926 1.00 93.31 351 GLN A C 1
ATOM 2592 O O . GLN A 1 351 ? 14.045 -7.476 -26.220 1.00 93.31 351 GLN A O 1
ATOM 2597 N N . ALA A 1 352 ? 13.782 -5.841 -24.706 1.00 92.44 352 ALA A N 1
ATOM 2598 C CA . ALA A 1 352 ? 13.343 -6.707 -23.626 1.00 92.44 352 ALA A CA 1
ATOM 2599 C C . ALA A 1 352 ? 12.324 -6.007 -22.719 1.00 92.44 352 ALA A C 1
ATOM 2601 O O . ALA A 1 352 ? 12.521 -4.874 -22.285 1.00 92.44 352 ALA A O 1
ATOM 2602 N N . PHE A 1 353 ? 11.254 -6.728 -22.404 1.00 90.75 353 PHE A N 1
ATOM 2603 C CA . PHE A 1 353 ? 10.393 -6.506 -21.254 1.00 90.75 353 PHE A CA 1
ATOM 2604 C C . PHE A 1 353 ? 10.630 -7.678 -20.303 1.00 90.75 353 PHE A C 1
ATOM 2606 O O . PHE A 1 353 ? 10.446 -8.830 -20.687 1.00 90.75 353 PHE A O 1
ATOM 2613 N N . GLY A 1 354 ? 11.095 -7.411 -19.091 1.00 89.69 354 GLY A N 1
ATOM 2614 C CA . GLY A 1 354 ? 11.440 -8.457 -18.135 1.00 89.69 354 GLY A CA 1
ATOM 2615 C C . GLY A 1 354 ? 12.307 -7.915 -17.010 1.00 89.69 354 GLY A C 1
ATOM 2616 O O . GLY A 1 354 ? 12.645 -6.732 -16.985 1.00 89.69 354 GLY A O 1
ATOM 2617 N N . CYS A 1 355 ? 12.680 -8.797 -16.090 1.00 89.00 355 CYS A N 1
ATOM 2618 C CA . CYS A 1 355 ? 13.454 -8.440 -14.904 1.00 89.00 355 CYS A CA 1
ATOM 2619 C C . CYS A 1 355 ? 14.908 -8.026 -15.205 1.00 89.00 355 CYS A C 1
ATOM 2621 O O . CYS A 1 355 ? 15.420 -8.366 -16.281 1.00 89.00 355 CYS A O 1
ATOM 2623 N N . PRO A 1 356 ? 15.645 -7.463 -14.222 1.00 89.38 356 PRO A N 1
ATOM 2624 C CA . PRO A 1 356 ? 17.032 -7.028 -14.404 1.00 89.38 356 PRO A CA 1
ATOM 2625 C C . PRO A 1 356 ? 17.942 -8.102 -15.003 1.00 89.38 356 PRO A C 1
ATOM 2627 O O . PRO A 1 356 ? 18.671 -7.830 -15.948 1.00 89.38 356 PRO A O 1
ATOM 2630 N N . HIS A 1 357 ? 17.837 -9.352 -14.535 1.00 91.62 357 HIS A N 1
ATOM 2631 C CA . HIS A 1 357 ? 18.646 -10.463 -15.053 1.00 91.62 357 HIS A CA 1
ATOM 2632 C C . HIS A 1 357 ? 18.388 -10.782 -16.532 1.00 91.62 357 HIS A C 1
ATOM 2634 O O . HIS A 1 357 ? 19.305 -11.202 -17.234 1.00 91.62 357 HIS A O 1
ATOM 2640 N N . THR A 1 358 ? 17.159 -10.575 -17.017 1.00 92.38 358 THR A N 1
ATOM 2641 C CA . THR A 1 358 ? 16.814 -10.786 -18.430 1.00 92.38 358 THR A CA 1
ATOM 2642 C C . THR A 1 358 ? 17.478 -9.713 -19.283 1.00 92.38 358 THR A C 1
ATOM 2644 O O . THR A 1 358 ? 18.149 -10.032 -20.262 1.00 92.38 358 THR A O 1
ATOM 2647 N N . ILE A 1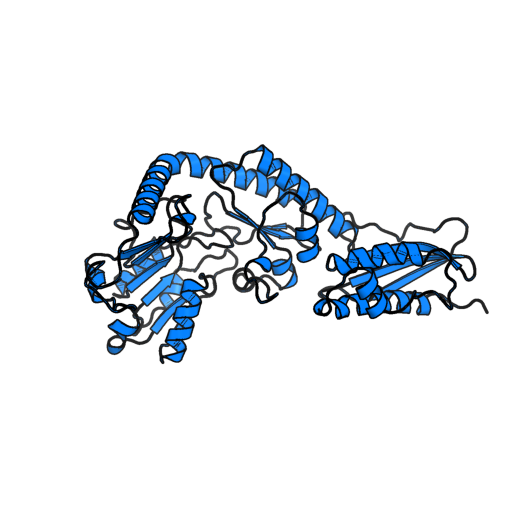 359 ? 17.342 -8.446 -18.876 1.00 92.94 359 ILE A N 1
ATOM 2648 C CA . ILE A 1 359 ? 17.938 -7.298 -19.571 1.00 92.94 359 ILE A CA 1
ATOM 2649 C C . ILE A 1 359 ? 19.468 -7.406 -19.567 1.00 92.94 359 ILE A C 1
ATOM 2651 O O . ILE A 1 359 ? 20.103 -7.227 -20.605 1.00 92.94 359 ILE A O 1
ATOM 2655 N N . ASP A 1 360 ? 20.061 -7.744 -18.424 1.00 93.12 360 ASP A N 1
ATOM 2656 C CA . ASP A 1 360 ? 21.504 -7.911 -18.259 1.00 93.12 360 ASP A CA 1
ATOM 2657 C C . ASP A 1 360 ? 22.056 -9.058 -19.124 1.00 93.12 360 ASP A C 1
ATOM 2659 O O . ASP A 1 360 ? 23.037 -8.881 -19.850 1.00 93.12 360 ASP A O 1
ATOM 2663 N N . THR A 1 361 ? 21.377 -10.210 -19.132 1.00 94.62 361 THR A N 1
ATOM 2664 C CA . THR A 1 361 ? 21.780 -11.358 -19.960 1.00 94.62 361 THR A CA 1
ATOM 2665 C C . THR A 1 361 ? 21.649 -11.047 -21.449 1.00 94.62 361 THR A C 1
ATOM 2667 O O . THR A 1 361 ? 22.572 -11.335 -22.207 1.00 94.62 361 THR A O 1
ATOM 2670 N N . ALA A 1 362 ? 20.552 -10.415 -21.882 1.00 94.50 362 ALA A N 1
ATOM 2671 C CA . ALA A 1 362 ? 20.371 -10.011 -23.277 1.00 94.50 362 ALA A CA 1
ATOM 2672 C C . ALA A 1 362 ? 21.414 -8.968 -23.721 1.00 94.50 362 ALA A C 1
ATOM 2674 O O . ALA A 1 362 ? 21.951 -9.063 -24.825 1.00 94.50 362 ALA A O 1
ATOM 2675 N N . THR A 1 363 ? 21.770 -8.031 -22.834 1.00 94.50 363 THR A N 1
ATOM 2676 C CA . THR A 1 363 ? 22.840 -7.047 -23.067 1.00 94.50 363 THR A CA 1
ATOM 2677 C C . THR A 1 363 ? 24.186 -7.736 -23.272 1.00 94.50 363 THR A C 1
ATOM 2679 O O . THR A 1 363 ? 24.877 -7.460 -24.254 1.00 94.50 363 THR A O 1
ATOM 2682 N N . TRP A 1 364 ? 24.551 -8.661 -22.378 1.00 95.31 364 TRP A N 1
ATOM 2683 C CA . TRP A 1 364 ? 25.784 -9.440 -22.497 1.00 95.31 364 TRP A CA 1
ATOM 2684 C C . TRP A 1 364 ? 25.805 -10.272 -23.789 1.00 95.31 364 TRP A C 1
ATOM 2686 O O . TRP A 1 364 ? 26.800 -10.247 -24.517 1.00 95.31 364 TRP A O 1
ATOM 2696 N N . LEU A 1 365 ? 24.695 -10.937 -24.126 1.00 95.44 365 LEU A N 1
ATOM 2697 C CA . LEU A 1 365 ? 24.570 -11.732 -25.348 1.00 95.44 365 LEU A CA 1
ATOM 2698 C C . LEU A 1 365 ? 24.782 -10.895 -26.612 1.00 95.44 365 LEU A C 1
ATOM 2700 O O . LEU A 1 365 ? 25.501 -11.344 -27.497 1.00 95.44 365 LEU A O 1
ATOM 2704 N N . CYS A 1 366 ? 24.254 -9.671 -26.705 1.00 93.31 366 CYS A N 1
ATOM 2705 C CA . CYS A 1 366 ? 24.526 -8.801 -27.858 1.00 93.31 366 CYS A CA 1
ATOM 2706 C C . CYS A 1 366 ? 26.028 -8.565 -28.096 1.00 93.31 366 CYS A C 1
ATOM 2708 O O . CYS A 1 366 ? 26.458 -8.500 -29.248 1.00 93.31 366 CYS A O 1
ATOM 2710 N N . GLY A 1 367 ? 26.834 -8.495 -27.030 1.00 92.56 367 GLY A N 1
ATOM 2711 C CA . GLY A 1 367 ? 28.293 -8.432 -27.138 1.00 92.56 367 GLY A CA 1
ATOM 2712 C C . GLY A 1 367 ? 28.907 -9.729 -27.673 1.00 92.56 367 GLY A C 1
ATOM 2713 O O . GLY A 1 367 ? 29.751 -9.691 -28.564 1.00 92.56 367 GLY A O 1
ATOM 2714 N N . GLU A 1 368 ? 28.448 -10.876 -27.174 1.00 94.69 368 GLU A N 1
ATOM 2715 C CA . GLU A 1 368 ? 28.959 -12.206 -27.546 1.00 94.69 368 GLU A CA 1
ATOM 2716 C C . GLU A 1 368 ? 28.525 -12.669 -28.941 1.00 94.69 368 GLU A C 1
ATOM 2718 O O . GLU A 1 368 ? 29.179 -13.529 -29.531 1.00 94.69 368 GLU A O 1
ATOM 2723 N N . LEU A 1 369 ? 27.411 -12.144 -29.459 1.00 94.31 369 LEU A N 1
ATOM 2724 C CA . LEU A 1 369 ? 26.869 -12.502 -30.771 1.00 94.31 369 LEU A CA 1
ATOM 2725 C C . LEU A 1 369 ? 27.716 -11.945 -31.916 1.00 94.31 369 LEU A C 1
ATOM 2727 O O . LEU A 1 369 ? 27.760 -12.543 -32.989 1.00 94.31 369 LEU A O 1
ATOM 2731 N N . ARG A 1 370 ? 28.413 -10.823 -31.709 1.00 93.12 370 ARG A N 1
ATOM 2732 C CA . ARG A 1 370 ? 29.230 -10.187 -32.747 1.00 93.12 370 ARG A CA 1
ATOM 2733 C C . ARG A 1 370 ? 30.363 -11.114 -33.196 1.00 93.12 370 ARG A C 1
ATOM 2735 O O . ARG A 1 370 ? 31.157 -11.583 -32.392 1.00 93.12 370 ARG A O 1
ATOM 2742 N N . GLY A 1 371 ? 30.462 -11.342 -34.504 1.00 91.88 371 GLY A N 1
ATOM 2743 C CA . GLY A 1 371 ? 31.476 -12.211 -35.106 1.00 91.88 371 GLY A CA 1
ATOM 2744 C C . GLY A 1 371 ? 31.128 -13.702 -35.103 1.00 91.88 371 GLY A C 1
ATOM 2745 O O . GLY A 1 371 ? 31.856 -14.479 -35.717 1.00 91.88 371 GLY A O 1
ATOM 2746 N N . ARG A 1 372 ? 30.017 -14.119 -34.480 1.00 93.69 372 ARG A N 1
ATOM 2747 C CA . ARG A 1 372 ? 29.571 -15.519 -34.521 1.00 93.69 372 ARG A CA 1
ATOM 2748 C C . ARG A 1 372 ? 28.954 -15.877 -35.865 1.00 93.69 372 ARG A C 1
ATOM 2750 O O . ARG A 1 372 ? 28.317 -15.042 -36.517 1.00 93.69 372 ARG A O 1
ATOM 2757 N N . SER A 1 373 ? 29.133 -17.138 -36.246 1.00 93.50 373 SER A N 1
ATOM 2758 C CA . SER A 1 373 ? 28.492 -17.731 -37.414 1.00 93.50 373 SER A CA 1
ATOM 2759 C C . SER A 1 373 ? 27.104 -18.268 -37.100 1.00 93.50 373 SER A C 1
ATOM 2761 O O . SER A 1 373 ? 26.744 -18.433 -35.931 1.00 93.50 373 SER A O 1
ATOM 2763 N N . ARG A 1 374 ? 26.327 -18.594 -38.138 1.00 91.38 374 ARG A N 1
ATOM 2764 C CA . ARG A 1 374 ? 25.008 -19.215 -37.975 1.00 91.38 374 ARG A CA 1
ATOM 2765 C C . ARG A 1 374 ? 25.073 -20.497 -37.149 1.00 91.38 374 ARG A C 1
ATOM 2767 O O . ARG A 1 374 ? 24.265 -20.682 -36.246 1.00 91.38 374 ARG A O 1
ATOM 2774 N N . ALA A 1 375 ? 26.047 -21.363 -37.427 1.00 90.56 375 ALA A N 1
ATOM 2775 C CA . ALA A 1 375 ? 26.195 -22.647 -36.737 1.00 90.56 375 ALA A CA 1
ATOM 2776 C C . ALA A 1 375 ? 26.517 -22.499 -35.237 1.00 90.56 375 ALA A C 1
ATOM 2778 O O . ALA A 1 375 ? 26.213 -23.393 -34.453 1.00 90.56 375 ALA A O 1
ATOM 2779 N N . ALA A 1 376 ? 27.106 -21.369 -34.835 1.00 92.62 376 ALA A N 1
ATOM 2780 C CA . ALA A 1 376 ? 27.545 -21.104 -33.468 1.00 92.62 376 ALA A CA 1
ATOM 2781 C C . ALA A 1 376 ? 26.835 -19.897 -32.831 1.00 92.62 376 ALA A C 1
ATOM 2783 O O . ALA A 1 376 ? 27.388 -19.292 -31.906 1.00 92.62 376 ALA A O 1
ATOM 2784 N N . LEU A 1 377 ? 25.640 -19.526 -33.322 1.00 91.81 377 LEU A N 1
ATOM 2785 C CA . LEU A 1 377 ? 24.965 -18.290 -32.914 1.00 91.81 377 LEU A CA 1
ATOM 2786 C C . LEU A 1 377 ? 24.693 -18.246 -31.410 1.00 91.81 377 LEU A C 1
ATOM 2788 O O . LEU A 1 377 ? 24.966 -17.232 -30.784 1.00 91.81 377 LEU A O 1
ATOM 2792 N N . ILE A 1 378 ? 24.169 -19.329 -30.832 1.00 93.56 378 ILE A N 1
ATOM 2793 C CA . ILE A 1 378 ? 23.769 -19.372 -29.421 1.00 93.56 378 ILE A CA 1
ATOM 2794 C C . ILE A 1 378 ? 24.994 -19.733 -28.562 1.00 93.56 378 ILE A C 1
ATOM 2796 O O . ILE A 1 378 ? 25.500 -20.854 -28.663 1.00 93.56 378 ILE A O 1
ATOM 2800 N N . PRO A 1 379 ? 25.509 -18.813 -27.724 1.00 89.88 379 PRO A N 1
ATOM 2801 C CA . PRO A 1 379 ? 26.721 -19.056 -26.950 1.00 89.88 379 PRO A CA 1
ATOM 2802 C C . PRO A 1 379 ? 26.426 -19.859 -25.676 1.00 89.88 379 PRO A C 1
ATOM 2804 O O . PRO A 1 379 ? 26.180 -19.272 -24.634 1.00 89.88 379 PRO A O 1
ATOM 2807 N N . GLY A 1 380 ? 26.498 -21.189 -25.704 1.00 92.62 380 GLY A N 1
ATOM 2808 C CA . GLY A 1 380 ? 26.267 -22.012 -24.504 1.00 92.62 380 GLY A CA 1
ATOM 2809 C C . GLY A 1 380 ? 24.779 -22.207 -24.190 1.00 92.62 380 GLY A C 1
ATOM 2810 O O . GLY A 1 380 ? 23.968 -22.288 -25.105 1.00 92.62 380 GLY A O 1
ATOM 2811 N N . THR A 1 381 ? 24.427 -22.324 -22.907 1.00 94.06 381 THR A N 1
ATOM 2812 C CA . THR A 1 381 ? 23.059 -22.639 -22.439 1.00 94.06 381 THR A CA 1
ATOM 2813 C C . THR A 1 381 ? 22.563 -21.653 -21.374 1.00 94.06 381 THR A C 1
ATOM 2815 O O . THR A 1 381 ? 23.390 -21.053 -20.678 1.00 94.06 381 THR A O 1
ATOM 2818 N N . PRO A 1 382 ? 21.242 -21.548 -21.135 1.00 93.75 382 PRO A N 1
ATOM 2819 C CA . PRO A 1 382 ? 20.674 -20.746 -20.047 1.00 93.75 382 PRO A CA 1
ATOM 2820 C C . PRO A 1 382 ? 21.301 -21.001 -18.672 1.00 93.75 382 PRO A C 1
ATOM 2822 O O . PRO A 1 382 ? 21.568 -20.055 -17.936 1.00 93.75 382 PRO A O 1
ATOM 2825 N N . ALA A 1 383 ? 21.623 -22.257 -18.342 1.00 92.94 383 ALA A N 1
ATOM 2826 C CA . ALA A 1 383 ? 22.312 -22.597 -17.095 1.00 92.94 383 ALA A CA 1
ATOM 2827 C C . ALA A 1 383 ? 23.733 -22.008 -17.033 1.00 92.94 383 ALA A C 1
ATOM 2829 O O . ALA A 1 383 ? 24.152 -21.487 -16.000 1.00 92.94 383 ALA A O 1
ATOM 2830 N N . SER A 1 384 ? 24.464 -22.033 -18.153 1.00 93.88 384 SER A N 1
ATOM 2831 C CA . SER A 1 384 ? 25.793 -21.415 -18.233 1.00 93.88 384 SER A CA 1
ATOM 2832 C C . SER A 1 384 ? 25.727 -19.886 -18.129 1.00 93.88 384 SER A C 1
ATOM 2834 O O . SER A 1 384 ? 26.577 -19.275 -17.480 1.00 93.88 384 SER A O 1
ATOM 2836 N N . TRP A 1 385 ? 24.692 -19.262 -18.704 1.00 95.06 385 TRP A N 1
ATOM 2837 C CA . TRP A 1 385 ? 24.460 -17.820 -18.594 1.00 95.06 385 TRP A CA 1
ATOM 2838 C C . TRP A 1 385 ? 24.119 -17.437 -17.163 1.00 95.06 385 TRP A C 1
ATOM 2840 O O . TRP A 1 385 ? 24.682 -16.478 -16.643 1.00 95.06 385 TRP A O 1
ATOM 2850 N N . ALA A 1 386 ? 23.263 -18.224 -16.505 1.00 92.06 386 ALA A N 1
ATOM 2851 C CA . ALA A 1 386 ? 22.903 -18.019 -15.112 1.00 92.06 386 ALA A CA 1
ATOM 2852 C C . ALA A 1 386 ? 24.134 -18.044 -14.201 1.00 92.06 386 ALA A C 1
ATOM 2854 O O . ALA A 1 386 ? 24.322 -17.119 -13.414 1.00 92.06 386 ALA A O 1
ATOM 2855 N N . ALA A 1 387 ? 25.018 -19.033 -14.370 1.00 91.50 387 ALA A N 1
ATOM 2856 C CA . ALA A 1 387 ? 26.273 -19.107 -13.626 1.00 91.50 387 ALA A CA 1
ATOM 2857 C C . ALA A 1 387 ? 27.184 -17.894 -13.896 1.00 91.50 387 ALA A C 1
ATOM 2859 O O . ALA A 1 387 ? 27.741 -17.319 -12.965 1.00 91.50 387 ALA A O 1
ATOM 2860 N N . LYS A 1 388 ? 27.303 -17.464 -15.161 1.00 92.19 388 LYS A N 1
ATOM 2861 C CA . LYS A 1 388 ? 28.164 -16.336 -15.557 1.00 92.19 388 LYS A CA 1
ATOM 2862 C C . LYS A 1 388 ? 27.629 -14.972 -15.100 1.00 92.19 388 LYS A C 1
ATOM 2864 O O . LYS A 1 388 ? 28.422 -14.074 -14.833 1.00 92.19 388 LYS A O 1
ATOM 2869 N N . ARG A 1 389 ? 26.304 -14.795 -15.049 1.00 92.31 389 ARG A N 1
ATOM 2870 C CA . ARG A 1 389 ? 25.631 -13.522 -14.719 1.00 92.31 389 ARG A CA 1
ATOM 2871 C C . ARG A 1 389 ? 25.057 -13.481 -13.299 1.00 92.31 389 ARG A C 1
ATOM 2873 O O . ARG A 1 389 ? 24.415 -12.502 -12.935 1.00 92.31 389 ARG A O 1
ATOM 2880 N N . GLY A 1 390 ? 25.266 -14.532 -12.504 1.00 89.62 390 GLY A N 1
ATOM 2881 C CA . GLY A 1 390 ? 24.735 -14.626 -11.144 1.00 89.62 390 GLY A CA 1
ATOM 2882 C C . GLY A 1 390 ? 23.204 -14.610 -11.097 1.00 89.62 390 GLY A C 1
ATOM 2883 O O . GLY A 1 390 ? 22.623 -13.961 -10.230 1.00 89.62 390 GLY A O 1
ATOM 2884 N N . VAL A 1 391 ? 22.538 -15.269 -12.052 1.00 87.81 391 VAL A N 1
ATOM 2885 C CA . VAL A 1 391 ? 21.069 -15.345 -12.084 1.00 87.81 391 VAL A CA 1
ATOM 2886 C C . VAL A 1 391 ? 20.593 -16.417 -11.097 1.00 87.81 391 VAL A C 1
ATOM 2888 O O . VAL A 1 391 ? 21.034 -17.564 -11.206 1.00 87.81 391 VAL A O 1
ATOM 2891 N N . PRO A 1 392 ? 19.687 -16.085 -10.159 1.00 86.19 392 PRO A N 1
ATOM 2892 C CA . PRO A 1 392 ? 19.125 -17.055 -9.224 1.00 86.19 392 PRO A CA 1
ATOM 2893 C C . PRO A 1 392 ? 18.370 -18.191 -9.925 1.00 86.19 392 PRO A C 1
ATOM 2895 O O . PRO A 1 392 ? 17.785 -17.997 -10.995 1.00 86.19 392 PRO A O 1
ATOM 2898 N N . ALA A 1 393 ? 18.343 -19.372 -9.302 1.00 83.44 393 ALA A N 1
ATOM 2899 C CA . ALA A 1 393 ? 17.747 -20.577 -9.883 1.00 83.44 393 ALA A CA 1
ATOM 2900 C C . ALA A 1 393 ? 16.253 -20.397 -10.208 1.00 83.44 393 ALA A C 1
ATOM 2902 O O . ALA A 1 393 ? 15.785 -20.835 -11.257 1.00 83.44 393 ALA A O 1
ATOM 2903 N N . GLU A 1 394 ? 15.518 -19.679 -9.360 1.00 82.81 394 GLU A N 1
ATOM 2904 C CA . GLU A 1 394 ? 14.098 -19.374 -9.537 1.00 82.81 394 GLU A CA 1
ATOM 2905 C C . GLU A 1 394 ? 13.807 -18.479 -10.754 1.00 82.81 394 GLU A C 1
ATOM 2907 O O . GLU A 1 394 ? 12.676 -18.436 -11.232 1.00 82.81 394 GLU A O 1
ATOM 2912 N N . LYS A 1 395 ? 14.823 -17.798 -11.303 1.00 84.75 395 LYS A N 1
ATOM 2913 C CA . LYS A 1 395 ? 14.702 -16.952 -12.502 1.00 84.75 395 LYS A CA 1
ATOM 2914 C C . LYS A 1 395 ? 15.230 -17.616 -13.770 1.00 84.75 395 LYS A C 1
ATOM 2916 O O . LYS A 1 395 ? 15.168 -17.003 -14.835 1.00 84.75 395 LYS A O 1
ATOM 2921 N N . LEU A 1 396 ? 15.687 -18.868 -13.695 1.00 87.62 396 LEU A N 1
ATOM 2922 C CA . LEU A 1 396 ? 16.225 -19.595 -14.848 1.00 87.62 396 LEU A CA 1
ATOM 2923 C C . LEU A 1 396 ? 15.207 -19.709 -15.994 1.00 87.62 396 LEU A C 1
ATOM 2925 O O . LEU A 1 396 ? 15.584 -19.595 -17.157 1.00 87.62 396 LEU A O 1
ATOM 2929 N N . GLY A 1 397 ? 13.913 -19.835 -15.675 1.00 87.56 397 GLY A N 1
ATOM 2930 C CA . GLY A 1 397 ? 12.840 -19.864 -16.674 1.00 87.56 397 GLY A CA 1
ATOM 2931 C C . GLY A 1 397 ? 12.791 -18.615 -17.563 1.00 87.56 397 GLY A C 1
ATOM 2932 O O . GLY A 1 397 ? 12.484 -18.717 -18.746 1.00 87.56 397 GLY A O 1
ATOM 2933 N N . ARG A 1 398 ? 13.188 -17.444 -17.042 1.00 89.62 398 ARG A N 1
ATOM 2934 C CA . ARG A 1 398 ? 13.251 -16.193 -17.819 1.00 89.62 398 ARG A CA 1
ATOM 2935 C C . ARG A 1 398 ? 14.366 -16.235 -18.876 1.00 89.62 398 ARG A C 1
ATOM 2937 O O . ARG A 1 398 ? 14.233 -15.625 -19.931 1.00 89.62 398 ARG A O 1
ATOM 2944 N N . LEU A 1 399 ? 15.440 -16.994 -18.633 1.00 92.88 399 LEU A N 1
ATOM 2945 C CA . LEU A 1 399 ? 16.540 -17.173 -19.589 1.00 92.88 399 LEU A CA 1
ATOM 2946 C C . LEU A 1 399 ? 16.205 -18.152 -20.721 1.00 92.88 399 LEU A C 1
ATOM 2948 O O . LEU A 1 399 ? 16.794 -18.040 -21.793 1.00 92.88 399 LEU A O 1
ATOM 2952 N N . LEU A 1 400 ? 15.242 -19.059 -20.520 1.00 93.81 400 LEU A N 1
ATOM 2953 C CA . LEU A 1 400 ? 14.713 -19.892 -21.607 1.00 93.81 400 LEU A CA 1
ATOM 2954 C C . LEU A 1 400 ? 14.069 -19.015 -22.689 1.00 93.81 400 LEU A C 1
ATOM 2956 O O . LEU A 1 400 ? 14.349 -19.193 -23.866 1.00 93.81 400 LEU A O 1
ATOM 2960 N N . VAL A 1 401 ? 13.319 -17.979 -22.291 1.00 94.75 401 VAL A N 1
ATOM 2961 C CA . VAL A 1 401 ? 12.732 -17.008 -23.235 1.00 94.75 401 VAL A CA 1
ATOM 2962 C C . VAL A 1 401 ? 13.815 -16.263 -24.026 1.00 94.75 401 VAL A C 1
ATOM 2964 O O . VAL A 1 401 ? 13.658 -16.005 -25.217 1.00 94.75 401 VAL A O 1
ATOM 2967 N N . VAL A 1 402 ? 14.948 -15.942 -23.394 1.00 95.56 402 VAL A N 1
ATOM 2968 C CA . VAL A 1 402 ? 16.096 -15.328 -24.085 1.00 95.56 402 VAL A CA 1
ATOM 2969 C C . VAL A 1 402 ? 16.679 -16.284 -25.134 1.00 95.56 402 VAL A C 1
ATOM 2971 O O . VAL A 1 402 ? 16.975 -15.865 -26.253 1.00 95.56 402 VAL A O 1
ATOM 2974 N N . GLU A 1 403 ? 16.828 -17.566 -24.793 1.00 96.62 403 GLU A N 1
ATOM 2975 C CA . GLU A 1 403 ? 17.301 -18.597 -25.721 1.00 96.62 403 GLU A CA 1
ATOM 2976 C C . GLU A 1 403 ? 16.335 -18.798 -26.892 1.00 96.62 403 GLU A C 1
ATOM 2978 O O . GLU A 1 403 ? 16.769 -18.816 -28.045 1.00 96.62 403 GLU A O 1
ATOM 2983 N N . ASP A 1 404 ? 15.036 -18.889 -26.618 1.00 96.44 404 ASP A N 1
ATOM 2984 C CA . ASP A 1 404 ? 13.996 -19.059 -27.632 1.00 96.44 404 ASP A CA 1
ATOM 2985 C C . ASP A 1 404 ? 13.989 -17.898 -28.634 1.00 96.44 404 ASP A C 1
ATOM 2987 O O . ASP A 1 404 ? 13.881 -18.123 -29.841 1.00 96.44 404 ASP A O 1
ATOM 2991 N N . ALA A 1 405 ? 14.218 -16.662 -28.175 1.00 96.12 405 ALA A N 1
ATOM 2992 C CA . ALA A 1 405 ? 14.347 -15.508 -29.064 1.00 96.12 405 ALA A CA 1
ATOM 2993 C C . ALA A 1 405 ? 15.564 -15.633 -30.007 1.00 96.12 405 ALA A C 1
ATOM 2995 O O . ALA A 1 405 ? 15.478 -15.274 -31.184 1.00 96.12 405 ALA A O 1
ATOM 2996 N N . LEU A 1 406 ? 16.689 -16.191 -29.541 1.00 95.81 406 LEU A N 1
ATOM 2997 C CA . LEU A 1 406 ? 17.849 -16.479 -30.399 1.00 95.81 406 LEU A CA 1
ATOM 2998 C C . LEU A 1 406 ? 17.600 -17.661 -31.346 1.00 95.81 406 LEU A C 1
ATOM 3000 O O . LEU A 1 406 ? 18.048 -17.634 -32.496 1.00 95.81 406 LEU A O 1
ATOM 3004 N N . ARG A 1 407 ? 16.866 -18.689 -30.906 1.00 95.25 407 ARG A N 1
ATOM 3005 C CA . ARG A 1 407 ? 16.435 -19.800 -31.771 1.00 95.25 407 ARG A CA 1
ATOM 3006 C C . ARG A 1 407 ? 15.521 -19.300 -32.888 1.00 95.25 407 ARG A C 1
ATOM 3008 O O . ARG A 1 407 ? 15.683 -19.724 -34.030 1.00 95.25 407 ARG A O 1
ATOM 3015 N N . ALA A 1 408 ? 14.645 -18.341 -32.600 1.00 95.06 408 ALA A N 1
ATOM 3016 C CA . ALA A 1 408 ? 13.839 -17.669 -33.613 1.00 95.06 408 ALA A CA 1
ATOM 3017 C C . ALA A 1 408 ? 14.713 -16.905 -34.631 1.00 95.06 408 ALA A C 1
ATOM 3019 O O . ALA A 1 408 ? 14.465 -16.996 -35.833 1.00 95.06 408 ALA A O 1
ATOM 3020 N N . CYS A 1 409 ? 15.803 -16.248 -34.202 1.00 93.88 409 CYS A N 1
ATOM 3021 C CA . CYS A 1 409 ? 16.778 -15.664 -35.137 1.00 93.88 409 CYS A CA 1
ATOM 3022 C C . CYS A 1 409 ? 17.415 -16.729 -36.047 1.00 93.88 409 CYS A C 1
ATOM 3024 O O . CYS A 1 409 ? 17.563 -16.505 -37.247 1.00 93.88 409 CYS A O 1
ATOM 3026 N N . LEU A 1 410 ? 17.778 -17.903 -35.513 1.00 92.56 410 LEU A N 1
ATOM 3027 C CA . LEU A 1 410 ? 18.299 -19.009 -36.331 1.00 92.56 410 LEU A CA 1
ATOM 3028 C C . LEU A 1 410 ? 17.281 -19.492 -37.366 1.00 92.56 410 LEU A C 1
ATOM 3030 O O . LEU A 1 410 ? 17.654 -19.793 -38.500 1.00 92.56 410 LEU A O 1
ATOM 3034 N N . GLN A 1 411 ? 16.003 -19.559 -37.010 1.00 91.19 411 GLN A N 1
ATOM 3035 C CA . GLN A 1 411 ? 14.953 -19.946 -37.952 1.00 91.19 411 GLN A CA 1
ATOM 3036 C C . GLN A 1 411 ? 14.771 -18.894 -39.057 1.00 91.19 411 GLN A C 1
ATOM 3038 O O . GLN A 1 411 ? 14.627 -19.258 -40.222 1.00 91.19 411 GLN A O 1
ATOM 3043 N N . ALA A 1 412 ? 14.857 -17.605 -38.714 1.00 90.19 412 ALA A N 1
ATOM 3044 C CA . ALA A 1 412 ? 14.702 -16.498 -39.657 1.00 90.19 412 ALA A CA 1
ATOM 3045 C C . ALA A 1 412 ? 15.935 -16.251 -40.554 1.00 90.19 412 ALA A C 1
ATOM 3047 O O . ALA A 1 412 ? 15.806 -15.722 -41.657 1.00 90.19 412 ALA A O 1
ATOM 3048 N N . TRP A 1 413 ? 17.140 -16.626 -40.116 1.00 89.69 413 TRP A N 1
ATOM 3049 C CA . TRP A 1 413 ? 18.364 -16.473 -40.909 1.00 89.69 413 TRP A CA 1
ATOM 3050 C C . TRP A 1 413 ? 18.433 -17.556 -42.001 1.00 89.69 413 TRP A C 1
ATOM 3052 O O . TRP A 1 413 ? 18.926 -18.652 -41.776 1.00 89.69 413 TRP A O 1
ATOM 3062 N N . ALA A 1 414 ? 17.930 -17.291 -43.207 1.00 74.25 414 ALA A N 1
ATOM 3063 C CA . ALA A 1 414 ? 17.955 -18.286 -44.285 1.00 74.25 414 ALA A CA 1
ATOM 3064 C C . ALA A 1 414 ? 19.402 -18.716 -44.645 1.00 74.25 414 ALA A C 1
ATOM 3066 O O . ALA A 1 414 ? 20.266 -17.849 -44.813 1.00 74.25 414 ALA A O 1
ATOM 3067 N N . PRO A 1 415 ? 19.699 -20.025 -44.787 1.00 64.06 415 PRO A N 1
ATOM 3068 C CA . PRO A 1 415 ? 20.984 -20.469 -45.315 1.00 64.06 415 PRO A CA 1
ATOM 3069 C C . PRO A 1 415 ? 21.104 -20.029 -46.779 1.00 64.06 415 PRO A C 1
ATOM 3071 O O . PRO A 1 415 ? 20.179 -20.232 -47.568 1.00 64.06 415 PRO A O 1
ATOM 3074 N N . ARG A 1 416 ? 22.238 -19.427 -47.158 1.00 55.66 416 ARG A N 1
ATOM 3075 C CA . ARG A 1 416 ? 22.555 -19.249 -48.580 1.00 55.66 416 ARG A CA 1
ATOM 3076 C C . ARG A 1 416 ? 22.681 -20.646 -49.196 1.00 55.66 416 ARG A C 1
ATOM 3078 O O . ARG A 1 416 ? 23.451 -21.455 -48.681 1.00 55.66 416 ARG A O 1
ATOM 3085 N N . ARG A 1 417 ? 21.856 -20.924 -50.209 1.00 45.09 417 ARG A N 1
ATOM 3086 C CA . ARG A 1 417 ? 21.991 -22.112 -51.060 1.00 45.09 417 ARG A CA 1
ATOM 3087 C C . ARG A 1 417 ? 23.288 -22.057 -51.847 1.00 45.09 417 ARG A C 1
ATOM 3089 O O . ARG A 1 417 ? 23.678 -20.926 -52.220 1.00 45.09 417 ARG A O 1
#

pLDDT: mean 91.63, std 11.55, range [35.19, 98.88]

Radius of gyration: 27.1 Å; Cα contacts (8 Å, |Δi|>4): 779; chains: 1; bounding box: 60×45×88 Å

Solvent-accessible surface area (backbone atoms only — not 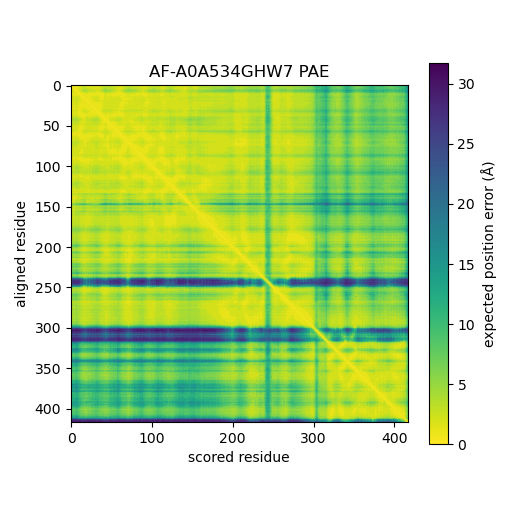comparable to full-atom values): 22228 Å² total; per-residue (Å²): 69,54,82,63,38,49,89,71,17,48,28,35,37,35,45,61,64,48,56,64,89,53,51,53,58,48,57,51,39,42,78,70,72,33,49,72,49,65,43,70,39,41,65,27,57,37,67,54,64,67,64,53,54,72,66,61,53,93,36,38,40,32,37,42,49,47,34,25,36,88,68,43,15,26,45,40,63,53,53,63,52,16,42,62,25,56,80,69,74,26,42,26,35,28,42,24,43,63,27,51,56,52,48,97,79,55,72,83,80,37,46,54,37,31,38,36,41,42,18,54,64,44,80,18,46,81,94,45,65,50,73,49,65,37,83,87,45,54,84,44,53,60,58,91,51,85,70,55,67,35,73,86,46,46,48,38,63,88,76,61,58,71,47,53,51,38,29,53,52,22,51,52,52,24,63,73,40,28,76,62,52,32,55,53,31,32,52,50,42,48,55,34,48,55,63,50,48,74,71,57,65,52,43,63,46,32,52,97,43,59,58,46,32,30,43,44,22,39,24,36,62,76,43,39,31,65,30,54,59,70,63,38,78,95,60,96,70,46,37,43,29,64,81,48,92,84,50,88,54,50,24,60,47,43,43,50,37,68,44,53,66,64,46,21,34,19,23,45,31,48,75,56,56,95,84,61,48,71,67,55,39,52,51,51,36,50,49,49,53,55,43,53,50,52,41,27,26,30,19,71,84,58,53,102,68,28,72,72,61,88,79,61,63,45,82,85,87,24,47,80,27,56,12,57,22,67,44,92,94,50,82,42,24,31,32,39,41,32,20,28,52,90,68,27,28,71,42,49,47,72,26,40,36,35,44,55,65,48,51,51,50,53,55,54,44,31,63,67,35,42,72,27,32,75,94,56,50,71,85,80,49,55,70,58,48,25,69,76,68,70,46,56,77,92,53,48,70,58,38,49,37,52,50,45,8,54,51,33,25,58,70,55,49,73,79,86,127

Secondary structure (DSSP, 8-state):
-TGGGTTT--EEEEETTS-HHHHHHHHHHHHTT-EEEEEPPPTTS---HHHHHHH--TTEEEEE--SB-TTT-BBP-HHHHHHHHHHTT-EEEEE-TTTTTTS---TTTS--SEEEEEGGGTT--TT-EEEEE-GGGGGGPPPSS-SSSGGGGTS-S---HHHHHHHHHHHHHHHHHHHHHHHHHHHHHHHHHHHHHTTSSEEETTTTS-B-TTEEEEEETT--HHHHHHH-TT---EETTTT-TT--PPPHHHHHTT--HHHHHTEEEEE--TT--HHHHHHHHHHHHHHHHHHHHH-TT--TT---GGG---SSSPEEEEEEEE-TTSS-EEEEEEEE-SSSEEEEEEEEES-HHHHHHHHHHHHHHTT--GGG-S-S-HHHHHHHHT--GGGHHHHHHHHHHHHHHHHHSPPP-

Sequence (417 aa):
VARANADRGRHVVSARTEHKAVLDPCKRLEKEGFSVTYLSPSRSGAIEPEAFAAALRPDTVLASIMYVNNEIGVLQDVAALGALCRERGIAFHSDCAQAAGKVPLDVHALPVDFVSVTAHKLYGPKGVGALYVRRGAKGLLQPLLYGGGQERSLRPGTLATHQIVGFGVACEIAARELPREASRLTALRERLWQSLSELGGVHLNGAGAPRVPGILNVSFEAVEGESLVSGLTGLAVSTGAACNSATPDPSYVLRALGRDTQLAQSSLRFSLGRFSTESDVEFAAEAVRVEVRRLRALSPAGGAGGQDFSAWQGGGGATLVRGEAGGPGQETWVRFHLAVAGDTVKEARFQAFGCPHTIDTATWLCGELRGRSRAALIPGTPASWAAKRGVPAEKLGRLLVVEDALRACLQAWAPRR

Nearest PDB structures (foldseek):
  3lvj-assembly1_B  TM=9.718E-01  e=2.367E-36  Escherichia coli O157:H7 str. EDL933
  1p3w-assembly1_A  TM=9.726E-01  e=2.230E-36  Escherichia coli
  3lvl-assembly1_B-2  TM=9.745E-01  e=1.506E-35  Escherichia coli
  3lvj-assembly1_A  TM=9.743E-01  e=1.912E-35  Escherichia coli O157:H7 str. EDL933
  8rme-assembly1_A  TM=9.716E-01  e=1.697E-35  Homo sapiens

Mean predicted aligned error: 6.33 Å